Protein AF-C9RH00-F1 (afdb_monomer)

Mean predicted aligned error: 21.62 Å

Foldseek 3Di:
DPPDFPFQVVLLCVLLVLLVVLVVCQLVCLVDDPVVLVVSLVSLVVSVVCVVVQVRHDDPPVVVLVSNLSSVLSLLSSLLSCVVVVHDDPSVVVADPLLSVLSVLLSLLCVLVPDALVRLLVVLVCCVPDPDDPSLVNLLVCLVCVVVVNVVSLVDPVHDPSSSVVSVVSSVSSVVSSVSSLVSSCVDPVSVCVSCVVVVVVVVVVVVVVVVVVVVVVVVVVVVVVVVVVVVVVVVVVVVVVVVVVVVVVVVVVVLVVVLVPDPDDVVNVVSVVVVVVVVVVVVVVVVVVVVVVVVVVVVVVVVVVVVVVVVVVVVVVVVVVVCVVVCVVPDDPQQKFFLQNLQVLLVLLVVLLVVLCVVCQWFDFPNWIKGWDDKDKDFCDDDQDPSGDRFIKIKTKIWTDDPDPVDDIAIEIEMETEDDPRVCCVPPRIDRDADELVVVLVVQVVQCVVCVVGQAYEYEYEYQSHHDPVNLCCFVPPVNCVVRPDPRYFYWYAHSSVLDIRHHCPPRVCVRCVVSRSSDDPDVLLVVLLVVQVVVCVVPQKDALVVSCVPGPSVSSVVSLVVVVVVVQWDWDQDPPRGIMIGGD

Organism: Methanocaldococcus vulcanius (strain ATCC 700851 / DSM 12094 / M7) (NCBI:txid579137)

Sequence (586 aa):
MLFGDSGNFECLKKLKSPAERVIREGFDIVYEDFEERVALWNKIKKNYDLYKEGHCGEFLDDVDRATRKNFEWALGVLAYSFYYNNEHFSALNKYKEKELELIGYILKYNVFEIWSIEDIVREIMNAQYKSFDETLNLLKEYYNGIGNKVDECIKDHTIRLYIRDFAKEKWLSYKEKMDKAIAEGMKYDWFRRFIEGVDTKIRELENKISGLGEFIERERERLEEEFENWKDIERKKIEFEREQLRKEFEREREKLIKEIEALKEIEMKEKLELKLREVEEEYKSIIDELNELLKLKDEEIKKLEKEKKEVEEEFDRLYNKIKLALEEEKKLSKDKIVRLEEASFYEIWFVDRLRKKLSENKTIKVNEKRFKIYKDEIVETKNIIPKNLPKNTEIIVLMEERKLNPLVKKMKIMFRGVYYSHVDEYKKDGFDTYPMTLGEVKEIIEKAKINGKDYDRVVLLIASPTGFDDKAKEIVSSEDLRERYLSDKVSLALFDVKEKKLYYNEVDEFCRAFAELMSLEFENEEFLRCEKEVKKEVDIKGYITFEDITKEFPKNVVRDVFYKLEKTGNYEIKFIKDVGLVLIKR

Secondary structure (DSSP, 8-state):
--------HHHHHHHHHHHHHHHHHGGGGGGS-HHHHHHHHHHHHHHHHHHHTTTT----HHHHHHHHHHHHHHHHHHHHHHHHTT---GGGGGS-HHHHHHHHHHHHTTHHHH--HHHHHHHHHHHTTSPPPHHHHHHHHIIIIIHHHHHHHHH-TTS-HHHHHHHHHHHHHHHHHHHHHHHHHTTSHHHHHHHHTTHHHHHHHHHHHHHHHHHHHHHHHHHHHHHHHHHHHHHHHHHHHHHHHHHHHHHHHHHHHHHHHH---HHHHHHHHHHHHHHHHHHHHHHHHHHHHHHHHHHHHHHHHHHHHHHHHHHHHHHHHHHHHHHHTTTS-TTS-EEHHHHHHHHHHHHHHHHHHHHH-SEEEETTEEEEEEEEEEE---SSS-TTS----EEEEEEEE--S-TTSPPPEEEEEEEE---HHHHHHHSEE-PPBPHHHHHHHHHHHHHHTTTSSEEEEEEEESS-B-HHHHHHHH-HHHHHHH--TTEEEEEEETTTTEEEE-TT-HHHHHHHHHHT-----HHHHHHHHHHHHHHHHHSEEEHHHHHTTS-HHHHHHHHHHHHTTSSEEEEEETTTEEEEEE-

Nearest PDB structures (foldseek):
  5c1f-assembly1_B  TM=1.704E-01  e=2.897E+00  Schizosaccharomyces pombe 972h-

Radius of gyration: 39.21 Å; Cα contacts (8 Å, |Δi|>4): 626; chains: 1; bounding box: 106×60×132 Å

Structure (mmCIF, N/CA/C/O backbone):
data_AF-C9RH00-F1
#
_entry.id   AF-C9RH00-F1
#
loop_
_atom_site.group_PDB
_atom_site.id
_atom_site.type_symbol
_atom_site.label_atom_id
_atom_site.label_alt_id
_atom_site.label_comp_id
_atom_site.label_asym_id
_atom_site.label_entity_id
_atom_site.label_seq_id
_atom_site.pdbx_PDB_ins_code
_atom_site.Cartn_x
_atom_site.Cartn_y
_atom_site.Cartn_z
_atom_site.occupancy
_atom_site.B_iso_or_equiv
_atom_site.auth_seq_id
_atom_site.auth_comp_id
_atom_site.auth_asym_id
_atom_site.auth_atom_id
_atom_site.pdbx_PDB_model_num
ATOM 1 N N . MET A 1 1 ? 52.814 -32.226 -18.966 1.00 38.25 1 MET A N 1
ATOM 2 C CA . MET A 1 1 ? 51.879 -31.883 -20.056 1.00 38.25 1 MET A CA 1
ATOM 3 C C . MET A 1 1 ? 51.458 -30.445 -19.841 1.00 38.25 1 MET A C 1
ATOM 5 O O . MET A 1 1 ? 50.976 -30.135 -18.763 1.00 38.25 1 MET A O 1
ATOM 9 N N . LEU A 1 2 ? 51.755 -29.569 -20.798 1.00 39.16 2 LEU A N 1
ATOM 10 C CA . LEU A 1 2 ? 51.289 -28.183 -20.803 1.00 39.16 2 LEU A CA 1
ATOM 11 C C . LEU A 1 2 ? 49.785 -28.218 -21.111 1.00 39.16 2 LEU A C 1
ATOM 13 O O . LEU A 1 2 ? 49.411 -28.645 -22.200 1.00 39.16 2 LEU A O 1
ATOM 17 N N . PHE A 1 3 ? 48.942 -27.866 -20.140 1.00 44.06 3 PHE A N 1
ATOM 18 C CA . PHE A 1 3 ? 47.494 -27.744 -20.321 1.00 44.06 3 PHE A CA 1
ATOM 19 C C . PHE A 1 3 ? 47.227 -26.515 -21.200 1.00 44.06 3 PHE A C 1
ATOM 21 O O . PHE A 1 3 ? 47.232 -25.387 -20.717 1.00 44.06 3 PHE A O 1
ATOM 28 N N . GLY A 1 4 ? 47.132 -26.731 -22.511 1.00 49.94 4 GLY A N 1
ATOM 29 C CA . GLY A 1 4 ? 46.806 -25.694 -23.485 1.00 49.94 4 GLY A CA 1
ATOM 30 C C . GLY A 1 4 ? 45.297 -25.505 -23.599 1.00 49.94 4 GLY A C 1
ATOM 31 O O . GLY A 1 4 ? 44.555 -26.483 -23.628 1.00 49.94 4 GLY A O 1
ATOM 32 N N . ASP A 1 5 ? 44.883 -24.244 -23.680 1.00 54.84 5 ASP A N 1
ATOM 33 C CA . ASP A 1 5 ? 43.534 -23.791 -24.021 1.00 54.84 5 ASP A CA 1
ATOM 34 C C . ASP A 1 5 ? 43.039 -24.505 -25.296 1.00 54.84 5 ASP A C 1
ATOM 36 O O . ASP A 1 5 ? 43.646 -24.381 -26.364 1.00 54.84 5 ASP A O 1
ATOM 40 N N . SER A 1 6 ? 41.980 -25.310 -25.173 1.00 72.06 6 SER A N 1
ATOM 41 C CA . SER A 1 6 ? 41.315 -25.965 -26.316 1.00 72.06 6 SER A CA 1
ATOM 42 C C . SER A 1 6 ? 40.045 -25.217 -26.734 1.00 72.06 6 SER A C 1
ATOM 44 O O . SER A 1 6 ? 39.315 -25.660 -27.626 1.00 72.06 6 SER A O 1
ATOM 46 N N . GLY A 1 7 ? 39.782 -24.081 -26.083 1.00 81.06 7 GLY A N 1
ATOM 47 C CA . GLY A 1 7 ? 38.593 -23.277 -26.247 1.00 81.06 7 GLY A CA 1
ATOM 48 C C . GLY A 1 7 ? 38.519 -22.577 -27.603 1.00 81.06 7 GLY A C 1
ATOM 49 O O . GLY A 1 7 ? 39.457 -21.948 -28.094 1.00 81.06 7 GLY A O 1
ATOM 50 N N . ASN A 1 8 ? 37.344 -22.634 -28.222 1.00 92.25 8 ASN A N 1
ATOM 51 C CA . ASN A 1 8 ? 37.020 -21.894 -29.430 1.00 92.25 8 ASN A CA 1
ATOM 52 C C . ASN A 1 8 ? 36.472 -20.504 -29.060 1.00 92.25 8 ASN A C 1
ATOM 54 O O . ASN A 1 8 ? 35.280 -20.331 -28.784 1.00 92.25 8 ASN A O 1
ATOM 58 N N . PHE A 1 9 ? 37.337 -19.490 -29.094 1.00 90.38 9 PHE A N 1
ATOM 59 C CA . PHE A 1 9 ? 36.971 -18.102 -28.783 1.00 90.38 9 PHE A CA 1
ATOM 60 C C . PHE A 1 9 ? 35.906 -17.506 -29.717 1.00 90.38 9 PHE A C 1
ATOM 62 O O . PHE A 1 9 ? 35.124 -16.654 -29.292 1.00 90.38 9 PHE A O 1
ATOM 69 N N . GLU A 1 10 ? 35.826 -17.946 -30.976 1.00 92.62 10 GLU A N 1
ATOM 70 C CA . GLU A 1 10 ? 34.795 -17.469 -31.905 1.00 92.62 10 GLU A CA 1
ATOM 71 C C . GLU A 1 10 ? 33.410 -18.018 -31.524 1.00 92.62 10 GLU A C 1
ATOM 73 O O . GLU A 1 10 ? 32.418 -17.284 -31.528 1.00 92.62 10 GLU A O 1
ATOM 78 N N . CYS A 1 11 ? 33.355 -19.292 -31.124 1.00 94.38 11 CYS A N 1
ATOM 79 C CA . CYS A 1 11 ? 32.174 -19.915 -30.528 1.00 94.38 11 CYS A CA 1
ATOM 80 C C . CYS A 1 11 ? 31.756 -19.171 -29.254 1.00 94.38 11 CYS A C 1
ATOM 82 O O . CYS A 1 11 ? 30.600 -18.757 -29.132 1.00 94.38 11 CYS A O 1
ATOM 84 N N . LEU A 1 12 ? 32.708 -18.915 -28.350 1.00 93.00 12 LEU A N 1
ATOM 85 C CA . LEU A 1 12 ? 32.460 -18.211 -27.094 1.00 93.00 12 LEU A CA 1
ATOM 86 C C . LEU A 1 12 ? 31.886 -16.807 -27.328 1.00 93.00 12 LEU A C 1
ATOM 88 O O . LEU A 1 12 ? 30.885 -16.437 -26.714 1.00 93.00 12 LEU A O 1
ATOM 92 N N . LYS A 1 13 ? 32.461 -16.044 -28.264 1.00 93.56 13 LYS A N 1
ATOM 93 C CA . LYS A 1 13 ? 31.972 -14.708 -28.636 1.00 93.56 13 LYS A CA 1
ATOM 9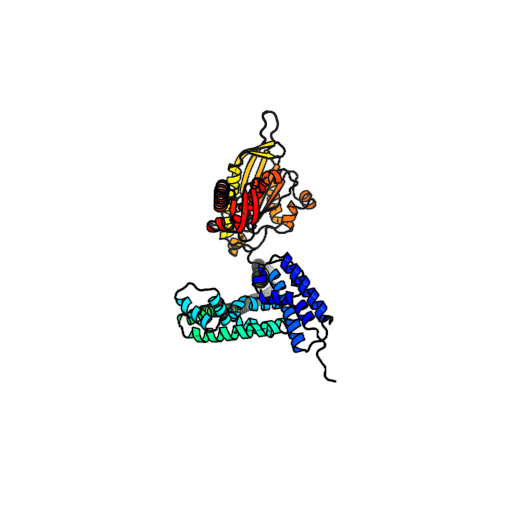4 C C . LYS A 1 13 ? 30.531 -14.749 -29.156 1.00 93.56 13 LYS A C 1
ATOM 96 O O . LYS A 1 13 ? 29.716 -13.910 -28.775 1.00 93.56 13 LYS A O 1
ATOM 101 N N . LYS A 1 14 ? 30.187 -15.744 -29.985 1.00 94.81 14 LYS A N 1
ATOM 102 C CA . LYS A 1 14 ? 28.812 -15.935 -30.487 1.00 94.81 14 LYS A CA 1
ATOM 103 C C . LYS A 1 14 ? 27.833 -16.255 -29.355 1.00 94.81 14 LYS A C 1
ATOM 105 O O . LYS A 1 14 ? 26.748 -15.676 -29.321 1.00 94.81 14 LYS A O 1
ATOM 110 N N . LEU A 1 15 ? 28.214 -17.124 -28.415 1.00 95.62 15 LEU A N 1
ATOM 111 C CA . LEU A 1 15 ? 27.366 -17.455 -27.265 1.00 95.62 15 LEU A CA 1
ATOM 112 C C . LEU A 1 15 ? 27.185 -16.266 -26.310 1.00 95.62 15 LEU A C 1
ATOM 114 O O . LEU A 1 15 ? 26.074 -16.059 -25.818 1.00 95.62 15 LEU A O 1
ATOM 118 N N . LYS A 1 16 ? 28.238 -15.474 -26.073 1.00 95.69 16 LYS A N 1
ATOM 119 C CA . LYS A 1 16 ? 28.225 -14.323 -25.151 1.00 95.69 16 LYS A CA 1
ATOM 120 C C . LYS A 1 16 ? 27.517 -13.090 -25.698 1.00 95.69 16 LYS A C 1
ATOM 122 O O . LYS A 1 16 ? 26.998 -12.312 -24.904 1.00 95.69 16 LYS A O 1
ATOM 127 N N . SER A 1 17 ? 27.458 -12.915 -27.017 1.00 96.69 17 SER A N 1
ATOM 128 C CA . SER A 1 17 ? 26.934 -11.695 -27.646 1.00 96.69 17 SER A CA 1
ATOM 129 C C . SER A 1 17 ? 25.568 -11.221 -27.101 1.00 96.69 17 SER A C 1
ATOM 131 O O . SER A 1 17 ? 25.442 -10.028 -26.819 1.00 96.69 17 SER A O 1
ATOM 133 N N . PRO A 1 18 ? 24.561 -12.091 -26.872 1.00 97.00 18 PRO A N 1
ATOM 134 C CA . PRO A 1 18 ? 23.299 -11.664 -26.265 1.00 97.00 18 PRO A CA 1
ATOM 135 C C . PRO A 1 18 ? 23.439 -11.194 -24.808 1.00 97.00 18 PRO A C 1
ATOM 137 O O . PRO A 1 18 ? 22.768 -10.250 -24.413 1.00 97.00 18 PRO A O 1
ATOM 140 N N . ALA A 1 19 ? 24.318 -11.815 -24.016 1.00 96.88 19 ALA A N 1
ATOM 141 C CA . ALA A 1 19 ? 24.576 -11.401 -22.636 1.00 96.88 19 ALA A CA 1
ATOM 142 C C . ALA A 1 19 ? 25.332 -10.064 -22.582 1.00 96.88 19 ALA A C 1
ATOM 144 O O . ALA A 1 19 ? 25.010 -9.197 -21.778 1.00 96.88 19 ALA A O 1
ATOM 145 N N . GLU A 1 20 ? 26.301 -9.868 -23.478 1.00 96.38 20 GLU A N 1
ATOM 146 C CA . GLU A 1 20 ? 27.053 -8.613 -23.602 1.00 96.38 20 GLU A CA 1
ATOM 147 C C . GLU A 1 20 ? 26.160 -7.436 -24.001 1.00 96.38 20 GLU A C 1
ATOM 149 O O . GLU A 1 20 ? 26.388 -6.320 -23.539 1.00 96.38 20 GLU A O 1
ATOM 154 N N . ARG A 1 21 ? 25.121 -7.683 -24.810 1.00 96.50 21 ARG A N 1
ATOM 155 C CA . ARG A 1 21 ? 24.087 -6.685 -25.104 1.00 96.50 21 ARG A CA 1
ATOM 156 C C . ARG A 1 21 ? 23.404 -6.211 -23.817 1.00 96.50 21 ARG A C 1
ATOM 158 O O . ARG A 1 21 ? 23.437 -5.018 -23.547 1.00 96.50 21 ARG A O 1
ATOM 165 N N . VAL A 1 22 ? 22.880 -7.139 -23.012 1.00 96.00 22 VAL A N 1
ATOM 166 C CA . VAL A 1 22 ? 22.184 -6.808 -21.754 1.00 96.00 22 VAL A CA 1
ATOM 167 C C . VAL A 1 22 ? 23.099 -6.075 -20.780 1.00 96.00 22 VAL A C 1
ATOM 169 O O . VAL A 1 22 ? 22.685 -5.109 -20.154 1.00 96.00 22 VAL A O 1
ATOM 172 N N . ILE A 1 23 ? 24.356 -6.509 -20.652 1.00 94.12 23 ILE A N 1
ATOM 173 C CA . ILE A 1 23 ? 25.326 -5.846 -19.769 1.00 94.12 23 ILE A CA 1
ATOM 174 C C . ILE A 1 23 ? 25.559 -4.395 -20.201 1.00 94.12 23 ILE A C 1
ATOM 176 O O . ILE A 1 23 ? 25.693 -3.525 -19.346 1.00 94.12 23 ILE A O 1
ATOM 180 N N . ARG A 1 24 ? 25.626 -4.143 -21.513 1.00 91.50 24 ARG A N 1
ATOM 181 C CA . ARG A 1 24 ? 25.849 -2.806 -22.068 1.00 91.50 24 ARG A CA 1
ATOM 182 C C . ARG A 1 24 ? 24.622 -1.905 -21.937 1.00 91.50 24 ARG A C 1
ATOM 184 O O . ARG A 1 24 ? 24.795 -0.728 -21.659 1.00 91.50 24 ARG A O 1
ATOM 191 N N . GLU A 1 25 ? 23.427 -2.440 -22.165 1.00 90.19 25 GLU A N 1
ATOM 192 C CA . GLU A 1 25 ? 22.163 -1.704 -21.994 1.00 90.19 25 GLU A CA 1
ATOM 193 C C . GLU A 1 25 ? 21.881 -1.432 -20.507 1.00 90.19 25 GLU A C 1
ATOM 195 O O . GLU A 1 25 ? 21.367 -0.377 -20.150 1.00 90.19 25 GLU A O 1
ATOM 200 N N . GLY A 1 26 ? 22.292 -2.335 -19.611 1.00 90.44 26 GLY A N 1
ATOM 201 C CA . GLY A 1 26 ? 22.231 -2.117 -18.171 1.00 90.44 26 GLY A CA 1
ATOM 202 C C . GLY A 1 26 ? 20.802 -1.861 -17.701 1.00 90.44 26 GLY A C 1
ATOM 203 O O . GLY A 1 26 ? 19.955 -2.747 -17.793 1.00 90.44 26 GLY A O 1
ATOM 204 N N . PHE A 1 27 ? 20.544 -0.661 -17.174 1.00 89.00 27 PHE A N 1
ATOM 205 C CA . PHE A 1 27 ? 19.212 -0.274 -16.713 1.00 89.00 27 PHE A CA 1
ATOM 206 C C . PHE A 1 27 ? 18.240 -0.040 -17.877 1.00 89.00 27 PHE A C 1
ATOM 208 O O . PHE A 1 27 ? 17.056 -0.299 -17.715 1.00 89.00 27 PHE A O 1
ATOM 215 N N . ASP A 1 28 ? 18.711 0.346 -19.065 1.00 90.81 28 ASP A N 1
ATOM 216 C CA . ASP A 1 28 ? 17.832 0.687 -20.195 1.00 90.81 28 ASP A CA 1
ATOM 217 C C . ASP A 1 28 ? 17.012 -0.507 -20.696 1.00 90.81 28 ASP A C 1
ATOM 219 O O . ASP A 1 28 ? 15.952 -0.325 -21.294 1.00 90.81 28 ASP A O 1
ATOM 223 N N . ILE A 1 29 ? 17.448 -1.732 -20.377 1.00 92.25 29 ILE A N 1
ATOM 224 C CA . ILE A 1 29 ? 16.711 -2.953 -20.702 1.00 92.25 29 ILE A CA 1
ATOM 225 C C . ILE A 1 29 ? 15.285 -2.927 -20.134 1.00 92.25 29 ILE A C 1
ATOM 227 O O . ILE A 1 29 ? 14.401 -3.550 -20.711 1.00 92.25 29 ILE A O 1
ATOM 231 N N . VAL A 1 30 ? 15.033 -2.218 -19.020 1.00 90.31 30 VAL A N 1
ATOM 232 C CA . VAL A 1 30 ? 13.700 -2.162 -18.391 1.00 90.31 30 VAL A CA 1
ATOM 233 C C . VAL A 1 30 ? 12.645 -1.540 -19.304 1.00 90.31 30 VAL A C 1
ATOM 235 O O . VAL A 1 30 ? 11.460 -1.816 -19.128 1.00 90.31 30 VAL A O 1
ATOM 238 N N . TYR A 1 31 ? 13.064 -0.740 -20.286 1.00 92.44 31 TYR A N 1
ATOM 239 C CA . TYR A 1 31 ? 12.174 -0.083 -21.239 1.00 92.44 31 TYR A CA 1
ATOM 240 C C . TYR A 1 31 ? 11.875 -0.929 -22.483 1.00 92.44 31 TYR A C 1
ATOM 242 O O . TYR A 1 31 ? 11.036 -0.527 -23.286 1.00 92.44 31 TYR A O 1
ATOM 250 N N . GLU A 1 32 ? 12.533 -2.081 -22.657 1.00 94.12 32 GLU A N 1
ATOM 251 C CA . GLU A 1 32 ? 12.220 -3.008 -23.748 1.00 94.12 32 GLU A CA 1
ATOM 252 C C . GLU A 1 32 ? 10.919 -3.769 -23.484 1.00 94.12 32 GLU A C 1
ATOM 254 O O . GLU A 1 32 ? 10.560 -4.082 -22.338 1.00 94.12 32 GLU A O 1
ATOM 259 N N . ASP A 1 33 ? 10.231 -4.122 -24.569 1.00 94.12 33 ASP A N 1
ATOM 260 C CA . ASP A 1 33 ? 8.982 -4.868 -24.505 1.00 94.12 33 ASP A CA 1
ATOM 261 C C . ASP A 1 33 ? 9.179 -6.207 -23.778 1.00 94.12 33 ASP A C 1
ATOM 263 O O . ASP A 1 33 ? 10.205 -6.886 -23.905 1.00 94.12 33 ASP A O 1
ATOM 267 N N . PHE A 1 34 ? 8.163 -6.611 -23.013 1.00 92.75 34 PHE A N 1
ATOM 268 C CA . PHE A 1 34 ? 8.184 -7.846 -22.225 1.00 92.75 34 PHE A CA 1
ATOM 269 C C . PHE A 1 34 ? 8.607 -9.066 -23.060 1.00 92.75 34 PHE A C 1
ATOM 271 O O . PHE A 1 34 ? 9.488 -9.826 -22.655 1.00 92.75 34 PHE A O 1
ATOM 278 N N . GLU A 1 35 ? 8.029 -9.223 -24.254 1.00 93.94 35 GLU A N 1
ATOM 279 C CA . GLU A 1 35 ? 8.314 -10.347 -25.151 1.00 93.94 35 GLU A CA 1
ATOM 280 C C . GLU A 1 35 ? 9.770 -10.357 -25.638 1.00 93.94 35 GLU A C 1
ATOM 282 O O . GLU A 1 35 ? 10.394 -11.420 -25.731 1.00 93.94 35 GLU A O 1
ATOM 287 N N . GLU A 1 36 ? 10.354 -9.183 -25.892 1.00 95.25 36 GLU A N 1
ATOM 288 C CA . GLU A 1 36 ? 11.753 -9.062 -26.307 1.00 95.25 36 GLU A CA 1
ATOM 289 C C . GLU A 1 36 ? 12.698 -9.464 -25.173 1.00 95.25 36 GLU A C 1
ATOM 291 O O . GLU A 1 36 ? 13.627 -10.257 -25.381 1.00 95.25 36 GLU A O 1
ATOM 296 N N . ARG A 1 37 ? 12.411 -9.018 -23.945 1.00 96.38 37 ARG A N 1
ATOM 297 C CA . ARG A 1 37 ? 13.164 -9.417 -22.749 1.00 96.38 37 ARG A CA 1
ATOM 298 C C . ARG A 1 37 ? 13.040 -10.909 -22.454 1.00 96.38 37 ARG A C 1
ATOM 300 O O . ARG A 1 37 ? 14.038 -11.545 -22.102 1.00 96.38 37 ARG A O 1
ATOM 307 N N . VAL A 1 38 ? 11.858 -11.503 -22.636 1.00 95.25 38 VAL A N 1
ATOM 308 C CA . VAL A 1 38 ? 11.639 -12.954 -22.485 1.00 95.25 38 VAL A CA 1
ATOM 309 C C . VAL A 1 38 ? 12.424 -13.737 -23.540 1.00 95.25 38 VAL A C 1
ATOM 311 O O . VAL A 1 38 ? 13.107 -14.716 -23.210 1.00 95.25 38 VAL A O 1
ATOM 314 N N . ALA A 1 39 ? 12.387 -13.304 -24.802 1.00 95.81 39 ALA A N 1
ATOM 315 C CA . ALA A 1 39 ? 13.159 -13.920 -25.878 1.00 95.81 39 ALA A CA 1
ATOM 316 C C . ALA A 1 39 ? 14.669 -13.847 -25.598 1.00 95.81 39 ALA A C 1
ATOM 318 O O . ALA A 1 39 ? 15.391 -14.839 -25.767 1.00 95.81 39 ALA A O 1
ATOM 319 N N . LEU A 1 40 ? 15.142 -12.699 -25.108 1.00 96.75 40 LEU A N 1
ATOM 320 C CA . LEU A 1 40 ? 16.538 -12.476 -24.756 1.00 96.75 40 LEU A CA 1
ATOM 321 C C . LEU A 1 40 ? 16.972 -13.342 -23.570 1.00 96.75 40 LEU A C 1
ATOM 323 O O . LEU A 1 40 ? 18.010 -14.003 -23.652 1.00 96.75 40 LEU A O 1
ATOM 327 N N . TRP A 1 41 ? 16.151 -13.430 -22.521 1.00 97.31 41 TRP A N 1
ATOM 328 C CA . TRP A 1 41 ? 16.371 -14.325 -21.384 1.00 97.31 41 TRP A CA 1
ATOM 329 C C . TRP A 1 41 ? 16.526 -15.777 -21.837 1.00 97.31 41 TRP A C 1
ATOM 331 O O . TRP A 1 41 ? 17.513 -16.434 -21.499 1.00 97.31 41 TRP A O 1
ATOM 341 N N . ASN A 1 42 ? 15.581 -16.278 -22.638 1.00 96.25 42 ASN A N 1
ATOM 342 C CA . ASN A 1 42 ? 15.592 -17.663 -23.107 1.00 96.25 42 ASN A CA 1
ATOM 343 C C . ASN A 1 42 ? 16.827 -17.957 -23.968 1.00 96.25 42 ASN A C 1
ATOM 345 O O . ASN A 1 42 ? 17.458 -19.007 -23.815 1.00 96.25 42 ASN A O 1
ATOM 349 N N . LYS A 1 43 ? 17.216 -17.011 -24.831 1.00 97.81 43 LYS A N 1
ATOM 350 C CA . LYS A 1 43 ? 18.420 -17.115 -25.662 1.00 97.81 43 LYS A CA 1
ATOM 351 C C . LYS A 1 43 ? 19.697 -17.142 -24.821 1.00 97.81 43 LYS A C 1
ATOM 353 O O . LYS A 1 43 ? 20.543 -18.007 -25.037 1.00 97.81 43 LYS A O 1
ATOM 358 N N . ILE A 1 44 ? 19.832 -16.235 -23.853 1.00 97.94 44 ILE A N 1
ATOM 359 C CA . ILE A 1 44 ? 20.997 -16.167 -22.959 1.00 97.94 44 ILE A CA 1
ATOM 360 C C . ILE A 1 44 ? 21.087 -17.428 -22.102 1.00 97.94 44 ILE A C 1
ATOM 362 O O . ILE A 1 44 ? 22.160 -18.017 -22.006 1.00 97.94 44 ILE A O 1
ATOM 366 N N . LYS A 1 45 ? 19.966 -17.877 -21.528 1.00 97.19 45 LYS A N 1
ATOM 367 C CA . LYS A 1 45 ? 19.905 -19.099 -20.721 1.00 97.19 45 LYS A CA 1
ATOM 368 C C . LYS A 1 45 ? 20.373 -20.312 -21.525 1.00 97.19 45 LYS A C 1
ATOM 370 O O . LYS A 1 45 ? 21.279 -21.009 -21.082 1.00 97.19 45 LYS A O 1
ATOM 375 N N . LYS A 1 46 ? 19.837 -20.500 -22.736 1.00 97.19 46 LYS A N 1
ATOM 376 C CA . LYS A 1 46 ? 20.255 -21.578 -23.643 1.00 97.19 46 LYS A CA 1
ATOM 377 C C . LYS A 1 46 ? 21.747 -21.501 -23.978 1.00 97.19 46 LYS A C 1
ATOM 379 O O . LYS A 1 46 ? 22.439 -22.510 -23.910 1.00 97.19 46 LYS A O 1
ATOM 384 N N . ASN A 1 47 ? 22.250 -20.318 -24.327 1.00 98.06 47 ASN A N 1
ATOM 385 C CA . ASN A 1 47 ? 23.667 -20.131 -24.645 1.00 98.06 47 ASN A CA 1
ATOM 386 C C . ASN A 1 47 ? 24.571 -20.434 -23.448 1.00 98.06 47 ASN A C 1
ATOM 388 O O . ASN A 1 47 ? 25.654 -20.991 -23.615 1.00 98.06 47 ASN A O 1
ATOM 392 N N . TYR A 1 48 ? 24.127 -20.079 -22.247 1.00 97.38 48 TYR A N 1
ATOM 393 C CA . TYR A 1 48 ? 24.867 -20.349 -21.029 1.00 97.38 48 TYR A CA 1
ATOM 394 C C . TYR A 1 48 ? 24.885 -21.842 -20.681 1.00 97.38 48 TYR A C 1
ATOM 396 O O . TYR A 1 48 ? 25.914 -22.355 -20.249 1.00 97.38 48 TYR A O 1
ATOM 404 N N . ASP A 1 49 ? 23.779 -22.553 -20.904 1.00 96.69 49 ASP A N 1
ATOM 405 C CA . ASP A 1 49 ? 23.721 -24.009 -20.745 1.00 96.69 49 ASP A CA 1
ATOM 406 C C . ASP A 1 49 ? 24.674 -24.710 -21.728 1.00 96.69 49 ASP A C 1
ATOM 408 O O . ASP A 1 49 ? 25.532 -25.471 -21.286 1.00 96.69 49 ASP A O 1
ATOM 412 N N . LEU A 1 50 ? 24.657 -24.329 -23.013 1.00 96.38 50 LEU A N 1
ATOM 413 C CA . LEU A 1 50 ? 25.614 -24.829 -24.015 1.00 96.38 50 LEU A CA 1
ATOM 414 C C . LEU A 1 50 ? 27.076 -24.563 -23.626 1.00 96.38 50 LEU A C 1
ATOM 416 O O . LEU A 1 50 ? 27.943 -25.414 -23.819 1.00 96.38 50 LEU A O 1
ATOM 420 N N . TYR A 1 51 ? 27.363 -23.381 -23.074 1.00 96.00 51 TYR A N 1
ATOM 421 C CA . TYR A 1 51 ? 28.701 -23.056 -22.584 1.00 96.00 51 TYR A CA 1
ATOM 422 C C . TYR A 1 51 ? 29.123 -23.985 -21.433 1.00 96.00 51 TYR A C 1
ATOM 424 O O . TYR A 1 51 ? 30.217 -24.542 -21.470 1.00 96.00 51 TYR A O 1
ATOM 432 N N . LYS A 1 52 ? 28.249 -24.203 -20.439 1.00 93.44 52 LYS A N 1
ATOM 433 C CA . LYS A 1 52 ? 28.525 -25.094 -19.294 1.00 93.44 52 LYS A CA 1
ATOM 434 C C . LYS A 1 52 ? 28.696 -26.559 -19.701 1.00 93.44 52 LYS A C 1
ATOM 436 O O . LYS A 1 52 ? 29.408 -27.282 -19.014 1.00 93.44 52 LYS A O 1
ATOM 441 N N . GLU A 1 53 ? 28.057 -26.978 -20.788 1.00 93.38 53 GLU A N 1
ATOM 442 C CA . GLU A 1 53 ? 28.189 -28.315 -21.383 1.00 93.38 53 GLU A CA 1
ATOM 443 C C . GLU A 1 53 ? 29.484 -28.492 -22.200 1.00 93.38 53 GLU A C 1
ATOM 445 O O . GLU A 1 53 ? 29.723 -29.564 -22.750 1.00 93.38 53 GLU A O 1
ATOM 450 N N . GLY A 1 54 ? 30.333 -27.460 -22.288 1.00 91.50 54 GLY A N 1
ATOM 451 C CA . GLY A 1 54 ? 31.620 -27.535 -22.981 1.00 91.50 54 GLY A CA 1
ATOM 452 C C . GLY A 1 54 ? 31.518 -27.402 -24.502 1.00 91.50 54 GLY A C 1
ATOM 453 O O . GLY A 1 54 ? 32.466 -27.740 -25.207 1.00 91.50 54 GLY A O 1
ATOM 454 N N . HIS A 1 55 ? 30.409 -26.877 -25.041 1.00 91.50 55 HIS A N 1
ATOM 455 C CA . HIS A 1 55 ? 30.204 -26.744 -26.493 1.00 91.50 55 HIS A CA 1
ATOM 456 C C . HIS A 1 55 ? 31.308 -25.926 -27.191 1.00 91.50 55 HIS A C 1
ATOM 458 O O . HIS A 1 55 ? 31.598 -26.136 -28.369 1.00 91.50 55 HIS A O 1
ATOM 464 N N . CYS A 1 56 ? 31.923 -24.970 -26.491 1.00 91.56 56 CYS A N 1
ATOM 465 C CA . CYS A 1 56 ? 33.029 -24.178 -27.028 1.00 91.56 56 CYS A CA 1
ATOM 466 C C . CYS A 1 56 ? 34.414 -24.669 -26.574 1.00 91.56 56 CYS A C 1
ATOM 468 O O . CYS A 1 56 ? 35.375 -23.945 -26.798 1.00 91.56 56 CYS A O 1
ATOM 470 N N . GLY A 1 57 ? 34.538 -25.859 -25.979 1.00 90.50 57 GLY A N 1
ATOM 471 C CA . GLY A 1 57 ? 35.791 -26.367 -25.407 1.00 90.50 57 GLY A CA 1
ATOM 472 C C . GLY A 1 57 ? 36.054 -25.874 -23.981 1.00 90.50 57 GLY A C 1
ATOM 473 O O . GLY A 1 57 ? 35.203 -25.227 -23.366 1.00 90.50 57 GLY A O 1
ATOM 474 N N . GLU A 1 58 ? 37.232 -26.204 -23.455 1.00 89.56 58 GLU A N 1
ATOM 475 C CA . GLU A 1 58 ? 37.670 -25.818 -22.109 1.00 89.56 58 GLU A CA 1
ATOM 476 C C . GLU A 1 58 ? 38.560 -24.575 -22.166 1.00 89.56 58 GLU A C 1
ATOM 478 O O . GLU A 1 58 ? 39.515 -24.533 -22.943 1.00 89.56 58 GLU A O 1
ATOM 483 N N . PHE A 1 59 ? 38.249 -23.590 -21.321 1.00 91.00 59 PHE A N 1
ATOM 484 C CA . PHE A 1 59 ? 38.992 -22.338 -21.184 1.00 91.00 59 PHE A CA 1
ATOM 485 C C . PHE A 1 59 ? 39.726 -22.286 -19.842 1.00 91.00 59 PHE A C 1
ATOM 487 O O . PHE A 1 59 ? 39.345 -22.964 -18.888 1.00 91.00 59 PHE A O 1
ATOM 494 N N . LEU A 1 60 ? 40.745 -21.429 -19.756 1.00 90.62 60 LEU A N 1
ATOM 495 C CA . LEU A 1 60 ? 41.411 -21.099 -18.495 1.00 90.62 60 LEU A CA 1
ATOM 496 C C . LEU A 1 60 ? 40.427 -20.495 -17.472 1.00 90.62 60 LEU A C 1
ATOM 498 O O . LEU A 1 60 ? 39.439 -19.853 -17.838 1.00 90.62 60 LEU A O 1
ATOM 502 N N . ASP A 1 61 ? 40.720 -20.678 -16.181 1.00 87.94 61 ASP A N 1
ATOM 503 C CA . ASP A 1 61 ? 39.840 -20.301 -15.061 1.00 87.94 61 ASP A CA 1
ATOM 504 C C . ASP A 1 61 ? 39.419 -18.823 -15.057 1.00 87.94 61 ASP A C 1
ATOM 506 O O . ASP A 1 61 ? 38.326 -18.480 -14.602 1.00 87.94 61 ASP A O 1
ATOM 510 N N . ASP A 1 62 ? 40.282 -17.926 -15.529 1.00 88.88 62 ASP A N 1
ATOM 511 C CA . ASP A 1 62 ? 40.015 -16.491 -15.625 1.00 88.88 62 ASP A CA 1
ATOM 512 C C . ASP A 1 62 ? 38.973 -16.183 -16.710 1.00 88.88 62 ASP A C 1
ATOM 514 O O . ASP A 1 62 ? 38.002 -15.461 -16.455 1.00 88.88 62 ASP A O 1
ATOM 518 N N . VAL A 1 63 ? 39.126 -16.789 -17.889 1.00 91.50 63 VAL A N 1
ATOM 519 C CA . VAL A 1 63 ? 38.178 -16.689 -19.006 1.00 91.50 63 VAL A CA 1
ATOM 520 C C . VAL A 1 63 ? 36.852 -17.357 -18.649 1.00 91.50 63 VAL A C 1
ATOM 522 O O . VAL A 1 63 ? 35.789 -16.790 -18.934 1.00 91.50 63 VAL A O 1
ATOM 525 N N . ASP A 1 64 ? 36.890 -18.518 -17.989 1.00 91.94 64 ASP A N 1
ATOM 526 C CA . ASP A 1 64 ? 35.687 -19.217 -17.539 1.00 91.94 64 ASP A CA 1
ATOM 527 C C . ASP A 1 64 ? 34.926 -18.403 -16.493 1.00 91.94 64 ASP A C 1
ATOM 529 O O . ASP A 1 64 ? 33.734 -18.123 -16.668 1.00 91.94 64 ASP A O 1
ATOM 533 N N . ARG A 1 65 ? 35.621 -17.920 -15.456 1.00 92.25 65 ARG A N 1
ATOM 534 C CA . ARG A 1 65 ? 35.021 -17.068 -14.426 1.00 92.25 65 ARG A CA 1
ATOM 535 C C . ARG A 1 65 ? 34.406 -15.820 -15.042 1.00 92.25 65 ARG A C 1
ATOM 537 O O . ARG A 1 65 ? 33.242 -15.540 -14.766 1.00 92.25 65 ARG A O 1
ATOM 544 N N . ALA A 1 66 ? 35.140 -15.098 -15.890 1.00 92.25 66 ALA A N 1
ATOM 545 C CA . ALA A 1 66 ? 34.641 -13.890 -16.544 1.00 92.25 66 ALA A CA 1
ATOM 546 C C . ALA A 1 66 ? 33.416 -14.174 -17.428 1.00 92.25 66 ALA A C 1
ATOM 548 O O . ALA A 1 66 ? 32.467 -13.390 -17.465 1.00 92.25 66 ALA A O 1
ATOM 549 N N . THR A 1 67 ? 33.401 -15.315 -18.115 1.00 94.38 67 THR A N 1
ATOM 550 C CA . THR A 1 67 ? 32.276 -15.727 -18.958 1.00 94.38 67 THR A CA 1
ATOM 551 C C . THR A 1 67 ? 31.036 -16.054 -18.133 1.00 94.38 67 THR A C 1
ATOM 553 O O . THR A 1 67 ? 29.967 -15.499 -18.401 1.00 94.38 67 THR A O 1
ATOM 556 N N . ARG A 1 68 ? 31.162 -16.904 -17.108 1.00 94.94 68 ARG A N 1
ATOM 557 C CA . ARG A 1 68 ? 30.052 -17.259 -16.206 1.00 94.94 68 ARG A CA 1
ATOM 558 C C . ARG A 1 68 ? 29.506 -16.032 -15.490 1.00 94.94 68 ARG A C 1
ATOM 560 O O . ARG A 1 68 ? 28.293 -15.855 -15.419 1.00 94.94 68 ARG A O 1
ATOM 567 N N . LYS A 1 69 ? 30.403 -15.152 -15.044 1.00 95.50 69 LYS A N 1
ATOM 568 C CA . LYS A 1 69 ? 30.082 -13.850 -14.458 1.00 95.50 69 LYS A CA 1
ATOM 569 C C . LYS A 1 69 ? 29.189 -13.015 -15.380 1.00 95.50 69 LYS A C 1
ATOM 571 O O . LYS A 1 69 ? 28.129 -12.573 -14.947 1.00 95.50 69 LYS A O 1
ATOM 576 N N . ASN A 1 70 ? 29.551 -12.875 -16.657 1.00 96.44 70 ASN A N 1
ATOM 577 C CA . ASN A 1 70 ? 28.756 -12.117 -17.628 1.00 96.44 70 ASN A CA 1
ATOM 578 C C . ASN A 1 70 ? 27.376 -12.745 -17.880 1.00 96.44 70 ASN A C 1
ATOM 580 O O . ASN A 1 70 ? 26.376 -12.032 -17.912 1.00 96.44 70 ASN A O 1
ATOM 584 N N . PHE A 1 71 ? 27.297 -14.068 -18.036 1.00 97.56 71 PHE A N 1
ATOM 585 C CA . PHE A 1 71 ? 26.010 -14.742 -18.233 1.00 97.56 71 PHE A CA 1
ATOM 586 C C . PHE A 1 71 ? 25.088 -14.603 -17.019 1.00 97.56 71 PHE A C 1
ATOM 588 O O . PHE A 1 71 ? 23.911 -14.279 -17.179 1.00 97.56 71 PHE A O 1
ATOM 595 N N . GLU A 1 72 ? 25.607 -14.830 -15.810 1.00 96.25 72 GLU A N 1
ATOM 596 C CA . GLU A 1 72 ? 24.809 -14.726 -14.586 1.00 96.25 72 GLU A CA 1
ATOM 597 C C . GLU A 1 72 ? 24.345 -13.296 -14.332 1.00 96.25 72 GLU A C 1
ATOM 599 O O . GLU A 1 72 ? 23.184 -13.111 -13.964 1.00 96.25 72 GLU A O 1
ATOM 604 N N . TRP A 1 73 ? 25.209 -12.302 -14.571 1.00 97.06 73 TRP A N 1
ATOM 605 C CA . TRP A 1 73 ? 24.842 -10.895 -14.442 1.00 97.06 73 TRP A CA 1
ATOM 606 C C . TRP A 1 73 ? 23.785 -10.485 -15.466 1.00 97.06 73 TRP A C 1
ATOM 608 O O . TRP A 1 73 ? 22.775 -9.913 -15.081 1.00 97.06 73 TRP A O 1
ATOM 618 N N . ALA A 1 74 ? 23.955 -10.834 -16.746 1.00 97.69 74 ALA A N 1
ATOM 619 C CA . ALA A 1 74 ? 22.980 -10.516 -17.791 1.00 97.69 74 ALA A CA 1
ATOM 620 C C . ALA A 1 74 ? 21.599 -11.128 -17.502 1.00 97.69 74 ALA A C 1
ATOM 622 O O . ALA A 1 74 ? 20.575 -10.461 -17.629 1.00 97.69 74 ALA A O 1
ATOM 623 N N . LEU A 1 75 ? 21.560 -12.388 -17.057 1.00 97.69 75 LEU A N 1
ATOM 624 C CA . LEU A 1 75 ? 20.314 -12.994 -16.593 1.00 97.69 75 LEU A CA 1
ATOM 625 C C . LEU A 1 75 ? 19.777 -12.254 -15.359 1.00 97.69 75 LEU A C 1
ATOM 627 O O . LEU A 1 75 ? 18.592 -11.958 -15.308 1.00 97.69 75 LEU A O 1
ATOM 631 N N . GLY A 1 76 ? 20.626 -11.892 -14.399 1.00 96.62 76 GLY A N 1
ATOM 632 C CA . GLY A 1 76 ? 20.223 -11.124 -13.220 1.00 96.62 76 GLY A CA 1
ATOM 633 C C . GLY A 1 76 ? 19.592 -9.773 -13.568 1.00 96.62 76 GLY A C 1
ATOM 634 O O . GLY A 1 76 ? 18.549 -9.437 -13.023 1.00 96.62 76 GLY A O 1
ATOM 635 N N . VAL A 1 77 ? 20.175 -9.037 -14.513 1.00 96.88 77 VAL A N 1
ATOM 636 C CA . VAL A 1 77 ? 19.661 -7.755 -15.018 1.00 96.88 77 VAL A CA 1
ATOM 637 C C . VAL A 1 77 ? 18.299 -7.934 -15.693 1.00 96.88 77 VAL A C 1
ATOM 639 O O . VAL A 1 77 ? 17.372 -7.177 -15.417 1.00 96.88 77 VAL A O 1
ATOM 642 N N . LEU A 1 78 ? 18.121 -8.986 -16.498 1.00 97.38 78 LEU A N 1
ATOM 643 C CA . LEU A 1 78 ? 16.810 -9.312 -17.065 1.00 97.38 78 LEU A CA 1
ATOM 644 C C . LEU A 1 78 ? 15.795 -9.695 -15.982 1.00 97.38 78 LEU A C 1
ATOM 646 O O . LEU A 1 78 ? 14.674 -9.200 -16.015 1.00 97.38 78 LEU A O 1
ATOM 650 N N . ALA A 1 79 ? 16.169 -10.510 -14.993 1.00 96.12 79 ALA A N 1
ATOM 651 C CA . ALA A 1 79 ? 15.296 -10.814 -13.855 1.00 96.12 79 ALA A CA 1
ATOM 652 C C . ALA A 1 79 ? 14.902 -9.544 -13.089 1.00 96.12 79 ALA A C 1
ATOM 654 O O . ALA A 1 79 ? 13.726 -9.353 -12.787 1.00 96.12 79 ALA A O 1
ATOM 655 N N . TYR A 1 80 ? 15.866 -8.656 -12.839 1.00 96.06 80 TYR A N 1
ATOM 656 C CA . TYR A 1 80 ? 15.622 -7.359 -12.224 1.00 96.06 80 TYR A CA 1
ATOM 657 C C . TYR A 1 80 ? 14.673 -6.504 -13.064 1.00 96.06 80 TYR A C 1
ATOM 659 O O . TYR A 1 80 ? 13.812 -5.852 -12.495 1.00 96.06 80 TYR A O 1
ATOM 667 N N . SER A 1 81 ? 14.747 -6.551 -14.396 1.00 96.12 81 SER A N 1
ATOM 668 C CA . SER A 1 81 ? 13.823 -5.792 -15.247 1.00 96.12 81 SER A CA 1
ATOM 669 C C . SER A 1 81 ? 12.361 -6.217 -15.082 1.00 96.12 81 SER A C 1
ATOM 671 O O . SER A 1 81 ? 11.488 -5.364 -14.961 1.00 96.12 81 SER A O 1
ATOM 673 N N . PHE A 1 82 ? 12.090 -7.527 -14.997 1.00 93.75 82 PHE A N 1
ATOM 674 C CA . PHE A 1 82 ? 10.741 -8.034 -14.728 1.00 93.75 82 PHE A CA 1
ATOM 675 C C . PHE A 1 82 ? 10.290 -7.667 -13.310 1.00 93.75 82 PHE A C 1
ATOM 677 O O . PHE A 1 82 ? 9.135 -7.309 -13.103 1.00 93.75 82 PHE A O 1
ATOM 684 N N . TYR A 1 83 ? 11.211 -7.709 -12.340 1.00 92.38 83 TYR A N 1
ATOM 685 C CA . TYR A 1 83 ? 10.953 -7.290 -10.961 1.00 92.38 83 TYR A CA 1
ATOM 686 C C . TYR A 1 83 ? 10.610 -5.794 -10.876 1.00 92.38 83 TYR A C 1
ATOM 688 O O . TYR A 1 83 ? 9.622 -5.425 -10.250 1.00 92.38 83 TYR A O 1
ATOM 696 N N . TYR A 1 84 ? 11.387 -4.945 -11.551 1.00 91.44 84 TYR A N 1
ATOM 697 C CA . TYR A 1 84 ? 11.218 -3.494 -11.586 1.00 91.44 84 TYR A CA 1
ATOM 698 C C . TYR A 1 84 ? 9.892 -3.082 -12.241 1.00 91.44 84 TYR A C 1
ATOM 700 O O . TYR A 1 84 ? 9.201 -2.208 -11.723 1.00 91.44 84 TYR A O 1
ATOM 708 N N . ASN A 1 85 ? 9.496 -3.760 -13.324 1.00 89.44 85 ASN A N 1
ATOM 709 C CA . ASN A 1 85 ? 8.240 -3.500 -14.035 1.00 89.44 85 ASN A CA 1
ATOM 710 C C . ASN A 1 85 ? 7.009 -4.176 -13.404 1.00 89.44 85 ASN A C 1
ATOM 712 O O . ASN A 1 85 ? 5.906 -4.041 -13.932 1.00 89.44 85 ASN A O 1
ATOM 716 N N . ASN A 1 86 ? 7.174 -4.895 -12.287 1.00 89.56 86 ASN A N 1
ATOM 717 C CA . ASN A 1 86 ? 6.120 -5.683 -11.641 1.00 89.56 86 ASN A CA 1
ATOM 718 C C . ASN A 1 86 ? 5.457 -6.710 -12.588 1.00 89.56 86 ASN A C 1
ATOM 720 O O . ASN A 1 86 ? 4.240 -6.897 -12.603 1.00 89.56 86 ASN A O 1
ATOM 724 N N . GLU A 1 87 ? 6.269 -7.377 -13.407 1.00 88.56 87 GLU A N 1
ATOM 725 C CA . GLU A 1 87 ? 5.822 -8.360 -14.391 1.00 88.56 87 GLU A CA 1
ATOM 726 C C . GLU A 1 87 ? 6.037 -9.791 -13.891 1.00 88.56 87 GLU A C 1
ATOM 728 O O . GLU A 1 87 ? 7.110 -10.171 -13.413 1.00 88.56 87 GLU A O 1
ATOM 733 N N . HIS A 1 88 ? 5.025 -10.639 -14.062 1.00 86.56 88 HIS A N 1
ATOM 734 C CA . HIS A 1 88 ? 5.120 -12.042 -13.679 1.00 86.56 88 HIS A CA 1
ATOM 735 C C . HIS A 1 88 ? 5.860 -12.865 -14.739 1.00 86.56 88 HIS A C 1
ATOM 737 O O . HIS A 1 88 ? 5.303 -13.234 -15.772 1.00 86.56 88 HIS A O 1
ATOM 743 N N . PHE A 1 89 ? 7.109 -13.234 -14.444 1.00 88.44 89 PHE A N 1
ATOM 744 C CA . PHE A 1 89 ? 7.883 -14.160 -15.267 1.00 88.44 89 PHE A CA 1
ATOM 745 C C . PHE A 1 89 ? 8.696 -15.145 -14.420 1.00 88.44 89 PHE A C 1
ATOM 747 O O . PHE A 1 89 ? 9.268 -14.801 -13.386 1.00 88.44 89 PHE A O 1
ATOM 754 N N . SER A 1 90 ? 8.793 -16.393 -14.890 1.00 83.19 90 SER A N 1
ATOM 755 C CA . SER A 1 90 ? 9.461 -17.493 -14.171 1.00 83.19 90 SER A CA 1
ATOM 756 C C . SER A 1 90 ? 10.943 -17.243 -13.842 1.00 83.19 90 SER A C 1
ATOM 758 O O . SER A 1 90 ? 11.487 -17.900 -12.954 1.00 83.19 90 SER A O 1
ATOM 760 N N . ALA A 1 91 ? 11.592 -16.286 -14.518 1.00 79.81 91 ALA A N 1
ATOM 761 C CA . ALA A 1 91 ? 12.948 -15.834 -14.211 1.00 79.81 91 ALA A CA 1
ATOM 762 C C . ALA A 1 91 ? 13.125 -15.377 -12.759 1.00 79.81 91 ALA A C 1
ATOM 764 O O . ALA A 1 91 ? 14.191 -15.606 -12.185 1.00 79.81 91 ALA A O 1
ATOM 765 N N . LEU A 1 92 ? 12.093 -14.771 -12.162 1.00 80.62 92 LEU A N 1
ATOM 766 C CA . LEU A 1 92 ? 12.138 -14.251 -10.793 1.00 80.62 92 LEU A CA 1
ATOM 767 C C . LEU A 1 92 ? 12.395 -15.362 -9.773 1.00 80.62 92 LEU A C 1
ATOM 769 O O . LEU A 1 92 ? 13.182 -15.181 -8.853 1.00 80.62 92 LEU A O 1
ATOM 773 N N . ASN A 1 93 ? 11.862 -16.564 -10.012 1.00 85.75 93 ASN A N 1
ATOM 774 C CA . ASN A 1 93 ? 12.080 -17.728 -9.147 1.00 85.75 93 ASN A CA 1
ATOM 775 C C . ASN A 1 93 ? 13.552 -18.178 -9.105 1.00 85.75 93 ASN A C 1
ATOM 777 O O . ASN A 1 93 ? 13.944 -18.933 -8.215 1.00 85.75 93 ASN A O 1
ATOM 781 N N . LYS A 1 94 ? 14.379 -17.757 -10.077 1.00 88.19 94 LYS A N 1
ATOM 782 C CA . LYS A 1 94 ? 15.807 -18.088 -10.101 1.00 88.19 94 LYS A CA 1
ATOM 783 C C . LYS A 1 94 ? 16.587 -17.278 -9.062 1.00 88.19 94 LYS A C 1
ATOM 785 O O . LYS A 1 94 ? 17.622 -17.777 -8.620 1.00 88.19 94 LYS A O 1
ATOM 790 N N . TYR A 1 95 ? 16.169 -16.066 -8.704 1.00 91.12 95 TYR A N 1
ATOM 791 C CA . TYR A 1 95 ? 16.965 -15.139 -7.893 1.00 91.12 95 TYR A CA 1
ATOM 792 C C . TYR A 1 95 ? 16.303 -14.856 -6.548 1.00 91.12 95 TYR A C 1
ATOM 794 O O . TYR A 1 95 ? 15.084 -14.754 -6.450 1.00 91.12 95 TYR A O 1
ATOM 802 N N . LYS A 1 96 ? 17.111 -14.729 -5.494 1.00 89.88 96 LYS A N 1
ATOM 803 C CA . LYS A 1 96 ? 16.615 -14.254 -4.196 1.00 89.88 96 LYS A CA 1
ATOM 804 C C . LYS A 1 96 ? 16.448 -12.738 -4.233 1.00 89.88 96 LYS A C 1
ATOM 806 O O . LYS A 1 96 ? 17.169 -12.049 -4.948 1.00 89.88 96 LYS A O 1
ATOM 811 N N . GLU A 1 97 ? 15.581 -12.228 -3.370 1.00 88.81 97 GLU A N 1
ATOM 812 C CA . GLU A 1 97 ? 15.325 -10.793 -3.205 1.00 88.81 97 GLU A CA 1
ATOM 813 C C . GLU A 1 97 ? 16.617 -9.982 -3.010 1.00 88.81 97 GLU A C 1
ATOM 815 O O . GLU A 1 97 ? 16.883 -9.065 -3.776 1.00 88.81 97 GLU A O 1
ATOM 820 N N . LYS A 1 98 ? 17.502 -10.417 -2.103 1.00 90.62 98 LYS A N 1
ATOM 821 C CA . LYS A 1 98 ? 18.824 -9.799 -1.887 1.00 90.62 98 LYS A CA 1
ATOM 822 C C . LYS A 1 98 ? 19.716 -9.757 -3.137 1.00 90.62 98 LYS A C 1
ATOM 824 O O . LYS A 1 98 ? 20.545 -8.863 -3.273 1.00 90.62 98 LYS A O 1
ATOM 829 N N . GLU A 1 99 ? 19.596 -10.735 -4.040 1.00 92.81 99 GLU A N 1
ATOM 830 C CA . GLU A 1 99 ? 20.376 -10.745 -5.287 1.00 92.81 99 GLU A CA 1
ATOM 831 C C . GLU A 1 99 ? 19.852 -9.682 -6.258 1.00 92.81 99 GLU A C 1
ATOM 833 O O . GLU A 1 99 ? 20.649 -8.978 -6.875 1.00 92.81 99 GLU A O 1
ATOM 838 N N . LEU A 1 100 ? 18.525 -9.541 -6.360 1.00 93.88 100 LEU A N 1
ATOM 839 C CA . LEU A 1 100 ? 17.878 -8.499 -7.161 1.00 93.88 100 LEU A CA 1
ATOM 840 C C . LEU A 1 100 ? 18.125 -7.104 -6.577 1.00 93.88 100 LEU A C 1
ATOM 842 O O . LEU A 1 100 ? 18.362 -6.170 -7.335 1.00 93.88 100 LEU A O 1
ATOM 846 N N . GLU A 1 101 ? 18.138 -6.973 -5.249 1.00 93.12 101 GLU A N 1
ATOM 847 C CA . GLU A 1 101 ? 18.465 -5.726 -4.555 1.00 93.12 101 GLU A CA 1
ATOM 848 C C . GLU A 1 101 ? 19.896 -5.271 -4.882 1.00 93.12 101 GLU A C 1
ATOM 850 O O . GLU A 1 101 ? 20.106 -4.135 -5.307 1.00 93.12 101 GLU A O 1
ATOM 855 N N . LEU A 1 102 ? 20.875 -6.182 -4.784 1.00 94.56 102 LEU A N 1
ATOM 856 C CA . LEU A 1 102 ? 22.263 -5.899 -5.155 1.00 94.56 102 LEU A CA 1
ATOM 857 C C . LEU A 1 102 ? 22.384 -5.468 -6.623 1.00 94.56 102 LEU A C 1
ATOM 859 O O . LEU A 1 102 ? 23.065 -4.487 -6.915 1.00 94.56 102 LEU A O 1
ATOM 863 N N . ILE A 1 103 ? 21.716 -6.167 -7.545 1.00 95.00 103 ILE A N 1
ATOM 864 C CA . ILE A 1 103 ? 21.699 -5.794 -8.968 1.00 95.00 103 ILE A CA 1
ATOM 865 C C . ILE A 1 103 ? 21.096 -4.397 -9.148 1.00 95.00 103 ILE A C 1
ATOM 867 O O . ILE A 1 103 ? 21.682 -3.570 -9.845 1.00 95.00 103 ILE A O 1
ATOM 871 N N . GLY A 1 104 ? 19.984 -4.111 -8.470 1.00 93.69 104 GLY A N 1
ATOM 872 C CA . GLY A 1 104 ? 19.331 -2.806 -8.486 1.00 93.69 104 GLY A CA 1
ATOM 873 C C . GLY A 1 104 ? 20.243 -1.675 -8.021 1.00 93.69 104 GLY A C 1
ATOM 874 O O . GLY A 1 104 ? 20.305 -0.645 -8.688 1.00 93.69 104 GLY A O 1
ATOM 875 N N . TYR A 1 105 ? 21.013 -1.869 -6.944 1.00 93.56 105 TYR A N 1
ATOM 876 C CA . TYR A 1 105 ? 21.998 -0.872 -6.509 1.00 93.56 105 TYR A CA 1
ATOM 877 C C . TYR A 1 105 ? 23.061 -0.616 -7.581 1.00 93.56 105 TYR A C 1
ATOM 879 O O . TYR A 1 105 ? 23.341 0.537 -7.896 1.00 93.56 105 TYR A O 1
ATOM 887 N N . ILE A 1 106 ? 23.630 -1.660 -8.189 1.00 94.69 106 ILE A N 1
ATOM 888 C CA . ILE A 1 106 ? 24.655 -1.473 -9.228 1.00 94.69 106 ILE A CA 1
ATOM 889 C C . ILE A 1 106 ? 24.083 -0.751 -10.453 1.00 94.69 106 ILE A C 1
ATOM 891 O O . ILE A 1 106 ? 24.743 0.133 -10.992 1.00 94.69 106 ILE A O 1
ATOM 895 N N . LEU A 1 107 ? 22.857 -1.081 -10.868 1.00 92.44 107 LEU A N 1
ATOM 896 C CA . LEU A 1 107 ? 22.198 -0.415 -11.991 1.00 92.44 107 LEU A CA 1
ATOM 897 C C . LEU A 1 107 ? 21.840 1.043 -11.676 1.00 92.44 107 LEU A C 1
ATOM 899 O O . LEU A 1 107 ? 22.085 1.905 -12.509 1.00 92.44 107 LEU A O 1
ATOM 903 N N . LYS A 1 108 ? 21.335 1.340 -10.471 1.00 90.69 108 LYS A N 1
ATOM 904 C CA . LYS A 1 108 ? 20.984 2.706 -10.035 1.00 90.69 108 LYS A CA 1
ATOM 905 C C . LYS A 1 108 ? 22.192 3.648 -10.031 1.00 90.69 108 LYS A C 1
ATOM 907 O O . LYS A 1 108 ? 22.063 4.829 -10.332 1.00 90.69 108 LYS A O 1
ATOM 912 N N . TYR A 1 109 ? 23.367 3.129 -9.680 1.00 91.50 109 TYR A N 1
ATOM 913 C CA . TYR A 1 109 ? 24.610 3.899 -9.598 1.00 91.50 109 TYR A CA 1
ATOM 914 C C . TYR A 1 109 ? 25.425 3.888 -10.906 1.00 91.50 109 TYR A C 1
ATOM 916 O O . TYR A 1 109 ? 26.546 4.401 -10.934 1.00 91.50 109 TYR A O 1
ATOM 924 N N . ASN A 1 110 ? 24.876 3.359 -12.006 1.00 87.00 110 ASN A N 1
ATOM 925 C CA . ASN A 1 110 ? 25.574 3.267 -13.291 1.00 87.00 110 ASN A CA 1
ATOM 926 C C . ASN A 1 110 ? 25.957 4.634 -13.896 1.00 87.00 110 ASN A C 1
ATOM 928 O O . ASN A 1 110 ? 26.863 4.687 -14.723 1.00 87.00 110 ASN A O 1
ATOM 932 N N . VAL A 1 111 ? 25.345 5.745 -13.464 1.00 86.00 111 VAL A N 1
ATOM 933 C CA . VAL A 1 111 ? 25.734 7.109 -13.877 1.00 86.00 111 VAL A CA 1
ATOM 934 C C . VAL A 1 111 ? 27.222 7.383 -13.611 1.00 86.00 111 VAL A C 1
ATOM 936 O O . VAL A 1 111 ? 27.913 8.009 -14.420 1.00 86.00 111 VAL A O 1
ATOM 939 N N . PHE A 1 112 ? 27.759 6.808 -12.530 1.00 89.69 112 PHE A N 1
ATOM 940 C CA . PHE A 1 112 ? 29.168 6.917 -12.158 1.00 89.69 112 PHE A CA 1
ATOM 941 C C . PHE A 1 112 ? 30.088 6.033 -13.010 1.00 89.69 112 PHE A C 1
ATOM 943 O O . PHE A 1 112 ? 31.310 6.113 -12.880 1.00 89.69 112 PHE A O 1
ATOM 950 N N . GLU A 1 113 ? 29.552 5.218 -13.919 1.00 84.88 113 GLU A N 1
ATOM 951 C CA . GLU A 1 113 ? 30.347 4.550 -14.950 1.00 84.88 113 GLU A CA 1
ATOM 952 C C . GLU A 1 113 ? 30.897 5.567 -15.954 1.00 84.88 113 GLU A C 1
ATOM 954 O O . GLU A 1 113 ? 32.079 5.514 -16.298 1.00 84.88 113 GLU A O 1
ATOM 959 N N . ILE A 1 114 ? 30.065 6.538 -16.341 1.00 84.00 114 ILE A N 1
ATOM 960 C CA . ILE A 1 114 ? 30.376 7.540 -17.365 1.00 84.00 114 ILE A CA 1
ATOM 961 C C . ILE A 1 114 ? 31.133 8.728 -16.763 1.00 84.00 114 ILE A C 1
ATOM 963 O O . ILE A 1 114 ? 32.077 9.225 -17.371 1.00 84.00 114 ILE A O 1
ATOM 967 N N . TRP A 1 115 ? 30.745 9.181 -15.570 1.00 86.62 115 TRP A N 1
ATOM 968 C CA . TRP A 1 115 ? 31.269 10.428 -15.009 1.00 86.62 115 TRP A CA 1
ATOM 969 C C . TRP A 1 115 ? 32.693 10.270 -14.473 1.00 86.62 115 TRP A C 1
ATOM 971 O O . TRP A 1 115 ? 33.033 9.247 -13.862 1.00 86.62 115 TRP A O 1
ATOM 981 N N . SER A 1 116 ? 33.528 11.290 -14.681 1.00 90.25 116 SER A N 1
ATOM 982 C CA . SER A 1 116 ? 34.814 11.411 -13.992 1.00 90.25 116 SER A CA 1
ATOM 983 C C . SER A 1 116 ? 34.638 12.036 -12.604 1.00 90.25 116 SER A C 1
ATOM 985 O O . SER A 1 116 ? 33.572 12.548 -12.263 1.00 90.25 116 SER A O 1
ATOM 987 N N . ILE A 1 117 ? 35.694 12.018 -11.788 1.00 91.31 117 ILE A N 1
ATOM 988 C CA . ILE A 1 117 ? 35.684 12.692 -10.480 1.00 91.31 117 ILE A CA 1
ATOM 989 C C . ILE A 1 117 ? 35.425 14.193 -10.668 1.00 91.31 117 ILE A C 1
ATOM 991 O O . ILE A 1 117 ? 34.628 14.782 -9.943 1.00 91.31 117 ILE A O 1
ATOM 995 N N . GLU A 1 118 ? 36.061 14.803 -11.668 1.00 89.12 118 GLU A N 1
ATOM 996 C CA . GLU A 1 118 ? 35.927 16.224 -11.985 1.00 89.12 118 GLU A CA 1
ATOM 997 C C . GLU A 1 118 ? 34.506 16.591 -12.423 1.00 89.12 118 GLU A C 1
ATOM 999 O O . GLU A 1 118 ? 34.031 17.669 -12.068 1.00 89.12 118 GLU A O 1
ATOM 1004 N N . ASP A 1 119 ? 33.818 15.713 -13.156 1.00 89.50 119 ASP A N 1
ATOM 1005 C CA . ASP A 1 119 ? 32.425 15.939 -13.556 1.00 89.50 119 ASP A CA 1
ATOM 1006 C C . ASP A 1 119 ? 31.488 15.921 -12.344 1.00 89.50 119 ASP A C 1
ATOM 1008 O O . ASP A 1 119 ? 30.661 16.821 -12.195 1.00 89.50 119 ASP A O 1
ATOM 1012 N N . ILE A 1 120 ? 31.678 14.967 -11.423 1.00 89.69 120 ILE A N 1
ATOM 1013 C CA . ILE A 1 120 ? 30.902 14.900 -10.176 1.00 89.69 120 ILE A CA 1
ATOM 1014 C C . ILE A 1 120 ? 31.149 16.155 -9.327 1.00 89.69 120 ILE A C 1
ATOM 1016 O O . ILE A 1 120 ? 30.201 16.767 -8.838 1.00 89.69 120 ILE A O 1
ATOM 1020 N N . VAL A 1 121 ? 32.409 16.579 -9.175 1.00 88.19 121 VAL A N 1
ATOM 1021 C CA . VAL A 1 121 ? 32.759 17.798 -8.423 1.00 88.19 121 VAL A CA 1
ATOM 1022 C C . VAL A 1 121 ? 32.161 19.043 -9.077 1.00 88.19 121 VAL A C 1
ATOM 1024 O O . VAL A 1 121 ? 31.635 19.907 -8.376 1.00 88.19 121 VAL A O 1
ATOM 1027 N N . ARG A 1 122 ? 32.186 19.134 -10.410 1.00 86.94 122 ARG A N 1
ATOM 1028 C CA . ARG A 1 122 ? 31.564 20.242 -11.146 1.00 86.94 122 ARG A CA 1
ATOM 1029 C C . ARG A 1 122 ? 30.060 20.302 -10.890 1.00 86.94 122 ARG A C 1
ATOM 1031 O O . ARG A 1 122 ? 29.537 21.392 -10.672 1.00 86.94 122 ARG A O 1
ATOM 1038 N N . GLU A 1 123 ? 29.379 19.161 -10.869 1.00 85.62 123 GLU A N 1
ATOM 1039 C CA . GLU A 1 123 ? 27.946 19.116 -10.569 1.00 85.62 123 GLU A CA 1
ATOM 1040 C C . GLU A 1 123 ? 27.625 19.444 -9.117 1.00 85.62 123 GLU A C 1
ATOM 1042 O O . GLU A 1 123 ? 26.679 20.190 -8.867 1.00 85.62 123 GLU A O 1
ATOM 1047 N N . ILE A 1 124 ? 28.465 19.019 -8.168 1.00 85.75 124 ILE A N 1
ATOM 1048 C CA . ILE A 1 124 ? 28.402 19.522 -6.792 1.00 85.75 124 ILE A CA 1
ATOM 1049 C C . ILE A 1 124 ? 28.463 21.055 -6.826 1.00 85.75 124 ILE A C 1
ATOM 1051 O O . ILE A 1 124 ? 27.527 21.708 -6.381 1.00 85.75 124 ILE A O 1
ATOM 1055 N N . MET A 1 125 ? 29.483 21.660 -7.436 1.00 80.88 125 MET A N 1
ATOM 1056 C CA . MET A 1 125 ? 29.616 23.125 -7.488 1.00 80.88 125 MET A CA 1
ATOM 1057 C C . MET A 1 125 ? 28.422 23.832 -8.160 1.00 80.88 125 MET A C 1
ATOM 1059 O O . MET A 1 125 ? 27.977 24.877 -7.684 1.00 80.88 125 MET A O 1
ATOM 1063 N N . ASN A 1 126 ? 27.884 23.270 -9.244 1.00 79.00 126 ASN A N 1
ATOM 1064 C CA . ASN A 1 126 ? 26.762 23.846 -9.992 1.00 79.00 126 ASN A CA 1
ATOM 1065 C C . ASN A 1 126 ? 25.435 23.792 -9.222 1.00 79.00 126 ASN A C 1
ATOM 1067 O O . ASN A 1 126 ? 24.586 24.673 -9.394 1.00 79.00 126 ASN A O 1
ATOM 1071 N N . ALA A 1 127 ? 25.261 22.795 -8.354 1.00 77.00 127 ALA A N 1
ATOM 1072 C CA . ALA A 1 127 ? 24.066 22.610 -7.537 1.00 77.00 127 ALA A CA 1
ATOM 1073 C C . ALA A 1 127 ? 23.791 23.758 -6.563 1.00 77.00 127 ALA A C 1
ATOM 1075 O O . ALA A 1 127 ? 22.666 23.940 -6.112 1.00 77.00 127 ALA A O 1
ATOM 1076 N N . GLN A 1 128 ? 24.805 24.569 -6.257 1.00 61.34 128 GLN A N 1
ATOM 1077 C CA . GLN A 1 128 ? 24.623 25.794 -5.486 1.00 61.34 128 GLN A CA 1
ATOM 1078 C C . GLN A 1 128 ? 23.700 26.806 -6.200 1.00 61.34 128 GLN A C 1
ATOM 1080 O O . GLN A 1 128 ? 23.086 27.646 -5.542 1.00 61.34 128 GLN A O 1
ATOM 1085 N N . TYR A 1 129 ? 23.595 26.731 -7.533 1.00 57.75 129 TYR A N 1
ATOM 1086 C CA . TYR A 1 129 ? 22.893 27.703 -8.380 1.00 57.75 129 TYR A CA 1
ATOM 1087 C C . TYR A 1 129 ? 21.704 27.112 -9.164 1.00 57.75 129 TYR A C 1
ATOM 1089 O O . TYR A 1 129 ? 20.973 27.863 -9.810 1.00 57.75 129 TYR A O 1
ATOM 1097 N N . LYS A 1 130 ? 21.494 25.789 -9.118 1.00 57.53 130 LYS A N 1
ATOM 1098 C CA . LYS A 1 130 ? 20.400 25.058 -9.790 1.00 57.53 130 LYS A CA 1
ATOM 1099 C C . LYS A 1 130 ? 19.633 24.188 -8.784 1.00 57.53 130 LYS A C 1
ATOM 1101 O O . LYS A 1 130 ? 20.120 23.937 -7.690 1.00 57.53 130 LYS A O 1
ATOM 1106 N N . SER A 1 131 ? 18.421 23.740 -9.127 1.00 54.62 131 SER A N 1
ATOM 1107 C CA . SER A 1 131 ? 17.686 22.770 -8.297 1.00 54.62 131 SER A CA 1
ATOM 1108 C C . SER A 1 131 ? 18.483 21.472 -8.136 1.00 54.62 131 SER A C 1
ATOM 1110 O O . SER A 1 131 ? 19.189 21.079 -9.061 1.00 54.62 131 SER A O 1
ATOM 1112 N N . PHE A 1 132 ? 18.343 20.803 -6.987 1.00 60.97 132 PHE A N 1
ATOM 1113 C CA . PHE A 1 132 ? 19.022 19.536 -6.704 1.00 60.97 132 PHE A CA 1
ATOM 1114 C C . PHE A 1 132 ? 18.715 18.484 -7.777 1.00 60.97 132 PHE A C 1
ATOM 1116 O O . PHE A 1 132 ? 17.551 18.160 -8.005 1.00 60.97 132 PHE A O 1
ATOM 1123 N N . ASP A 1 133 ? 19.767 17.965 -8.405 1.00 69.62 133 ASP A N 1
ATOM 1124 C CA . ASP A 1 133 ? 19.691 16.904 -9.407 1.00 69.62 133 ASP A CA 1
ATOM 1125 C C . ASP A 1 133 ? 19.744 15.511 -8.748 1.00 69.62 133 ASP A C 1
ATOM 1127 O O . ASP A 1 133 ? 20.270 15.340 -7.640 1.00 69.62 133 ASP A O 1
ATOM 1131 N N . GLU A 1 134 ? 19.217 14.499 -9.434 1.00 76.31 134 GLU A N 1
ATOM 1132 C CA . GLU A 1 134 ? 19.165 13.099 -9.001 1.00 76.31 134 GLU A CA 1
ATOM 1133 C C . GLU A 1 134 ? 20.553 12.560 -8.625 1.00 76.31 134 GLU A C 1
ATOM 1135 O O . GLU A 1 134 ? 20.690 11.845 -7.630 1.00 76.31 134 GLU A O 1
ATOM 1140 N N . THR A 1 135 ? 21.610 12.990 -9.319 1.00 80.25 135 THR A N 1
ATOM 1141 C CA . THR A 1 135 ? 22.994 12.582 -9.026 1.00 80.25 135 THR A CA 1
ATOM 1142 C C . THR A 1 135 ? 23.470 13.011 -7.631 1.00 80.25 135 THR A C 1
ATOM 1144 O O . THR A 1 135 ? 24.165 12.256 -6.948 1.00 80.25 135 THR A O 1
ATOM 1147 N N . LEU A 1 136 ? 23.065 14.189 -7.142 1.00 83.50 136 LEU A N 1
ATOM 1148 C CA . LEU A 1 136 ? 23.413 14.643 -5.785 1.00 83.50 136 LEU A CA 1
ATOM 1149 C C . LEU A 1 136 ? 22.679 13.835 -4.719 1.00 83.50 136 LEU A C 1
ATOM 1151 O O . LEU A 1 136 ? 23.229 13.584 -3.645 1.00 83.50 136 LEU A O 1
ATOM 1155 N N . ASN A 1 137 ? 21.451 13.409 -5.020 1.00 84.19 137 ASN A N 1
ATOM 1156 C CA . ASN A 1 137 ? 20.708 12.509 -4.147 1.00 84.19 137 ASN A CA 1
ATOM 1157 C C . ASN A 1 137 ? 21.393 11.140 -4.069 1.00 84.19 137 ASN A C 1
ATOM 1159 O O . ASN A 1 137 ? 21.501 10.604 -2.971 1.00 84.19 137 ASN A O 1
ATOM 1163 N N . LEU A 1 138 ? 21.951 10.619 -5.170 1.00 88.62 138 LEU A N 1
ATOM 1164 C CA . LEU A 1 138 ? 22.737 9.376 -5.144 1.00 88.62 138 LEU A CA 1
ATOM 1165 C C . LEU A 1 138 ? 23.983 9.484 -4.254 1.00 88.62 138 LEU A C 1
ATOM 1167 O O . LEU A 1 138 ? 24.252 8.565 -3.478 1.00 88.62 138 LEU A O 1
ATOM 1171 N N . LEU A 1 139 ? 24.716 10.604 -4.322 1.00 88.94 139 LEU A N 1
ATOM 1172 C CA . LEU A 1 139 ? 25.869 10.862 -3.444 1.00 88.94 139 LEU A CA 1
ATOM 1173 C C . LEU A 1 139 ? 25.456 10.954 -1.973 1.00 88.94 139 LEU A C 1
ATOM 1175 O O . LEU A 1 139 ? 26.141 10.435 -1.092 1.00 88.94 139 LEU A O 1
ATOM 1179 N N . LYS A 1 140 ? 24.316 11.596 -1.709 1.00 86.00 140 LYS A N 1
ATOM 1180 C CA . LYS A 1 140 ? 23.747 11.714 -0.369 1.00 86.00 140 LYS A CA 1
ATOM 1181 C C . LYS A 1 140 ? 23.311 10.364 0.191 1.00 86.00 140 LYS A C 1
ATOM 1183 O O . LYS A 1 140 ? 23.646 10.045 1.325 1.00 86.00 140 LYS A O 1
ATOM 1188 N N . GLU A 1 141 ? 22.595 9.564 -0.589 1.00 86.81 141 GLU A N 1
ATOM 1189 C CA . GLU A 1 141 ? 22.215 8.198 -0.222 1.00 86.81 141 GLU A CA 1
ATOM 1190 C C . GLU A 1 141 ? 23.444 7.314 0.027 1.00 86.81 141 GLU A C 1
ATOM 1192 O O . GLU A 1 141 ? 23.489 6.579 1.015 1.00 86.81 141 GLU A O 1
ATOM 1197 N N . TYR A 1 142 ? 24.458 7.422 -0.838 1.00 88.69 142 TYR A N 1
ATOM 1198 C CA . TYR A 1 142 ? 25.724 6.709 -0.694 1.00 88.69 142 TYR A CA 1
ATOM 1199 C C . TYR A 1 142 ? 26.394 7.032 0.646 1.00 88.69 142 TYR A C 1
ATOM 1201 O O . TYR A 1 142 ? 26.700 6.109 1.406 1.00 88.69 142 TYR A O 1
ATOM 1209 N N . TYR A 1 143 ? 26.547 8.325 0.957 1.00 84.19 143 TYR A N 1
ATOM 1210 C CA . TYR A 1 143 ? 27.126 8.793 2.218 1.00 84.19 143 TYR A CA 1
ATOM 1211 C C . TYR A 1 143 ? 26.303 8.343 3.434 1.00 84.19 143 TYR A C 1
ATOM 1213 O O . TYR A 1 143 ? 26.864 7.916 4.440 1.00 84.19 143 TYR A O 1
ATOM 1221 N N . ASN A 1 144 ? 24.973 8.348 3.314 1.00 79.94 144 ASN A N 1
ATOM 1222 C CA . ASN A 1 144 ? 24.036 7.981 4.382 1.00 79.94 144 ASN A CA 1
ATOM 1223 C C . ASN A 1 144 ? 23.814 6.461 4.520 1.00 79.94 144 ASN A C 1
ATOM 1225 O O . ASN A 1 144 ? 22.766 6.013 4.984 1.00 79.94 144 ASN A O 1
ATOM 1229 N N . GLY A 1 145 ? 24.792 5.644 4.125 1.00 80.50 145 GLY A N 1
ATOM 1230 C CA . GLY A 1 145 ? 24.835 4.226 4.482 1.00 80.50 145 GLY A CA 1
ATOM 1231 C C . GLY A 1 145 ? 24.420 3.243 3.391 1.00 80.50 145 GLY A C 1
ATOM 1232 O O . GLY A 1 145 ? 24.628 2.044 3.588 1.00 80.50 145 GLY A O 1
ATOM 1233 N N . ILE A 1 146 ? 23.937 3.689 2.220 1.00 85.88 146 ILE A N 1
ATOM 1234 C CA . ILE A 1 146 ? 23.767 2.770 1.076 1.00 85.88 146 ILE A CA 1
ATOM 1235 C C . ILE A 1 146 ? 25.113 2.151 0.698 1.00 85.88 146 ILE A C 1
ATOM 1237 O O . ILE A 1 146 ? 25.166 0.958 0.402 1.00 85.88 146 ILE A O 1
ATOM 1241 N N . GLY A 1 147 ? 26.215 2.903 0.807 1.00 85.62 147 GLY A N 1
ATOM 1242 C CA . GLY A 1 147 ? 27.530 2.346 0.509 1.00 85.62 147 GLY A CA 1
ATOM 1243 C C . GLY A 1 147 ? 27.912 1.149 1.382 1.00 85.62 147 GLY A C 1
ATOM 1244 O O . GLY A 1 147 ? 28.428 0.155 0.871 1.00 85.62 147 GLY A O 1
ATOM 1245 N N . ASN A 1 148 ? 27.562 1.195 2.669 1.00 87.31 148 ASN A N 1
ATOM 1246 C CA . ASN A 1 148 ? 27.780 0.080 3.591 1.00 87.31 148 ASN A CA 1
ATOM 1247 C C . ASN A 1 148 ? 26.859 -1.103 3.275 1.00 87.31 148 ASN A C 1
ATOM 1249 O O . ASN A 1 148 ? 27.321 -2.241 3.259 1.00 87.31 148 ASN A O 1
ATOM 1253 N N . LYS A 1 149 ? 25.585 -0.847 2.951 1.00 88.25 149 LYS A N 1
ATOM 1254 C CA . LYS A 1 149 ? 24.629 -1.904 2.580 1.00 88.25 149 LYS A CA 1
ATOM 1255 C C . LYS A 1 149 ? 25.069 -2.679 1.338 1.00 88.25 149 LYS A C 1
ATOM 1257 O O . LYS A 1 149 ? 24.976 -3.907 1.315 1.00 88.25 149 LYS A O 1
ATOM 1262 N N . VAL A 1 150 ? 25.585 -1.991 0.316 1.00 90.62 150 VAL A N 1
ATOM 1263 C CA . VAL A 1 150 ? 26.111 -2.656 -0.888 1.00 90.62 150 VAL A CA 1
ATOM 1264 C C . VAL A 1 150 ? 27.343 -3.500 -0.542 1.00 90.62 150 VAL A C 1
ATOM 1266 O O . VAL A 1 150 ? 27.429 -4.657 -0.959 1.00 90.62 150 VAL A O 1
ATOM 1269 N N . ASP A 1 151 ? 28.257 -2.977 0.283 1.00 91.50 151 ASP A N 1
ATOM 1270 C CA . ASP A 1 151 ? 29.430 -3.724 0.754 1.00 91.50 151 ASP A CA 1
ATOM 1271 C C . ASP A 1 151 ? 29.042 -4.970 1.577 1.00 91.50 151 ASP A C 1
ATOM 1273 O O . ASP A 1 151 ? 29.690 -6.016 1.462 1.00 91.50 151 ASP A O 1
ATOM 1277 N N . GLU A 1 152 ? 27.985 -4.892 2.387 1.00 92.62 152 GLU A N 1
ATOM 1278 C CA . GLU A 1 152 ? 27.418 -6.027 3.127 1.00 92.62 152 GLU A CA 1
ATOM 1279 C C . GLU A 1 152 ? 26.825 -7.079 2.186 1.00 92.62 152 GLU A C 1
ATOM 1281 O O . GLU A 1 152 ? 27.137 -8.264 2.325 1.00 92.62 152 GLU A O 1
ATOM 1286 N N . CYS A 1 153 ? 26.059 -6.665 1.172 1.00 89.56 153 CYS A N 1
ATOM 1287 C CA . CYS A 1 153 ? 25.521 -7.571 0.154 1.00 89.56 153 CYS A CA 1
ATOM 1288 C C . CYS A 1 153 ? 26.642 -8.287 -0.617 1.00 89.56 153 CYS A C 1
ATOM 1290 O O . CYS A 1 153 ? 26.585 -9.497 -0.835 1.00 89.56 153 CYS A O 1
ATOM 1292 N N . ILE A 1 154 ? 27.714 -7.577 -0.981 1.00 92.19 154 ILE A N 1
ATOM 1293 C CA . ILE A 1 154 ? 28.886 -8.173 -1.644 1.00 92.19 154 ILE A CA 1
ATOM 1294 C C . ILE A 1 154 ? 29.587 -9.199 -0.735 1.00 92.19 154 ILE A C 1
ATOM 1296 O O . ILE A 1 154 ? 30.152 -10.180 -1.225 1.00 92.19 154 ILE A O 1
ATOM 1300 N N . LYS A 1 155 ? 29.560 -9.016 0.588 1.00 92.06 155 LYS A N 1
ATOM 1301 C CA . LYS A 1 155 ? 30.143 -9.968 1.552 1.00 92.06 155 LYS A CA 1
ATOM 1302 C C . LYS A 1 155 ? 29.207 -11.136 1.883 1.00 92.06 155 LYS A C 1
ATOM 1304 O O . LYS A 1 155 ? 29.699 -12.192 2.283 1.00 92.06 155 LYS A O 1
ATOM 1309 N N . ASP A 1 156 ? 27.900 -10.991 1.673 1.00 91.69 156 ASP A N 1
ATOM 1310 C CA . ASP A 1 156 ? 26.887 -11.998 2.006 1.00 91.69 156 ASP A CA 1
ATOM 1311 C C . ASP A 1 156 ? 27.092 -13.296 1.200 1.00 91.69 156 ASP A C 1
ATOM 1313 O O . ASP A 1 156 ? 26.884 -13.366 -0.013 1.00 91.69 156 ASP A O 1
ATOM 1317 N N . HIS A 1 157 ? 27.490 -14.372 1.883 1.00 89.88 157 HIS A N 1
ATOM 1318 C CA . HIS A 1 157 ? 27.741 -15.670 1.254 1.00 89.88 157 HIS A CA 1
ATOM 1319 C C . HIS A 1 157 ? 26.479 -16.343 0.691 1.00 89.88 157 HIS A C 1
ATOM 1321 O O . HIS A 1 157 ? 26.594 -17.327 -0.042 1.00 89.88 157 HIS A O 1
ATOM 1327 N N . THR A 1 158 ? 25.286 -15.843 1.025 1.00 89.81 158 THR A N 1
ATOM 1328 C CA . THR A 1 158 ? 24.005 -16.375 0.548 1.00 89.81 158 THR A CA 1
ATOM 1329 C C . THR A 1 158 ? 23.618 -15.879 -0.850 1.00 89.81 158 THR A C 1
ATOM 1331 O O . THR A 1 158 ? 22.724 -16.482 -1.461 1.00 89.81 158 THR A O 1
ATOM 1334 N N . ILE A 1 159 ? 24.300 -14.845 -1.362 1.00 90.88 159 ILE A N 1
ATOM 1335 C CA . ILE A 1 159 ? 24.203 -14.327 -2.737 1.00 90.88 159 ILE A CA 1
ATOM 1336 C C . ILE A 1 159 ? 25.170 -15.111 -3.638 1.00 90.88 159 ILE A C 1
ATOM 1338 O O . ILE A 1 159 ? 26.310 -15.412 -3.256 1.00 90.88 159 ILE A O 1
ATOM 1342 N N . ARG A 1 160 ? 24.746 -15.460 -4.859 1.00 92.06 160 ARG A N 1
ATOM 1343 C CA . ARG A 1 160 ? 25.586 -16.216 -5.804 1.00 92.06 160 ARG A CA 1
ATOM 1344 C C . ARG A 1 160 ? 26.926 -15.537 -6.067 1.00 92.06 160 ARG A C 1
ATOM 1346 O O . ARG A 1 160 ? 27.004 -14.332 -6.295 1.00 92.06 160 ARG A O 1
ATOM 1353 N N . LEU A 1 161 ? 27.981 -16.353 -6.104 1.00 92.81 161 LEU A N 1
ATOM 1354 C CA . LEU A 1 161 ? 29.364 -15.902 -6.277 1.00 92.81 161 LEU A CA 1
ATOM 1355 C C . LEU A 1 161 ? 29.541 -15.007 -7.510 1.00 92.81 161 LEU A C 1
ATOM 1357 O O . LEU A 1 161 ? 30.093 -13.925 -7.388 1.00 92.81 161 LEU A O 1
ATOM 1361 N N . TYR A 1 162 ? 29.039 -15.430 -8.671 1.00 94.19 162 TYR A N 1
ATOM 1362 C CA . TYR A 1 162 ? 29.207 -14.693 -9.927 1.00 94.19 162 TYR A CA 1
ATOM 1363 C C . TYR A 1 162 ? 28.461 -13.349 -9.961 1.00 94.19 162 TYR A C 1
ATOM 1365 O O . TYR A 1 162 ? 28.934 -12.413 -10.598 1.00 94.19 162 TYR A O 1
ATOM 1373 N N . ILE A 1 163 ? 27.342 -13.219 -9.236 1.00 94.44 163 ILE A N 1
ATOM 1374 C CA . ILE A 1 163 ? 26.647 -11.932 -9.072 1.00 94.44 163 ILE A CA 1
ATOM 1375 C C . ILE A 1 163 ? 27.475 -11.006 -8.181 1.00 94.44 163 ILE A C 1
ATOM 1377 O O . ILE A 1 163 ? 27.716 -9.857 -8.544 1.00 94.44 163 ILE A O 1
ATOM 1381 N N . ARG A 1 164 ? 27.974 -11.522 -7.048 1.00 94.69 164 ARG A N 1
ATOM 1382 C CA . ARG A 1 164 ? 28.845 -10.760 -6.141 1.00 94.69 164 ARG A CA 1
ATOM 1383 C C . ARG A 1 164 ? 30.141 -10.319 -6.806 1.00 94.69 164 ARG A C 1
ATOM 1385 O O . ARG A 1 164 ? 30.574 -9.199 -6.579 1.00 94.69 164 ARG A O 1
ATOM 1392 N N . ASP A 1 165 ? 30.747 -11.185 -7.613 1.00 93.69 165 ASP A N 1
ATOM 1393 C CA . ASP A 1 165 ? 32.002 -10.904 -8.311 1.00 93.69 165 ASP A CA 1
ATOM 1394 C C . ASP A 1 165 ? 31.834 -9.745 -9.305 1.00 93.69 165 ASP A C 1
ATOM 1396 O O . ASP A 1 165 ? 32.611 -8.792 -9.278 1.00 93.69 165 ASP A O 1
ATOM 1400 N N . PHE A 1 166 ? 30.763 -9.759 -10.112 1.00 95.06 166 PHE A N 1
ATOM 1401 C CA . PHE A 1 166 ? 30.460 -8.650 -11.026 1.00 95.06 166 PHE A CA 1
ATOM 1402 C C . PHE A 1 166 ? 30.121 -7.362 -10.268 1.00 95.06 166 PHE A C 1
ATOM 1404 O O . PHE A 1 166 ? 30.672 -6.302 -10.568 1.00 95.06 166 PHE A O 1
ATOM 1411 N N . ALA A 1 167 ? 29.244 -7.458 -9.262 1.00 94.31 167 ALA A N 1
ATOM 1412 C CA . ALA A 1 167 ? 28.834 -6.311 -8.460 1.00 94.31 167 ALA A CA 1
ATOM 1413 C C . ALA A 1 167 ? 30.028 -5.656 -7.763 1.00 94.31 167 ALA A C 1
ATOM 1415 O O . ALA A 1 167 ? 30.151 -4.439 -7.792 1.00 94.31 167 ALA A O 1
ATOM 1416 N N . LYS A 1 168 ? 30.940 -6.451 -7.193 1.00 95.12 168 LYS A N 1
ATOM 1417 C CA . LYS A 1 168 ? 32.153 -5.960 -6.532 1.00 95.12 168 LYS A CA 1
ATOM 1418 C C . LYS A 1 168 ? 33.033 -5.150 -7.477 1.00 95.12 168 LYS A C 1
ATOM 1420 O O . LYS A 1 168 ? 33.502 -4.085 -7.091 1.00 95.12 168 LYS A O 1
ATOM 1425 N N . GLU A 1 169 ? 33.268 -5.650 -8.686 1.00 93.69 169 GLU A N 1
ATOM 1426 C CA . GLU A 1 169 ? 34.103 -4.967 -9.678 1.00 93.69 169 GLU A CA 1
ATOM 1427 C C . GLU A 1 169 ? 33.520 -3.600 -10.061 1.00 93.69 169 GLU A C 1
ATOM 1429 O O . GLU A 1 169 ? 34.223 -2.591 -9.999 1.00 93.69 169 GLU A O 1
ATOM 1434 N N . LYS A 1 170 ? 32.221 -3.552 -10.383 1.00 93.25 170 LYS A N 1
ATOM 1435 C CA . LYS A 1 170 ? 31.529 -2.300 -10.725 1.00 93.25 170 LYS A CA 1
ATOM 1436 C C . LYS A 1 170 ? 31.450 -1.344 -9.541 1.00 93.25 170 LYS A C 1
ATOM 1438 O O . LYS A 1 170 ? 31.809 -0.175 -9.668 1.00 93.25 170 LYS A O 1
ATOM 1443 N N . TRP A 1 171 ? 31.047 -1.853 -8.380 1.00 95.25 171 TRP A N 1
ATOM 1444 C CA . TRP A 1 171 ? 30.877 -1.059 -7.172 1.00 95.25 171 TRP A CA 1
ATOM 1445 C C . TRP A 1 171 ? 32.172 -0.386 -6.736 1.00 95.25 171 TRP A C 1
ATOM 1447 O O . TRP A 1 171 ? 32.152 0.800 -6.431 1.00 95.25 171 TRP A O 1
ATOM 1457 N N . LEU A 1 172 ? 33.308 -1.094 -6.767 1.00 93.25 172 LEU A N 1
ATOM 1458 C CA . LEU A 1 172 ? 34.609 -0.507 -6.433 1.00 93.25 172 LEU A CA 1
ATOM 1459 C C . LEU A 1 172 ? 34.946 0.689 -7.331 1.00 93.25 172 LEU A C 1
ATOM 1461 O O . LEU A 1 172 ? 35.418 1.707 -6.830 1.00 93.25 172 LEU A O 1
ATOM 1465 N N . SER A 1 173 ? 34.657 0.588 -8.632 1.00 91.69 173 SER A N 1
ATOM 1466 C CA . SER A 1 173 ? 34.878 1.687 -9.576 1.00 91.69 173 SER A CA 1
ATOM 1467 C C . SER A 1 173 ? 34.009 2.908 -9.257 1.00 91.69 173 SER A C 1
ATOM 1469 O O . SER A 1 173 ? 34.509 4.033 -9.245 1.00 91.69 173 SER A O 1
ATOM 1471 N N . TYR A 1 174 ? 32.722 2.701 -8.961 1.00 93.56 174 TYR A N 1
ATOM 1472 C CA . TYR A 1 174 ? 31.804 3.794 -8.620 1.00 93.56 174 TYR A CA 1
ATOM 1473 C C . TYR A 1 174 ? 32.171 4.423 -7.274 1.00 93.56 174 TYR A C 1
ATOM 1475 O O . TYR A 1 174 ? 32.270 5.644 -7.156 1.00 93.56 174 TYR A O 1
ATOM 1483 N N . LYS A 1 175 ? 32.427 3.575 -6.274 1.00 92.62 175 LYS A N 1
ATOM 1484 C CA . LYS A 1 175 ? 32.784 3.946 -4.907 1.00 92.62 175 LYS A CA 1
ATOM 1485 C C . LYS A 1 175 ? 34.009 4.850 -4.870 1.00 92.62 175 LYS A C 1
ATOM 1487 O O . LYS A 1 175 ? 33.960 5.906 -4.253 1.00 92.62 175 LYS A O 1
ATOM 1492 N N . GLU A 1 176 ? 35.070 4.493 -5.593 1.00 93.12 176 GLU A N 1
ATOM 1493 C CA . GLU A 1 176 ? 36.293 5.299 -5.643 1.00 93.12 176 GLU A CA 1
ATOM 1494 C C . GLU A 1 176 ? 36.033 6.719 -6.174 1.00 93.12 176 GLU A C 1
ATOM 1496 O O . GLU A 1 176 ? 36.554 7.695 -5.627 1.00 93.12 176 GLU A O 1
ATOM 1501 N N . LYS A 1 177 ? 35.211 6.848 -7.224 1.00 93.94 177 LYS A N 1
ATOM 1502 C CA . LYS A 1 177 ? 34.851 8.150 -7.798 1.00 93.94 177 LYS A CA 1
ATOM 1503 C C . LYS A 1 177 ? 34.003 8.973 -6.828 1.00 93.94 177 LYS A C 1
ATOM 1505 O O . LYS A 1 177 ? 34.291 10.152 -6.627 1.00 93.94 177 LYS A O 1
ATOM 1510 N N . MET A 1 178 ? 32.996 8.349 -6.214 1.00 93.44 178 MET A N 1
ATOM 1511 C CA . MET A 1 178 ? 32.109 8.998 -5.245 1.00 93.44 178 MET A CA 1
ATOM 1512 C C . MET A 1 178 ? 32.865 9.448 -3.993 1.00 93.44 178 MET A C 1
ATOM 1514 O O . MET A 1 178 ? 32.725 10.602 -3.601 1.00 93.44 178 MET A O 1
ATOM 1518 N N .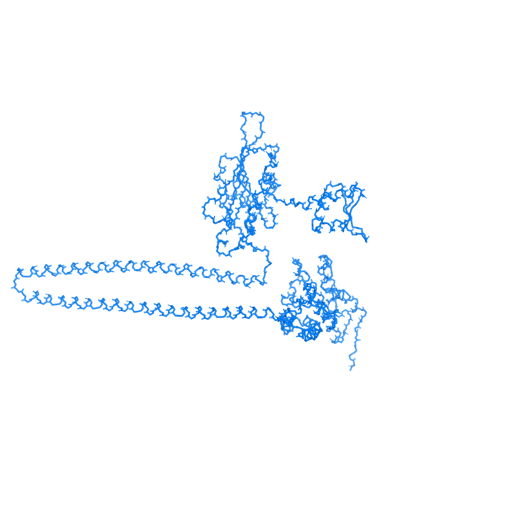 ASP A 1 179 ? 33.711 8.597 -3.406 1.00 92.00 179 ASP A N 1
ATOM 1519 C CA . ASP A 1 179 ? 34.502 8.925 -2.212 1.00 92.00 179 ASP A CA 1
ATOM 1520 C C . ASP A 1 179 ? 35.400 10.140 -2.448 1.00 92.00 179 ASP A C 1
ATOM 1522 O O . ASP A 1 179 ? 35.415 11.081 -1.651 1.00 92.00 179 ASP A O 1
ATOM 1526 N N . LYS A 1 180 ? 36.117 10.156 -3.577 1.00 92.81 180 LYS A N 1
ATOM 1527 C CA . LYS A 1 180 ? 36.996 11.274 -3.944 1.00 92.81 180 LYS A CA 1
ATOM 1528 C C . LYS A 1 180 ? 36.204 12.555 -4.208 1.00 92.81 180 LYS A C 1
ATOM 1530 O O . LYS A 1 180 ? 36.595 13.616 -3.725 1.00 92.81 180 LYS A O 1
ATOM 1535 N N . ALA A 1 181 ? 35.090 12.464 -4.933 1.00 91.62 181 ALA A N 1
ATOM 1536 C CA . ALA A 1 181 ? 34.260 13.624 -5.242 1.00 91.62 181 ALA A CA 1
ATOM 1537 C C . ALA A 1 181 ? 33.563 14.198 -4.000 1.00 91.62 181 ALA A C 1
ATOM 1539 O O . ALA A 1 181 ? 33.509 15.415 -3.842 1.00 91.62 181 ALA A O 1
ATOM 1540 N N . ILE A 1 182 ? 33.081 13.347 -3.088 1.00 89.75 182 ILE A N 1
ATOM 1541 C CA . ILE A 1 182 ? 32.503 13.774 -1.808 1.00 89.75 182 ILE A CA 1
ATOM 1542 C C . ILE A 1 182 ? 33.574 14.432 -0.945 1.00 89.75 182 ILE A C 1
ATOM 1544 O O . ILE A 1 182 ? 33.322 15.506 -0.409 1.00 89.75 182 ILE A O 1
ATOM 1548 N N . ALA A 1 183 ? 34.772 13.849 -0.839 1.00 89.50 183 ALA A N 1
ATOM 1549 C CA . ALA A 1 183 ? 35.868 14.450 -0.078 1.00 89.50 183 ALA A CA 1
ATOM 1550 C C . ALA A 1 183 ? 36.228 15.858 -0.590 1.00 89.50 183 ALA A C 1
ATOM 1552 O O . ALA A 1 183 ? 36.465 16.765 0.210 1.00 89.50 183 ALA A O 1
ATOM 1553 N N . GLU A 1 184 ? 36.217 16.064 -1.910 1.00 89.19 184 GLU A N 1
ATOM 1554 C CA . GLU A 1 184 ? 36.409 17.386 -2.512 1.00 89.19 184 GLU A CA 1
ATOM 1555 C C . GLU A 1 184 ? 35.206 18.311 -2.257 1.00 89.19 184 GLU A C 1
ATOM 1557 O O . GLU A 1 184 ? 35.378 19.456 -1.837 1.00 89.19 184 GLU A O 1
ATOM 1562 N N . GLY A 1 185 ? 33.983 17.802 -2.424 1.00 86.06 185 GLY A N 1
ATOM 1563 C CA . GLY A 1 185 ? 32.735 18.533 -2.207 1.00 86.06 185 GLY A CA 1
ATOM 1564 C C . GLY A 1 185 ? 32.527 18.990 -0.759 1.00 86.06 185 GLY A C 1
ATOM 1565 O O . GLY A 1 185 ? 31.995 20.072 -0.516 1.00 86.06 185 GLY A O 1
ATOM 1566 N N . MET A 1 186 ? 33.000 18.217 0.221 1.00 82.19 186 MET A N 1
ATOM 1567 C CA . MET A 1 186 ? 32.913 18.524 1.658 1.00 82.19 186 MET A CA 1
ATOM 1568 C C . MET A 1 186 ? 33.689 19.784 2.071 1.00 82.19 186 MET A C 1
ATOM 1570 O O . MET A 1 186 ? 33.510 20.287 3.188 1.00 82.19 186 MET A O 1
ATOM 1574 N N . LYS A 1 187 ? 34.530 20.329 1.183 1.00 85.69 187 LYS A N 1
ATOM 1575 C CA . LYS A 1 187 ? 35.164 21.644 1.358 1.00 85.69 187 LYS A CA 1
ATOM 1576 C C . LYS A 1 187 ? 34.161 22.799 1.241 1.00 85.69 187 LYS A C 1
ATOM 1578 O O . LYS A 1 187 ? 34.450 23.886 1.734 1.00 85.69 187 LYS A O 1
ATOM 1583 N N . TYR A 1 188 ? 32.990 22.574 0.639 1.00 83.44 188 TYR A N 1
ATOM 1584 C CA . TYR A 1 188 ? 31.927 23.569 0.499 1.00 83.44 188 TYR A CA 1
ATOM 1585 C C . TYR A 1 188 ? 30.864 23.411 1.597 1.00 83.44 188 TYR A C 1
ATOM 1587 O O . TYR A 1 188 ? 30.226 22.366 1.730 1.00 83.44 188 TYR A O 1
ATOM 1595 N N . ASP A 1 189 ? 30.614 24.477 2.362 1.00 76.94 189 ASP A N 1
ATOM 1596 C CA . ASP A 1 189 ? 29.716 24.433 3.529 1.00 76.94 189 ASP A CA 1
ATOM 1597 C C . ASP A 1 189 ? 28.261 24.080 3.188 1.00 76.94 189 ASP A C 1
ATOM 1599 O O . ASP A 1 189 ? 27.579 23.421 3.976 1.00 76.94 189 ASP A O 1
ATOM 1603 N N . TRP A 1 190 ? 27.762 24.500 2.021 1.00 82.12 190 TRP A N 1
ATOM 1604 C CA . TRP A 1 190 ? 26.399 24.167 1.597 1.00 82.12 190 TRP A CA 1
ATOM 1605 C C . TRP A 1 190 ? 26.255 22.660 1.325 1.00 82.12 190 TRP A C 1
ATOM 1607 O O . TRP A 1 190 ? 25.240 22.074 1.700 1.00 82.12 190 TRP A O 1
ATOM 1617 N N . PHE A 1 191 ? 27.281 22.024 0.743 1.00 82.75 191 PHE A N 1
ATOM 1618 C CA . PHE A 1 191 ? 27.281 20.593 0.447 1.00 82.75 191 PHE A CA 1
ATOM 1619 C C . PHE A 1 191 ? 27.399 19.778 1.733 1.00 82.75 191 PHE A C 1
ATOM 1621 O O . PHE A 1 191 ? 26.640 18.832 1.928 1.00 82.75 191 PHE A O 1
ATOM 1628 N N . ARG A 1 192 ? 28.259 20.213 2.666 1.00 79.19 192 ARG A N 1
ATOM 1629 C CA . ARG A 1 192 ? 28.351 19.620 4.007 1.00 79.19 192 ARG A CA 1
ATOM 1630 C C . ARG A 1 192 ? 26.981 19.592 4.694 1.00 79.19 192 ARG A C 1
ATOM 1632 O O . ARG A 1 192 ? 26.518 18.532 5.100 1.00 79.19 192 ARG A O 1
ATOM 1639 N N . ARG A 1 193 ? 26.271 20.726 4.720 1.00 77.06 193 ARG A N 1
ATOM 1640 C CA . ARG A 1 193 ? 24.905 20.814 5.279 1.00 77.06 193 ARG A CA 1
ATOM 1641 C C . ARG A 1 193 ? 23.892 19.949 4.529 1.00 77.06 193 ARG A C 1
ATOM 1643 O O . ARG A 1 193 ? 22.992 19.387 5.149 1.00 77.06 193 ARG A O 1
ATOM 1650 N N . PHE A 1 194 ? 24.010 19.853 3.207 1.00 80.81 194 PHE A N 1
ATOM 1651 C CA . PHE A 1 194 ? 23.124 19.038 2.378 1.00 80.81 194 PHE A CA 1
ATOM 1652 C C . PHE A 1 194 ? 23.272 17.537 2.669 1.00 80.81 194 PHE A C 1
ATOM 1654 O O . PHE A 1 194 ? 22.256 16.837 2.783 1.00 80.81 194 PHE A O 1
ATOM 1661 N N . ILE A 1 195 ? 24.514 17.069 2.811 1.00 77.44 195 ILE A N 1
ATOM 1662 C CA . ILE A 1 195 ? 24.853 15.676 3.104 1.00 77.44 195 ILE A CA 1
ATOM 1663 C C . ILE A 1 195 ? 24.516 15.329 4.566 1.00 77.44 195 ILE A C 1
ATOM 1665 O O . ILE A 1 195 ? 23.796 14.362 4.804 1.00 77.44 195 ILE A O 1
ATOM 1669 N N . GLU A 1 196 ? 24.916 16.163 5.532 1.00 71.75 196 GLU A N 1
ATOM 1670 C CA . GLU A 1 196 ? 24.733 15.921 6.978 1.00 71.75 196 GLU A CA 1
ATOM 1671 C C . GLU A 1 196 ? 23.303 16.184 7.499 1.00 71.75 196 GLU A C 1
ATOM 1673 O O . GLU A 1 196 ? 22.916 15.688 8.560 1.00 71.75 196 GLU A O 1
ATOM 1678 N N . GLY A 1 197 ? 22.488 16.965 6.780 1.00 63.25 197 GLY A N 1
ATOM 1679 C CA . GLY A 1 197 ? 21.176 17.431 7.256 1.00 63.25 197 GLY A CA 1
ATOM 1680 C C . GLY A 1 197 ? 20.093 16.352 7.415 1.00 63.25 197 GLY A C 1
ATOM 1681 O O . GLY A 1 197 ? 19.022 16.636 7.949 1.00 63.25 197 GLY A O 1
ATOM 1682 N N . VAL A 1 198 ? 20.338 15.127 6.944 1.00 51.19 198 VAL A N 1
ATOM 1683 C CA . VAL A 1 198 ? 19.440 13.972 7.148 1.00 51.19 198 VAL A CA 1
ATOM 1684 C C . VAL A 1 198 ? 19.858 13.161 8.374 1.00 51.19 198 VAL A C 1
ATOM 1686 O O . VAL A 1 198 ? 18.998 12.763 9.154 1.00 51.19 198 VAL A O 1
ATOM 1689 N N . ASP A 1 199 ? 21.160 13.030 8.614 1.00 49.72 199 ASP A N 1
ATOM 1690 C CA . ASP A 1 199 ? 21.748 12.285 9.732 1.00 49.72 199 ASP A CA 1
ATOM 1691 C C . ASP A 1 199 ? 21.394 12.894 11.099 1.00 49.72 199 ASP A C 1
ATOM 1693 O O . ASP A 1 199 ? 21.156 12.187 12.075 1.00 49.72 199 ASP A O 1
ATOM 1697 N N . THR A 1 200 ? 21.292 14.224 11.164 1.00 54.38 200 THR A N 1
ATOM 1698 C CA . THR A 1 200 ? 20.871 14.947 12.375 1.00 54.38 200 THR A CA 1
ATOM 1699 C C . THR A 1 200 ? 19.409 14.688 12.714 1.00 54.38 200 THR A C 1
ATOM 1701 O O . THR A 1 200 ? 19.096 14.387 13.861 1.00 54.38 200 THR A O 1
ATOM 1704 N N . LYS A 1 201 ? 18.513 14.715 11.720 1.00 49.91 201 LYS A N 1
ATOM 1705 C CA . LYS A 1 201 ? 17.091 14.410 11.939 1.00 49.91 201 LYS A CA 1
ATOM 1706 C C . LYS A 1 201 ? 16.850 12.932 12.235 1.00 49.91 201 LYS A C 1
ATOM 1708 O O . LYS A 1 201 ? 16.020 12.634 13.086 1.00 49.91 201 LYS A O 1
ATOM 1713 N N . ILE A 1 202 ? 17.569 12.025 11.570 1.00 49.41 202 ILE A N 1
ATOM 1714 C CA . ILE A 1 202 ? 17.467 10.583 11.827 1.00 49.41 202 ILE A CA 1
ATOM 1715 C C . ILE A 1 202 ? 17.981 10.262 13.234 1.00 49.41 202 ILE A C 1
ATOM 1717 O O . ILE A 1 202 ? 17.228 9.680 14.005 1.00 49.41 202 ILE A O 1
ATOM 1721 N N . ARG A 1 203 ? 19.165 10.746 13.640 1.00 52.84 203 ARG A N 1
ATOM 1722 C CA . ARG A 1 203 ? 19.661 10.543 15.016 1.00 52.84 203 ARG A CA 1
ATOM 1723 C C . ARG A 1 203 ? 18.782 11.192 16.077 1.00 52.84 203 ARG A C 1
ATOM 1725 O O . ARG A 1 203 ? 18.610 10.626 17.149 1.00 52.84 203 ARG A O 1
ATOM 1732 N N . GLU A 1 204 ? 18.230 12.377 15.822 1.00 53.25 204 GLU A N 1
ATOM 1733 C CA . GLU A 1 204 ? 17.288 13.009 16.755 1.00 53.25 204 GLU A CA 1
ATOM 1734 C C . GLU A 1 204 ? 16.015 12.179 16.933 1.00 53.25 204 GLU A C 1
ATOM 1736 O O . GLU A 1 204 ? 15.485 12.104 18.042 1.00 53.25 204 GLU A O 1
ATOM 1741 N N . LEU A 1 205 ? 15.525 11.555 15.861 1.00 52.53 205 LEU A N 1
ATOM 1742 C CA . LEU A 1 205 ? 14.367 10.669 15.909 1.00 52.53 205 LEU A CA 1
ATOM 1743 C C . LEU A 1 205 ? 14.706 9.341 16.592 1.00 52.53 205 LEU A C 1
ATOM 1745 O O . LEU A 1 205 ? 13.968 8.933 17.482 1.00 52.53 205 LEU A O 1
ATOM 1749 N N . GLU A 1 206 ? 15.834 8.716 16.261 1.00 49.41 206 GLU A N 1
ATOM 1750 C CA . GLU A 1 206 ? 16.310 7.479 16.895 1.00 49.41 206 GLU A CA 1
ATOM 1751 C C . GLU A 1 206 ? 16.527 7.665 18.403 1.00 49.41 206 GLU A C 1
ATOM 1753 O O . GLU A 1 206 ? 16.037 6.868 19.202 1.00 49.41 206 GLU A O 1
ATOM 1758 N N . ASN A 1 207 ? 17.161 8.767 18.815 1.00 60.38 207 ASN A N 1
ATOM 1759 C CA . ASN A 1 207 ? 17.367 9.082 20.230 1.00 60.38 207 ASN A CA 1
ATOM 1760 C C . ASN A 1 207 ? 16.048 9.373 20.960 1.00 60.38 207 ASN A C 1
ATOM 1762 O O . ASN A 1 207 ? 15.884 8.972 22.113 1.00 60.38 207 ASN A O 1
ATOM 1766 N N . LYS A 1 208 ? 15.083 10.038 20.307 1.00 57.19 208 LYS A N 1
ATOM 1767 C CA . LYS A 1 208 ? 13.742 10.252 20.880 1.00 57.19 208 LYS A CA 1
ATOM 1768 C C . LYS A 1 208 ? 12.976 8.941 21.034 1.00 57.19 208 LYS A C 1
ATOM 1770 O O . LYS A 1 208 ? 12.334 8.747 22.060 1.00 57.19 208 LYS A O 1
ATOM 1775 N N . ILE A 1 209 ? 13.059 8.047 20.051 1.00 52.75 209 ILE A N 1
ATOM 1776 C CA . ILE A 1 209 ? 12.402 6.734 20.082 1.00 52.75 209 ILE A CA 1
ATOM 1777 C C . ILE A 1 209 ? 13.015 5.856 21.179 1.00 52.75 209 ILE A C 1
ATOM 1779 O O . ILE A 1 209 ? 12.277 5.283 21.977 1.00 52.75 209 ILE A O 1
ATOM 1783 N N . SER A 1 210 ? 14.346 5.814 21.281 1.00 57.25 210 SER A N 1
ATOM 1784 C CA . SER A 1 210 ? 15.042 5.073 22.341 1.00 57.25 210 SER A CA 1
ATOM 1785 C C . SER A 1 210 ? 14.697 5.615 23.731 1.00 57.25 210 SER A C 1
ATOM 1787 O O . SER A 1 210 ? 14.372 4.845 24.632 1.00 57.25 210 SER A O 1
ATOM 1789 N N . GLY A 1 211 ? 14.691 6.943 23.899 1.00 62.38 211 GLY A N 1
ATOM 1790 C CA . GLY A 1 211 ? 14.331 7.580 25.168 1.00 62.38 211 GLY A CA 1
ATOM 1791 C C . GLY A 1 211 ? 12.875 7.340 25.580 1.00 62.38 211 GLY A C 1
ATOM 1792 O O . GLY A 1 211 ? 12.596 7.176 26.766 1.00 62.38 211 GLY A O 1
ATOM 1793 N N . LEU A 1 212 ? 11.949 7.272 24.616 1.00 58.91 212 LEU A N 1
ATOM 1794 C CA . LEU A 1 212 ? 10.552 6.911 24.872 1.00 58.91 212 LEU A CA 1
ATOM 1795 C C . LEU A 1 212 ? 10.409 5.440 25.275 1.00 58.91 212 LEU A C 1
ATOM 1797 O O . LEU A 1 212 ? 9.682 5.154 26.222 1.00 58.91 212 LEU A O 1
ATOM 1801 N N . GLY A 1 213 ? 11.129 4.525 24.617 1.00 47.91 213 GLY A N 1
ATOM 1802 C CA . GLY A 1 213 ? 11.132 3.103 24.976 1.00 47.91 213 GLY A CA 1
ATOM 1803 C C . GLY A 1 213 ? 11.600 2.864 26.414 1.00 47.91 213 GLY A C 1
ATOM 1804 O O . GLY A 1 213 ? 10.918 2.196 27.184 1.00 47.91 213 GLY A O 1
ATOM 1805 N N . GLU A 1 214 ? 12.711 3.488 26.816 1.00 67.81 214 GLU A N 1
ATOM 1806 C CA . GLU A 1 214 ? 13.233 3.381 28.188 1.00 67.81 214 GLU A CA 1
ATOM 1807 C C . GLU A 1 214 ? 12.350 4.060 29.244 1.00 67.81 214 GLU A C 1
ATOM 1809 O O . GLU A 1 214 ? 12.378 3.682 30.417 1.00 67.81 214 GLU A O 1
ATOM 1814 N N . PHE A 1 215 ? 11.625 5.118 28.876 1.00 65.75 215 PHE A N 1
ATOM 1815 C CA . PHE A 1 215 ? 10.679 5.775 29.778 1.00 65.75 215 PHE A CA 1
ATOM 1816 C C . PHE A 1 215 ? 9.446 4.897 30.013 1.00 65.75 215 PHE A C 1
ATOM 1818 O O . PHE A 1 215 ? 9.031 4.720 31.154 1.00 65.75 215 PHE A O 1
ATOM 1825 N N . ILE A 1 216 ? 8.901 4.311 28.945 1.00 61.12 216 ILE A N 1
ATOM 1826 C CA . ILE A 1 216 ? 7.718 3.447 29.005 1.00 61.12 216 ILE A CA 1
ATOM 1827 C C . ILE A 1 216 ? 8.007 2.174 29.804 1.00 61.12 216 ILE A C 1
ATOM 1829 O O . ILE A 1 216 ? 7.196 1.806 30.649 1.00 61.12 216 ILE A O 1
ATOM 1833 N N . GLU A 1 217 ? 9.158 1.531 29.588 1.00 65.81 217 GLU A N 1
ATOM 1834 C CA . GLU A 1 217 ? 9.492 0.290 30.298 1.00 65.81 217 GLU A CA 1
ATOM 1835 C C . GLU A 1 217 ? 9.640 0.524 31.808 1.00 65.81 217 GLU A C 1
ATOM 1837 O O . GLU A 1 217 ? 9.056 -0.204 32.607 1.00 65.81 217 GLU A O 1
ATOM 1842 N N . ARG A 1 218 ? 10.325 1.608 32.203 1.00 73.38 218 ARG A N 1
ATOM 1843 C CA . ARG A 1 218 ? 10.465 1.991 33.618 1.00 73.38 218 ARG A CA 1
ATOM 1844 C C . ARG A 1 218 ? 9.130 2.284 34.282 1.00 73.38 218 ARG A C 1
ATOM 1846 O O . ARG A 1 218 ? 8.921 1.905 35.431 1.00 73.38 218 ARG A O 1
ATOM 1853 N N . GLU A 1 219 ? 8.238 2.969 33.576 1.00 66.00 219 GLU A N 1
ATOM 1854 C CA . GLU A 1 219 ? 6.951 3.333 34.154 1.00 66.00 219 GLU A CA 1
ATOM 1855 C C . GLU A 1 219 ? 5.978 2.149 34.195 1.00 66.00 219 GLU A C 1
ATOM 1857 O O . GLU A 1 219 ? 5.154 2.076 35.106 1.00 66.00 219 GLU A O 1
ATOM 1862 N N . ARG A 1 220 ? 6.134 1.163 33.298 1.00 64.94 220 ARG A N 1
ATOM 1863 C CA . ARG A 1 220 ? 5.446 -0.131 33.408 1.00 64.94 220 ARG A CA 1
ATOM 1864 C C . ARG A 1 220 ? 5.892 -0.888 34.656 1.00 64.94 220 ARG A C 1
ATOM 1866 O O . ARG A 1 220 ? 5.039 -1.277 35.448 1.00 64.94 220 ARG A O 1
ATOM 1873 N N . GLU A 1 221 ? 7.202 -1.046 34.853 1.00 76.00 221 GLU A N 1
ATOM 1874 C CA . GLU A 1 221 ? 7.752 -1.734 36.030 1.00 76.00 221 GLU A CA 1
ATOM 1875 C C . GLU A 1 221 ? 7.298 -1.062 37.333 1.00 76.00 221 GLU A C 1
ATOM 1877 O O . GLU A 1 221 ? 6.835 -1.744 38.247 1.00 76.00 221 GLU A O 1
ATOM 1882 N N . ARG A 1 222 ? 7.333 0.277 37.403 1.00 81.25 222 ARG A N 1
ATOM 1883 C CA . ARG A 1 222 ? 6.892 1.010 38.598 1.00 81.25 222 ARG A CA 1
ATOM 1884 C C . ARG A 1 222 ? 5.412 0.792 38.911 1.00 81.25 222 ARG A C 1
ATOM 1886 O O . ARG A 1 222 ? 5.058 0.573 40.067 1.00 81.25 222 ARG A O 1
ATOM 1893 N N . LEU A 1 223 ? 4.547 0.856 37.897 1.00 67.31 223 LEU A N 1
ATOM 1894 C CA . LEU A 1 223 ? 3.106 0.662 38.073 1.00 67.31 223 LEU A CA 1
ATOM 1895 C C . LEU A 1 223 ? 2.756 -0.784 38.447 1.00 67.31 223 LEU A C 1
ATOM 1897 O O . LEU A 1 223 ? 1.865 -0.991 39.268 1.00 67.31 223 LEU A O 1
ATOM 1901 N N . GLU A 1 224 ? 3.456 -1.776 37.890 1.00 68.69 224 GLU A N 1
ATOM 1902 C CA . GLU A 1 224 ? 3.294 -3.186 38.271 1.00 68.69 224 GLU A CA 1
ATOM 1903 C C . GLU A 1 224 ? 3.685 -3.421 39.740 1.00 68.69 224 GLU A C 1
ATOM 1905 O O . GLU A 1 224 ? 2.958 -4.090 40.480 1.00 68.69 224 GLU A O 1
ATOM 1910 N N . GLU A 1 225 ? 4.791 -2.824 40.187 1.00 77.12 225 GLU A N 1
ATOM 1911 C CA . GLU A 1 225 ? 5.287 -2.964 41.559 1.00 77.12 225 GLU A CA 1
ATOM 1912 C C . GLU A 1 225 ? 4.396 -2.229 42.580 1.00 77.12 225 GLU A C 1
ATOM 1914 O O . GLU A 1 225 ? 4.097 -2.765 43.653 1.00 77.12 225 GLU A O 1
ATOM 1919 N N . GLU A 1 226 ? 3.905 -1.028 42.242 1.00 75.00 226 GLU A N 1
ATOM 1920 C CA . GLU A 1 226 ? 2.926 -0.283 43.048 1.00 75.00 226 GLU A CA 1
ATOM 1921 C C . GLU A 1 226 ? 1.597 -1.044 43.166 1.00 75.00 226 GLU A C 1
ATOM 1923 O O . GLU A 1 226 ? 1.017 -1.110 44.255 1.00 75.00 226 GLU A O 1
ATOM 1928 N N . PHE A 1 227 ? 1.130 -1.655 42.072 1.00 66.00 227 PHE A N 1
ATOM 1929 C CA . PHE A 1 227 ? -0.128 -2.394 42.049 1.00 66.00 227 PHE A CA 1
ATOM 1930 C C . PHE A 1 227 ? -0.071 -3.664 42.905 1.00 66.00 227 PHE A C 1
ATOM 1932 O O . PHE A 1 227 ? -0.967 -3.880 43.729 1.00 66.00 227 PHE A O 1
ATOM 1939 N N . GLU A 1 228 ? 0.989 -4.475 42.786 1.00 71.12 228 GLU A N 1
ATOM 1940 C CA . GLU A 1 228 ? 1.096 -5.680 43.615 1.00 71.12 228 GLU A CA 1
ATOM 1941 C C . GLU A 1 228 ? 1.358 -5.359 45.086 1.00 71.12 228 GLU A C 1
ATOM 1943 O O . GLU A 1 228 ? 0.772 -6.018 45.946 1.00 71.12 228 GLU A O 1
ATOM 1948 N N . ASN A 1 229 ? 2.119 -4.308 45.409 1.00 77.88 229 ASN A N 1
ATOM 1949 C CA . ASN A 1 229 ? 2.237 -3.863 46.800 1.00 77.88 229 ASN A CA 1
ATOM 1950 C C . ASN A 1 229 ? 0.891 -3.410 47.372 1.00 77.88 229 ASN A C 1
ATOM 1952 O O . ASN A 1 229 ? 0.545 -3.791 48.491 1.00 77.88 229 ASN A O 1
ATOM 1956 N N . TRP A 1 230 ? 0.114 -2.624 46.623 1.00 75.50 230 TRP A N 1
ATOM 1957 C CA . TRP A 1 230 ? -1.196 -2.158 47.078 1.00 75.50 230 TRP A CA 1
ATOM 1958 C C . TRP A 1 230 ? -2.153 -3.328 47.338 1.00 75.50 230 TRP A C 1
ATOM 1960 O O . TRP A 1 230 ? -2.764 -3.412 48.404 1.00 75.50 230 TRP A O 1
ATOM 1970 N N . LYS A 1 231 ? -2.214 -4.288 46.411 1.00 68.56 231 LYS A N 1
ATOM 1971 C CA . LYS A 1 231 ? -3.042 -5.497 46.522 1.00 68.56 231 LYS A CA 1
ATOM 1972 C C . LYS A 1 231 ? -2.656 -6.373 47.713 1.00 68.56 231 LYS A C 1
ATOM 1974 O O . LYS A 1 231 ? -3.535 -6.924 48.377 1.00 68.56 231 LYS A O 1
ATOM 1979 N N . ASP A 1 232 ? -1.363 -6.512 47.991 1.00 76.69 232 ASP A N 1
ATOM 1980 C CA . ASP A 1 232 ? -0.872 -7.350 49.085 1.00 76.69 232 ASP A CA 1
ATOM 1981 C C . ASP A 1 232 ? -1.080 -6.679 50.457 1.00 76.69 232 ASP A C 1
ATOM 1983 O O . ASP A 1 232 ? -1.448 -7.347 51.428 1.00 76.69 232 ASP A O 1
ATOM 1987 N N . ILE A 1 233 ? -0.927 -5.348 50.531 1.00 78.50 233 ILE A N 1
ATOM 1988 C CA . ILE A 1 233 ? -1.244 -4.542 51.722 1.00 78.50 233 ILE A CA 1
ATOM 1989 C C . ILE A 1 233 ? -2.740 -4.614 52.039 1.00 78.50 233 ILE A C 1
ATOM 1991 O O . ILE A 1 233 ? -3.108 -4.900 53.182 1.00 78.50 233 ILE A O 1
ATOM 1995 N N . GLU A 1 234 ? -3.600 -4.396 51.044 1.00 69.88 234 GLU A N 1
ATOM 1996 C CA . GLU A 1 234 ? -5.049 -4.362 51.253 1.00 69.88 234 GLU A CA 1
ATOM 1997 C C . GLU A 1 234 ? -5.582 -5.743 51.664 1.00 69.88 234 GLU A C 1
ATOM 1999 O O . GLU A 1 234 ? -6.364 -5.863 52.610 1.00 69.88 234 GLU A O 1
ATOM 2004 N N . ARG A 1 235 ? -5.066 -6.817 51.048 1.00 69.50 235 ARG A N 1
ATOM 2005 C CA . ARG A 1 235 ? -5.403 -8.198 51.425 1.00 69.50 235 ARG A CA 1
ATOM 2006 C C . ARG A 1 235 ? -5.013 -8.505 52.870 1.00 69.50 235 ARG A C 1
ATOM 2008 O O . ARG A 1 235 ? -5.836 -9.021 53.624 1.00 69.50 235 ARG A O 1
ATOM 2015 N N . LYS A 1 236 ? -3.787 -8.159 53.275 1.00 76.94 236 LYS A N 1
ATOM 2016 C CA . LYS A 1 236 ? -3.303 -8.380 54.650 1.00 76.94 236 LYS A CA 1
ATOM 2017 C C . LYS A 1 236 ? -4.105 -7.585 55.677 1.00 76.94 236 LYS A C 1
ATOM 2019 O O . LYS A 1 236 ? -4.345 -8.091 56.772 1.00 76.94 236 LYS A O 1
ATOM 2024 N N . LYS A 1 237 ? -4.532 -6.366 55.339 1.00 75.69 237 LYS A N 1
ATOM 2025 C CA . LYS A 1 237 ? -5.342 -5.523 56.224 1.00 75.69 237 LYS A CA 1
ATOM 2026 C C . LYS A 1 237 ? -6.719 -6.138 56.480 1.00 75.69 237 LYS A C 1
ATOM 2028 O O . LYS A 1 237 ? -7.103 -6.296 57.637 1.00 75.69 237 LYS A O 1
ATOM 2033 N N . ILE A 1 238 ? -7.401 -6.572 55.421 1.00 70.19 238 ILE A N 1
ATOM 2034 C CA . ILE A 1 238 ? -8.710 -7.237 55.515 1.00 70.19 238 ILE A CA 1
ATOM 2035 C C . ILE A 1 238 ? -8.600 -8.551 56.301 1.00 70.19 238 ILE A C 1
ATOM 2037 O O . ILE A 1 238 ? -9.437 -8.854 57.151 1.00 70.19 238 ILE A O 1
ATOM 2041 N N . GLU A 1 239 ? -7.554 -9.336 56.050 1.00 73.31 239 GLU A N 1
ATOM 2042 C CA . GLU A 1 239 ? -7.345 -10.622 56.718 1.00 73.31 239 GLU A CA 1
ATOM 2043 C C . GLU A 1 239 ? -7.031 -10.448 58.215 1.00 73.31 239 GLU A C 1
ATOM 2045 O O . GLU A 1 239 ? -7.543 -11.198 59.051 1.00 73.31 239 GLU A O 1
ATOM 2050 N N . PHE A 1 240 ? -6.274 -9.405 58.573 1.00 77.19 240 PHE A N 1
ATOM 2051 C CA . PHE A 1 240 ? -6.008 -9.037 59.962 1.00 77.19 240 PHE A CA 1
ATOM 2052 C C . PHE A 1 240 ? -7.268 -8.563 60.699 1.00 77.19 240 PHE A C 1
ATOM 2054 O O . PHE A 1 240 ? -7.534 -9.041 61.804 1.00 77.19 240 PHE A O 1
ATOM 2061 N N . GLU A 1 241 ? -8.062 -7.669 60.100 1.00 72.81 241 GLU A N 1
ATOM 2062 C CA . GLU A 1 241 ? -9.317 -7.179 60.692 1.00 72.81 241 GLU A CA 1
ATOM 2063 C C . GLU A 1 241 ? -10.313 -8.328 60.908 1.00 72.81 241 GLU A C 1
ATOM 2065 O O . GLU A 1 241 ? -10.884 -8.457 61.994 1.00 72.81 241 GLU A O 1
ATOM 2070 N N . ARG A 1 242 ? -10.435 -9.242 59.934 1.00 71.69 242 ARG A N 1
ATOM 2071 C CA . ARG A 1 242 ? -11.285 -10.437 60.048 1.00 71.69 242 ARG A CA 1
ATOM 2072 C C . ARG A 1 242 ? -10.870 -11.340 61.208 1.00 71.69 242 ARG A C 1
ATOM 2074 O O . ARG A 1 242 ? -11.724 -11.856 61.926 1.00 71.69 242 ARG A O 1
ATOM 2081 N N . GLU A 1 243 ? -9.570 -11.554 61.386 1.00 77.19 243 GLU A N 1
ATOM 2082 C CA . GLU A 1 243 ? -9.033 -12.421 62.438 1.00 77.19 243 GLU A CA 1
ATOM 2083 C C . GLU A 1 243 ? -9.173 -11.797 63.839 1.00 77.19 243 GLU A C 1
ATOM 2085 O O . GLU A 1 243 ? -9.429 -12.518 64.807 1.00 77.19 243 GLU A O 1
ATOM 2090 N N . GLN A 1 244 ? -9.049 -10.468 63.964 1.00 77.50 244 GLN A N 1
ATOM 2091 C CA . GLN A 1 244 ? -9.308 -9.760 65.226 1.00 77.50 244 GLN A CA 1
ATOM 2092 C C . GLN A 1 244 ? -10.780 -9.865 65.635 1.00 77.50 244 GLN A C 1
ATOM 2094 O O . GLN A 1 244 ? -11.062 -10.300 66.752 1.00 77.50 244 GLN A O 1
ATOM 2099 N N . LEU A 1 245 ? -11.701 -9.576 64.710 1.00 73.00 245 LEU A N 1
ATOM 2100 C CA . LEU A 1 245 ? -13.146 -9.696 64.935 1.00 73.00 245 LEU A CA 1
ATOM 2101 C C . LEU A 1 245 ? -13.547 -11.116 65.347 1.00 73.00 245 LEU A C 1
ATOM 2103 O O . LEU A 1 245 ? -14.341 -11.303 66.267 1.00 73.00 245 LEU A O 1
ATOM 2107 N N . ARG A 1 246 ? -12.948 -12.139 64.723 1.00 72.50 246 ARG A N 1
ATOM 2108 C CA . ARG A 1 246 ? -13.188 -13.542 65.091 1.00 72.50 246 ARG A CA 1
ATOM 2109 C C . ARG A 1 246 ? -12.772 -13.856 66.527 1.00 72.50 246 ARG A C 1
ATOM 2111 O O . ARG A 1 246 ? -13.497 -14.546 67.238 1.00 72.50 246 ARG A O 1
ATOM 2118 N N . LYS A 1 247 ? -11.609 -13.354 66.949 1.00 79.19 247 LYS A N 1
ATOM 2119 C CA . LYS A 1 247 ? -11.072 -13.580 68.299 1.00 79.19 247 LYS A CA 1
ATOM 2120 C C . LYS A 1 247 ? -11.838 -12.813 69.369 1.00 79.19 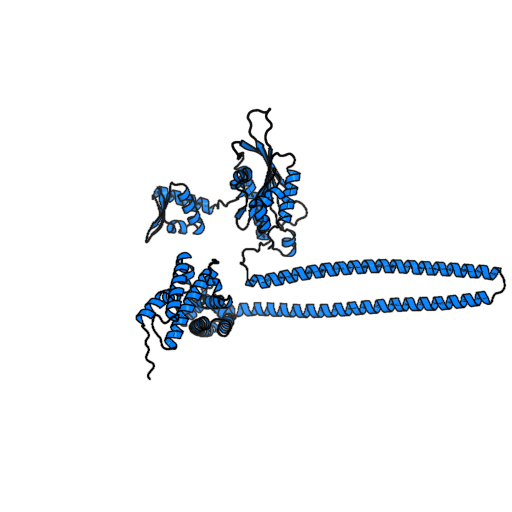247 LYS A C 1
ATOM 2122 O O . LYS A 1 247 ? -12.000 -13.341 70.467 1.00 79.19 247 LYS A O 1
ATOM 2127 N N . GLU A 1 248 ? -12.289 -11.595 69.080 1.00 76.12 248 GLU A N 1
ATOM 2128 C CA . GLU A 1 248 ? -13.191 -10.861 69.975 1.00 76.12 248 GLU A CA 1
ATOM 2129 C C . GLU A 1 248 ? -14.518 -11.600 70.124 1.00 76.12 248 GLU A C 1
ATOM 2131 O O . GLU A 1 248 ? -14.908 -11.904 71.248 1.00 76.12 248 GLU A O 1
ATOM 2136 N N . PHE A 1 249 ? -15.124 -12.034 69.015 1.00 73.12 249 PHE A N 1
ATOM 2137 C CA . PHE A 1 249 ? -16.357 -12.818 69.039 1.00 73.12 249 PHE A CA 1
ATOM 2138 C C . PHE A 1 249 ? -16.237 -14.101 69.877 1.00 73.12 249 PHE A C 1
ATOM 2140 O O . PHE A 1 249 ? -17.097 -14.379 70.711 1.00 73.12 249 PHE A O 1
ATOM 2147 N N . GLU A 1 250 ? -15.164 -14.883 69.704 1.00 73.75 250 GLU A N 1
ATOM 2148 C CA . GLU A 1 250 ? -14.953 -16.103 70.496 1.00 73.75 250 GLU A CA 1
ATOM 2149 C C . GLU A 1 250 ? -14.794 -15.814 71.994 1.00 73.75 250 GLU A C 1
ATOM 2151 O O . GLU A 1 250 ? -15.358 -16.540 72.818 1.00 73.75 250 GLU A O 1
ATOM 2156 N N . ARG A 1 251 ? -14.087 -14.735 72.361 1.00 79.88 251 ARG A N 1
ATOM 2157 C CA . ARG A 1 251 ? -13.936 -14.331 73.767 1.00 79.88 251 ARG A CA 1
ATOM 2158 C C . ARG A 1 251 ? -15.250 -13.867 74.373 1.00 79.88 251 ARG A C 1
ATOM 2160 O O . ARG A 1 251 ? -15.572 -14.311 75.472 1.00 79.88 251 ARG A O 1
ATOM 2167 N N . GLU A 1 252 ? -15.984 -12.987 73.695 1.00 73.44 252 GLU A N 1
ATOM 2168 C CA . GLU A 1 252 ? -17.282 -12.482 74.162 1.00 73.44 252 GLU A CA 1
ATOM 2169 C C . GLU A 1 252 ? -18.257 -13.649 74.363 1.00 73.44 252 GLU A C 1
ATOM 2171 O O . GLU A 1 252 ? -18.884 -13.775 75.417 1.00 73.44 252 GLU A O 1
ATOM 2176 N N . ARG A 1 253 ? -18.305 -14.566 73.388 1.00 73.56 253 ARG A N 1
ATOM 2177 C CA . ARG A 1 253 ? -19.143 -15.766 73.423 1.00 73.56 253 ARG A CA 1
ATOM 2178 C C . ARG A 1 253 ? -18.787 -16.685 74.591 1.00 73.56 253 ARG A C 1
ATOM 2180 O O . ARG A 1 253 ? -19.686 -17.111 75.311 1.00 73.56 253 ARG A O 1
ATOM 2187 N N . GLU A 1 254 ? -17.508 -16.988 74.823 1.00 76.25 254 GLU A N 1
ATOM 2188 C CA . GLU A 1 254 ? -17.099 -17.803 75.979 1.00 76.25 254 GLU A CA 1
ATOM 2189 C C . GLU A 1 254 ? -17.419 -17.132 77.31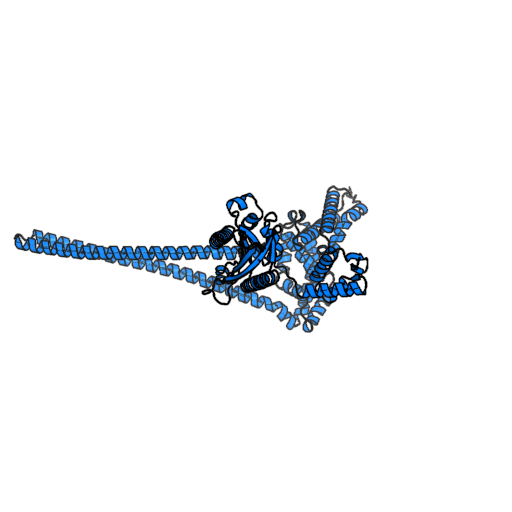9 1.00 76.25 254 GLU A C 1
ATOM 2191 O O . GLU A 1 254 ? -17.786 -17.812 78.282 1.00 76.25 254 GLU A O 1
ATOM 2196 N N . LYS A 1 255 ? -17.275 -15.806 77.397 1.00 79.25 255 LYS A N 1
ATOM 2197 C CA . LYS A 1 255 ? -17.573 -15.030 78.605 1.00 79.25 255 LYS A CA 1
ATOM 2198 C C . LYS A 1 255 ? -19.062 -15.093 78.938 1.00 79.25 255 LYS A C 1
ATOM 2200 O O . LYS A 1 255 ? -19.413 -15.397 80.076 1.00 79.25 255 LYS A O 1
ATOM 2205 N N . LEU A 1 256 ? -19.913 -14.905 77.930 1.00 69.75 256 LEU A N 1
ATOM 2206 C CA . LEU A 1 256 ? -21.366 -14.994 78.057 1.00 69.75 256 LEU A CA 1
ATOM 2207 C C . LEU A 1 256 ? -21.824 -16.416 78.399 1.00 69.75 256 LEU A C 1
ATOM 2209 O O . LEU A 1 256 ? -22.665 -16.578 79.275 1.00 69.75 256 LEU A O 1
ATOM 2213 N N . ILE A 1 257 ? -21.233 -17.455 77.796 1.00 69.12 257 ILE A N 1
ATOM 2214 C CA . ILE A 1 257 ? -21.528 -18.856 78.153 1.00 69.12 257 ILE A CA 1
ATOM 2215 C C . ILE A 1 257 ? -21.215 -19.117 79.634 1.00 69.12 257 ILE A C 1
ATOM 2217 O O . ILE A 1 257 ? -22.043 -19.685 80.345 1.00 69.12 257 ILE A O 1
ATOM 2221 N N . LYS A 1 258 ? -20.060 -18.655 80.128 1.00 72.75 258 LYS A N 1
ATOM 2222 C CA . LYS A 1 258 ? -19.684 -18.801 81.544 1.00 72.75 258 LYS A CA 1
ATOM 2223 C C . LYS A 1 258 ? -20.598 -18.011 82.485 1.00 72.75 258 LYS A C 1
ATOM 2225 O O . LYS A 1 258 ? -20.925 -18.509 83.560 1.00 72.75 258 LYS A O 1
ATOM 2230 N N . GLU A 1 259 ? -21.033 -16.810 82.102 1.00 63.84 259 GLU A N 1
ATOM 2231 C CA . GLU A 1 259 ? -22.013 -16.027 82.873 1.00 63.84 259 GLU A CA 1
ATOM 2232 C C . GLU A 1 259 ? -23.398 -16.698 82.903 1.00 63.84 259 GLU A C 1
ATOM 2234 O O . GLU A 1 259 ? -24.043 -16.719 83.953 1.00 63.84 259 GLU A O 1
ATOM 2239 N N . ILE A 1 260 ? -23.821 -17.321 81.796 1.00 60.06 260 ILE A N 1
ATOM 2240 C CA . ILE A 1 260 ? -25.061 -18.108 81.697 1.00 60.06 260 ILE A CA 1
ATOM 2241 C C . ILE A 1 260 ? -25.000 -19.366 82.579 1.00 60.06 260 ILE A C 1
ATOM 2243 O O . ILE A 1 260 ? -25.994 -19.720 83.214 1.00 60.06 260 ILE A O 1
ATOM 2247 N N . GLU A 1 261 ? -23.853 -20.050 82.642 1.00 61.03 261 GLU A N 1
ATOM 2248 C CA . GLU A 1 261 ? -23.669 -21.243 83.483 1.00 61.03 261 GLU A CA 1
ATOM 2249 C C . GLU A 1 261 ? -23.589 -20.915 84.986 1.00 61.03 261 GLU A C 1
ATOM 2251 O O . GLU A 1 261 ? -24.011 -21.727 85.816 1.00 61.03 261 GLU A O 1
ATOM 2256 N N . ALA A 1 262 ? -23.085 -19.729 85.348 1.00 61.16 262 ALA A N 1
ATOM 2257 C CA . ALA A 1 262 ? -22.908 -19.299 86.737 1.00 61.16 262 ALA A CA 1
ATOM 2258 C C . ALA A 1 262 ? -24.195 -18.781 87.414 1.00 61.16 262 ALA A C 1
ATOM 2260 O O . ALA A 1 262 ? -24.283 -18.787 88.644 1.00 61.16 262 ALA A O 1
ATOM 2261 N N . LEU A 1 263 ? -25.205 -18.350 86.651 1.00 51.69 263 LEU A N 1
ATOM 2262 C CA . LEU A 1 263 ? -26.428 -17.744 87.187 1.00 51.69 263 LEU A CA 1
ATOM 2263 C C . LEU A 1 263 ? -27.606 -18.732 87.186 1.00 51.69 263 LEU A C 1
ATOM 2265 O O . LEU A 1 263 ? -28.268 -18.957 86.174 1.00 51.69 263 LEU A O 1
ATOM 2269 N N . LYS A 1 264 ? -27.917 -19.303 88.357 1.00 51.97 264 LYS A N 1
ATOM 2270 C CA . LYS A 1 264 ? -29.164 -20.051 88.594 1.00 51.97 264 LYS A CA 1
ATOM 2271 C C . LYS A 1 264 ? -30.266 -19.127 89.117 1.00 51.97 264 LYS A C 1
ATOM 2273 O O . LYS A 1 264 ? -30.490 -19.070 90.318 1.00 51.97 264 LYS A O 1
ATOM 2278 N N . GLU A 1 265 ? -30.974 -18.469 88.202 1.00 54.88 265 GLU A N 1
ATOM 2279 C CA . GLU A 1 265 ? -32.350 -17.975 88.379 1.00 54.88 265 GLU A CA 1
ATOM 2280 C C . GLU A 1 265 ? -32.967 -17.717 86.989 1.00 54.88 265 GLU A C 1
ATOM 2282 O O . GLU A 1 265 ? -32.342 -17.105 86.122 1.00 54.88 265 GLU A O 1
ATOM 2287 N N . ILE A 1 266 ? -34.166 -18.254 86.743 1.00 57.50 266 ILE A N 1
ATOM 2288 C CA . ILE A 1 266 ? -34.736 -18.463 85.396 1.00 57.50 266 ILE A CA 1
ATOM 2289 C C . ILE A 1 266 ? -35.006 -17.140 84.643 1.00 57.50 266 ILE A C 1
ATOM 2291 O O . ILE A 1 266 ? -34.740 -17.071 83.446 1.00 57.50 266 ILE A O 1
ATOM 2295 N N . GLU A 1 267 ? -35.419 -16.067 85.331 1.00 54.72 267 GLU A N 1
ATOM 2296 C CA . GLU A 1 267 ? -35.698 -14.756 84.705 1.00 54.72 267 GLU A CA 1
ATOM 2297 C C . GLU A 1 267 ? -34.437 -14.020 84.213 1.00 54.72 267 GLU A C 1
ATOM 2299 O O . GLU A 1 267 ? -34.471 -13.323 83.198 1.00 54.72 267 GLU A O 1
ATOM 2304 N N . MET A 1 268 ? -33.300 -14.171 84.902 1.00 53.50 268 MET A N 1
ATOM 2305 C CA . MET A 1 268 ? -32.034 -13.547 84.489 1.00 53.50 268 MET A CA 1
ATOM 2306 C C . MET A 1 268 ? -31.463 -14.252 83.249 1.00 53.50 268 MET A C 1
ATOM 2308 O O . MET A 1 268 ? -30.878 -13.606 82.377 1.00 53.50 268 MET A O 1
ATOM 2312 N N . LYS A 1 269 ? -31.684 -15.571 83.157 1.00 56.31 269 LYS A N 1
ATOM 2313 C CA . LYS A 1 269 ? -31.255 -16.416 82.041 1.00 56.31 269 LYS A CA 1
ATOM 2314 C C . LYS A 1 269 ? -32.003 -16.080 80.749 1.00 56.31 269 LYS A C 1
ATOM 2316 O O . LYS A 1 269 ? -31.356 -15.899 79.725 1.00 56.31 269 LYS A O 1
ATOM 2321 N N . GLU A 1 270 ? -33.321 -15.881 80.807 1.00 63.81 270 GLU A N 1
ATOM 2322 C CA . GLU A 1 270 ? -34.108 -15.442 79.641 1.00 63.81 270 GLU A CA 1
ATOM 2323 C C . GLU A 1 270 ? -33.674 -14.057 79.134 1.00 63.81 270 GLU A C 1
ATOM 2325 O O . GLU A 1 270 ? -33.572 -13.834 77.927 1.00 63.81 270 GLU A O 1
ATOM 2330 N N . LYS A 1 271 ? -33.350 -13.128 80.043 1.00 65.12 271 LYS A N 1
ATOM 2331 C CA . LYS A 1 271 ? -32.907 -11.768 79.687 1.00 65.12 271 LYS A CA 1
ATOM 2332 C C . LYS A 1 271 ? -31.506 -11.737 79.059 1.00 65.12 271 LYS A C 1
ATOM 2334 O O . LYS A 1 271 ? -31.241 -10.903 78.195 1.00 65.12 271 LYS A O 1
ATOM 2339 N N . LEU A 1 272 ? -30.615 -12.635 79.484 1.00 55.56 272 LEU A N 1
ATOM 2340 C CA . LEU A 1 272 ? -29.276 -12.818 78.906 1.00 55.56 272 LEU A CA 1
ATOM 2341 C C . LEU A 1 272 ? -29.312 -13.607 77.588 1.00 55.56 272 LEU A C 1
ATOM 2343 O O . LEU A 1 272 ? -28.589 -13.247 76.665 1.00 55.56 272 LEU A O 1
ATOM 2347 N N . GLU A 1 273 ? -30.187 -14.608 77.452 1.00 65.56 273 GLU A N 1
ATOM 2348 C CA . GLU A 1 273 ? -30.432 -15.305 76.177 1.00 65.56 273 GLU A CA 1
ATOM 2349 C C . GLU A 1 273 ? -31.040 -14.378 75.116 1.00 65.56 273 GLU A C 1
ATOM 2351 O O . GLU A 1 273 ? -30.763 -14.541 73.927 1.00 65.56 273 GLU A O 1
ATOM 2356 N N . LEU A 1 274 ? -31.850 -13.395 75.525 1.00 74.56 274 LEU A N 1
ATOM 2357 C CA . LEU A 1 274 ? -32.357 -12.361 74.623 1.00 74.56 274 LEU A CA 1
ATOM 2358 C C . LEU A 1 274 ? -31.221 -11.459 74.117 1.00 74.56 274 LEU A C 1
ATOM 2360 O O . LEU A 1 274 ? -31.107 -11.258 72.914 1.00 74.56 274 LEU A O 1
ATOM 2364 N N . LYS A 1 275 ? -30.336 -10.994 75.009 1.00 69.50 275 LYS A N 1
ATOM 2365 C CA . LYS A 1 275 ? -29.158 -10.197 74.623 1.00 69.50 275 LYS A CA 1
ATOM 2366 C C . LYS A 1 275 ? -28.181 -10.965 73.741 1.00 69.50 275 LYS A C 1
ATOM 2368 O O . LYS A 1 275 ? -27.610 -10.384 72.828 1.00 69.50 275 LYS A O 1
ATOM 2373 N N . LEU A 1 276 ? -27.981 -12.258 74.002 1.00 68.12 276 LEU A N 1
ATOM 2374 C CA . LEU A 1 276 ? -27.155 -13.109 73.147 1.00 68.12 276 LEU A CA 1
ATOM 2375 C C . LEU A 1 276 ? -27.741 -13.174 71.731 1.00 68.12 276 LEU A C 1
ATOM 2377 O O . LEU A 1 276 ? -26.997 -13.039 70.768 1.00 68.12 276 LEU A O 1
ATOM 2381 N N . ARG A 1 277 ? -29.069 -13.296 71.613 1.00 75.12 277 ARG A N 1
ATOM 2382 C CA . ARG A 1 277 ? -29.770 -13.252 70.323 1.00 75.12 277 ARG A CA 1
ATOM 2383 C C . ARG A 1 277 ? -29.657 -11.900 69.627 1.00 75.12 277 ARG A C 1
ATOM 2385 O O . ARG A 1 277 ? -29.392 -11.886 68.434 1.00 75.12 277 ARG A O 1
ATOM 2392 N N . GLU A 1 278 ? -29.816 -10.794 70.354 1.00 74.88 278 GLU A N 1
ATOM 2393 C CA . GLU A 1 278 ? -29.651 -9.444 69.794 1.00 74.88 278 GLU A CA 1
ATOM 2394 C C . GLU A 1 278 ? -28.236 -9.254 69.235 1.00 74.88 278 GLU A C 1
ATOM 2396 O O . GLU A 1 278 ? -28.081 -8.809 68.104 1.00 74.88 278 GLU A O 1
ATOM 2401 N N . VAL A 1 279 ? -27.209 -9.677 69.979 1.00 70.12 279 VAL A N 1
ATOM 2402 C CA . VAL A 1 279 ? -25.809 -9.622 69.533 1.00 70.12 279 VAL A CA 1
ATOM 2403 C C . VAL A 1 279 ? -25.571 -10.552 68.338 1.00 70.12 279 VAL A C 1
ATOM 2405 O O . VAL A 1 279 ? -24.929 -10.154 67.370 1.00 70.12 279 VAL A O 1
ATOM 2408 N N . GLU A 1 280 ? -26.097 -11.778 68.355 1.00 65.88 280 GLU A N 1
ATOM 2409 C CA . GLU A 1 280 ? -26.001 -12.699 67.215 1.00 65.88 280 GLU A CA 1
ATOM 2410 C C . GLU A 1 280 ? -26.668 -12.133 65.954 1.00 65.88 280 GLU A C 1
ATOM 2412 O O . GLU A 1 280 ? -26.113 -12.273 64.864 1.00 65.88 280 GLU A O 1
ATOM 2417 N N . GLU A 1 281 ? -27.822 -11.476 66.081 1.00 73.88 281 GLU A N 1
ATOM 2418 C CA . GLU A 1 281 ? -28.512 -10.818 64.968 1.00 73.88 281 GLU A CA 1
ATOM 2419 C C . GLU A 1 281 ? -27.740 -9.596 64.453 1.00 73.88 281 GLU A C 1
ATOM 2421 O O . GLU A 1 281 ? -27.610 -9.435 63.238 1.00 73.88 281 GLU A O 1
ATOM 2426 N N . GLU A 1 282 ? -27.154 -8.788 65.340 1.00 71.75 282 GLU A N 1
ATOM 2427 C CA . GLU A 1 282 ? -26.340 -7.622 64.970 1.00 71.75 282 GLU A CA 1
ATOM 2428 C C . GLU A 1 282 ? -25.070 -8.041 64.211 1.00 71.75 282 GLU A C 1
ATOM 2430 O O . GLU A 1 282 ? -24.797 -7.551 63.113 1.00 71.75 282 GLU A O 1
ATOM 2435 N N . TYR A 1 283 ? -24.330 -9.026 64.730 1.00 62.56 283 TYR A N 1
ATOM 2436 C CA . TYR A 1 283 ? -23.137 -9.550 64.061 1.00 62.56 283 TYR A CA 1
ATOM 2437 C C . TYR A 1 283 ? -23.470 -10.264 62.754 1.00 62.56 283 TYR A C 1
ATOM 2439 O O . TYR A 1 283 ? -22.708 -10.165 61.792 1.00 62.56 283 TYR A O 1
ATOM 2447 N N . LYS A 1 284 ? -24.607 -10.962 62.684 1.00 74.50 284 LYS A N 1
ATOM 2448 C CA . LYS A 1 284 ? -25.064 -11.584 61.440 1.00 74.50 284 LYS A CA 1
ATOM 2449 C C . LYS A 1 284 ? -25.398 -10.530 60.384 1.00 74.50 284 LYS A C 1
ATOM 2451 O O . LYS A 1 284 ? -24.974 -10.692 59.247 1.00 74.50 284 LYS A O 1
ATOM 2456 N N . SER A 1 285 ? -26.042 -9.428 60.773 1.00 74.94 285 SER A N 1
ATOM 2457 C CA . SER A 1 285 ? -26.297 -8.288 59.883 1.00 74.94 285 SER A CA 1
ATOM 2458 C C . SER A 1 285 ? -24.999 -7.684 59.343 1.00 74.94 285 SER A C 1
ATOM 2460 O O . SER A 1 285 ? -24.883 -7.449 58.145 1.00 74.94 285 SER A O 1
ATOM 2462 N N . ILE A 1 286 ? -23.992 -7.487 60.200 1.00 69.25 286 ILE A N 1
ATOM 2463 C CA . ILE A 1 286 ? -22.688 -6.937 59.792 1.00 69.25 286 ILE A CA 1
ATOM 2464 C C . ILE A 1 286 ? -21.942 -7.901 58.856 1.00 69.25 286 ILE A C 1
ATOM 2466 O O . ILE A 1 286 ? -21.333 -7.475 57.875 1.00 69.25 286 ILE A O 1
ATOM 2470 N N . ILE A 1 287 ? -21.993 -9.209 59.129 1.00 68.62 287 ILE A N 1
ATOM 2471 C CA . ILE A 1 287 ? -21.407 -10.234 58.252 1.00 68.62 287 ILE A CA 1
ATOM 2472 C C . ILE A 1 287 ? -22.110 -10.246 56.890 1.00 68.62 287 ILE A C 1
ATOM 2474 O O . ILE A 1 287 ? -21.440 -10.350 55.863 1.00 68.62 287 ILE A O 1
ATOM 2478 N N . ASP A 1 288 ? -23.434 -10.118 56.867 1.00 75.25 288 ASP A N 1
ATOM 2479 C CA . ASP A 1 288 ? -24.212 -10.076 55.631 1.00 75.25 288 ASP A CA 1
ATOM 2480 C C . ASP A 1 288 ? -23.912 -8.801 54.815 1.00 75.25 288 ASP A C 1
ATOM 2482 O O . ASP A 1 288 ? -23.729 -8.887 53.598 1.00 75.25 288 ASP A O 1
ATOM 2486 N N . GLU A 1 289 ? -23.740 -7.643 55.465 1.00 74.75 289 GLU A N 1
ATOM 2487 C CA . GLU A 1 289 ? -23.290 -6.400 54.814 1.00 74.75 289 GLU A CA 1
ATOM 2488 C C . GLU A 1 289 ? -21.876 -6.521 54.230 1.00 74.75 289 GLU A C 1
ATOM 2490 O O . GLU A 1 289 ? -21.638 -6.119 53.088 1.00 74.75 289 GLU A O 1
ATOM 2495 N N . LEU A 1 290 ? -20.940 -7.119 54.974 1.00 67.44 290 LEU A N 1
ATOM 2496 C CA . LEU A 1 290 ? -19.581 -7.378 54.494 1.00 67.44 290 LEU A CA 1
ATOM 2497 C C . LEU A 1 290 ? -19.572 -8.340 53.303 1.00 67.44 290 LEU A C 1
ATOM 2499 O O . LEU A 1 290 ? -18.807 -8.130 52.363 1.00 67.44 290 LEU A O 1
ATOM 2503 N N . ASN A 1 291 ? -20.429 -9.364 53.310 1.00 70.88 291 ASN A N 1
ATOM 2504 C CA . ASN A 1 291 ? -20.557 -10.300 52.195 1.00 70.88 291 ASN A CA 1
ATOM 2505 C C . ASN A 1 291 ? -21.073 -9.611 50.924 1.00 70.88 291 ASN A C 1
ATOM 2507 O O . ASN A 1 291 ? -20.571 -9.901 49.837 1.00 70.88 291 ASN A O 1
ATOM 2511 N N . GLU A 1 292 ? -22.029 -8.684 51.036 1.00 76.94 292 GLU A N 1
ATOM 2512 C CA . GLU A 1 292 ? -22.486 -7.915 49.871 1.00 76.94 292 GLU A CA 1
ATOM 2513 C C . GLU A 1 292 ? -21.440 -6.905 49.379 1.00 76.94 292 GLU A C 1
ATOM 2515 O O . GLU A 1 292 ? -21.223 -6.773 48.175 1.00 76.94 292 GLU A O 1
ATOM 2520 N N . LEU A 1 293 ? -20.693 -6.263 50.281 1.00 73.44 293 LEU A N 1
ATOM 2521 C CA . LEU A 1 293 ? -19.553 -5.419 49.902 1.00 73.44 293 LEU A CA 1
ATOM 2522 C C . LEU A 1 293 ? -18.476 -6.206 49.141 1.00 73.44 293 LEU A C 1
ATOM 2524 O O . LEU A 1 293 ? -17.927 -5.715 48.152 1.00 73.44 293 LEU A O 1
ATOM 2528 N N . LEU A 1 294 ? -18.202 -7.437 49.575 1.00 70.25 294 LEU A N 1
ATOM 2529 C CA . LEU A 1 294 ? -17.233 -8.332 48.940 1.00 70.25 294 LEU A CA 1
ATOM 2530 C C . LEU A 1 294 ? -17.688 -8.734 47.534 1.00 70.25 294 LEU A C 1
ATOM 2532 O O . LEU A 1 294 ? -16.906 -8.703 46.589 1.00 70.25 294 LEU A O 1
ATOM 2536 N N . LYS A 1 295 ? -18.983 -9.007 47.375 1.00 77.00 295 LYS A N 1
ATOM 2537 C CA . LYS A 1 295 ? -19.597 -9.337 46.088 1.00 77.00 295 LYS A CA 1
ATOM 2538 C C . LYS A 1 295 ? -19.571 -8.160 45.109 1.00 77.00 295 LYS A C 1
ATOM 2540 O O . LYS A 1 295 ? -19.224 -8.353 43.946 1.00 77.00 295 LYS A O 1
ATOM 2545 N N . LEU A 1 296 ? -19.845 -6.939 45.578 1.00 76.56 296 LEU A N 1
ATOM 2546 C CA . LEU A 1 296 ? -19.711 -5.717 44.774 1.00 76.56 296 LEU A CA 1
ATOM 2547 C C . LEU A 1 296 ? -18.260 -5.475 44.332 1.00 76.56 296 LEU A C 1
ATOM 2549 O O . LEU A 1 296 ? -18.016 -5.077 43.193 1.00 76.56 296 LEU A O 1
ATOM 2553 N N . LYS A 1 297 ? -17.285 -5.745 45.207 1.00 70.88 297 LYS A N 1
ATOM 2554 C CA . LYS A 1 297 ? -15.859 -5.630 44.871 1.00 70.88 297 LYS A CA 1
ATOM 2555 C C . LYS A 1 297 ? -15.395 -6.710 43.896 1.00 70.88 297 LYS A C 1
ATOM 2557 O O . LYS A 1 297 ? -14.640 -6.395 42.981 1.00 70.88 297 LYS A O 1
ATOM 2562 N N . ASP A 1 298 ? -15.892 -7.938 44.016 1.00 72.31 298 ASP A N 1
ATOM 2563 C CA . ASP A 1 298 ? -15.634 -9.005 43.042 1.00 72.31 298 ASP A CA 1
ATOM 2564 C C . ASP A 1 298 ? -16.210 -8.671 41.655 1.00 72.31 298 ASP A C 1
ATOM 2566 O O . ASP A 1 298 ? -15.608 -8.994 40.628 1.00 72.31 298 ASP A O 1
ATOM 2570 N N . GLU A 1 299 ? -17.369 -8.010 41.595 1.00 77.69 299 GLU A N 1
ATOM 2571 C CA . GLU A 1 299 ? -17.941 -7.507 40.340 1.00 77.69 299 GLU A CA 1
ATOM 2572 C C . GLU A 1 299 ? -17.101 -6.375 39.733 1.00 77.69 299 GLU A C 1
ATOM 2574 O O . GLU A 1 299 ? -16.879 -6.358 38.519 1.00 77.69 299 GLU A O 1
ATOM 2579 N N . GLU A 1 300 ? -16.585 -5.466 40.561 1.00 77.44 300 GLU A N 1
ATOM 2580 C CA . GLU A 1 300 ? -15.679 -4.394 40.135 1.00 77.44 300 GLU A CA 1
ATOM 2581 C C . GLU A 1 300 ? -14.351 -4.956 39.601 1.00 77.44 300 GLU A C 1
ATOM 2583 O O . GLU A 1 300 ? -13.902 -4.550 38.528 1.00 77.44 300 GLU A O 1
ATOM 2588 N N . ILE A 1 301 ? -13.780 -5.964 40.271 1.00 70.94 301 ILE A N 1
ATOM 2589 C CA . ILE A 1 301 ? -12.585 -6.684 39.805 1.00 70.94 301 ILE A CA 1
ATOM 2590 C C . ILE A 1 301 ? -12.854 -7.358 38.460 1.00 70.94 301 ILE A C 1
ATOM 2592 O O . ILE A 1 301 ? -12.081 -7.164 37.528 1.00 70.94 301 ILE A O 1
ATOM 2596 N N . LYS A 1 302 ? -13.970 -8.081 38.306 1.00 75.94 302 LYS A N 1
ATOM 2597 C CA . LYS A 1 302 ? -14.331 -8.706 37.019 1.00 75.94 302 LYS A CA 1
ATOM 2598 C C . LYS A 1 302 ? -14.479 -7.685 35.896 1.00 75.94 302 LYS A C 1
ATOM 2600 O O . LYS A 1 302 ? -14.147 -7.977 34.747 1.00 75.94 302 LYS A O 1
ATOM 2605 N N . LYS A 1 303 ? -14.997 -6.496 36.207 1.00 78.75 303 LYS A N 1
ATOM 2606 C CA . LYS A 1 303 ? -15.132 -5.412 35.235 1.00 78.75 303 LYS A CA 1
ATOM 2607 C C . LYS A 1 303 ? -13.762 -4.878 34.812 1.00 78.75 303 LYS A C 1
ATOM 2609 O O . LYS A 1 303 ? -13.517 -4.762 33.616 1.00 78.75 303 LYS A O 1
ATOM 2614 N N . LEU A 1 304 ? -12.864 -4.652 35.769 1.00 70.19 304 LEU A N 1
ATOM 2615 C CA . LEU A 1 304 ? -11.487 -4.224 35.509 1.00 70.19 304 LEU A CA 1
ATOM 2616 C C . LEU A 1 304 ? -10.671 -5.292 34.767 1.00 70.19 304 LEU A C 1
ATOM 2618 O O . LEU A 1 304 ? -9.911 -4.960 33.866 1.00 70.19 304 LEU A O 1
ATOM 2622 N N . GLU A 1 305 ? -10.851 -6.576 35.079 1.00 67.88 305 GLU A N 1
ATOM 2623 C CA . GLU A 1 305 ? -10.231 -7.685 34.340 1.00 67.88 305 GLU A CA 1
ATOM 2624 C C . GLU A 1 305 ? -10.720 -7.742 32.890 1.00 67.88 305 GLU A C 1
ATOM 2626 O O . GLU A 1 305 ? -9.937 -8.001 31.975 1.00 67.88 305 GLU A O 1
ATOM 2631 N N . LYS A 1 306 ? -12.009 -7.465 32.661 1.00 75.81 306 LYS A N 1
ATOM 2632 C CA . LYS A 1 306 ? -12.571 -7.368 31.312 1.00 75.81 306 LYS A CA 1
ATOM 2633 C C . LYS A 1 306 ? -11.998 -6.171 30.552 1.00 75.81 306 LYS A C 1
ATOM 2635 O O . LYS A 1 306 ? -11.593 -6.345 29.409 1.00 75.81 306 LYS A O 1
ATOM 2640 N N . GLU A 1 307 ? -11.925 -4.999 31.181 1.00 72.62 307 GLU A N 1
ATOM 2641 C CA . GLU A 1 307 ? -11.310 -3.799 30.590 1.00 72.62 307 GLU A CA 1
ATOM 2642 C C . GLU A 1 307 ? -9.828 -4.037 30.273 1.00 72.62 307 GLU A C 1
ATOM 2644 O O . GLU A 1 307 ? -9.379 -3.732 29.172 1.00 72.62 307 GLU A O 1
ATOM 2649 N N . LYS A 1 308 ? -9.079 -4.677 31.180 1.00 67.06 308 LYS A N 1
ATOM 2650 C CA . LYS A 1 308 ? -7.687 -5.077 30.942 1.00 67.06 308 LYS A CA 1
ATOM 2651 C C . LYS A 1 308 ? -7.565 -5.992 29.725 1.00 67.06 308 LYS A C 1
ATOM 2653 O O . LYS A 1 308 ? -6.710 -5.762 28.878 1.00 67.06 308 LYS A O 1
ATOM 2658 N N . LYS A 1 309 ? -8.430 -7.002 29.617 1.00 72.12 309 LYS A N 1
ATOM 2659 C CA . LYS A 1 309 ? -8.435 -7.925 28.479 1.00 72.12 309 LYS A CA 1
ATOM 2660 C C . LYS A 1 309 ? -8.775 -7.218 27.164 1.00 72.12 309 LYS A C 1
ATOM 2662 O O . LYS A 1 309 ? -8.155 -7.502 26.147 1.00 72.12 309 LYS A O 1
ATOM 2667 N N . GLU A 1 310 ? -9.729 -6.289 27.180 1.00 72.56 310 GLU A N 1
ATOM 2668 C CA . GLU A 1 310 ? -10.064 -5.466 26.010 1.00 72.56 310 GLU A CA 1
ATOM 2669 C C . GLU A 1 310 ? -8.868 -4.603 25.569 1.00 72.56 310 GLU A C 1
ATOM 2671 O O . GLU A 1 310 ? -8.584 -4.520 24.375 1.00 72.56 310 GLU A O 1
ATOM 2676 N N . VAL A 1 311 ? -8.118 -4.038 26.522 1.00 66.88 311 VAL A N 1
ATOM 2677 C CA . VAL A 1 311 ? -6.887 -3.275 26.253 1.00 66.88 311 VAL A CA 1
ATOM 2678 C C . VAL A 1 311 ? -5.755 -4.169 25.732 1.00 66.88 311 VAL A C 1
ATOM 2680 O O . VAL A 1 311 ? -5.061 -3.776 24.799 1.00 66.88 311 VAL A O 1
ATOM 2683 N N . GLU A 1 312 ? -5.566 -5.370 26.284 1.00 61.62 312 GLU A N 1
ATOM 2684 C CA . GLU A 1 312 ? -4.575 -6.344 25.793 1.00 61.62 312 GLU A CA 1
ATOM 2685 C C . GLU A 1 312 ? -4.897 -6.802 24.362 1.00 61.62 312 GLU A C 1
ATOM 2687 O O . GLU A 1 312 ? -4.012 -6.837 23.510 1.00 61.62 312 GLU A O 1
ATOM 2692 N N . GLU A 1 313 ? -6.170 -7.071 24.055 1.00 69.69 313 GLU A N 1
ATOM 2693 C CA . GLU A 1 313 ? -6.617 -7.401 22.696 1.00 69.69 313 GLU A CA 1
ATOM 2694 C C . GLU A 1 313 ? -6.426 -6.222 21.723 1.00 69.69 313 GLU A C 1
ATOM 2696 O O . GLU A 1 313 ? -6.076 -6.424 20.555 1.00 69.69 313 GLU A O 1
ATOM 2701 N N . GLU A 1 314 ? -6.634 -4.982 22.178 1.00 63.16 314 GLU A N 1
ATOM 2702 C CA . GLU A 1 314 ? -6.376 -3.776 21.384 1.00 63.16 314 GLU A CA 1
ATOM 2703 C C . GLU A 1 314 ? -4.873 -3.556 21.153 1.00 63.16 314 GLU A C 1
ATOM 2705 O O . GLU A 1 314 ? -4.462 -3.229 20.036 1.00 63.16 314 GLU A O 1
ATOM 2710 N N . PHE A 1 315 ? -4.041 -3.828 22.161 1.00 55.03 315 PHE A N 1
ATOM 2711 C CA . PHE A 1 315 ? -2.586 -3.793 22.051 1.00 55.03 315 PHE A CA 1
ATOM 2712 C C . PHE A 1 315 ? -2.066 -4.855 21.080 1.00 55.03 315 PHE A C 1
ATOM 2714 O O . PHE A 1 315 ? -1.287 -4.524 20.191 1.00 55.03 315 PHE A O 1
ATOM 2721 N N . ASP A 1 316 ? -2.543 -6.099 21.165 1.00 56.84 316 ASP A N 1
ATOM 2722 C CA . ASP A 1 316 ? -2.169 -7.168 20.233 1.00 56.84 316 ASP A CA 1
ATOM 2723 C C . ASP A 1 316 ? -2.598 -6.844 18.797 1.00 56.84 316 ASP A C 1
ATOM 2725 O O . ASP A 1 316 ? -1.862 -7.120 17.843 1.00 56.84 316 ASP A O 1
ATOM 2729 N N . ARG A 1 317 ? -3.764 -6.213 18.607 1.00 64.62 317 ARG A N 1
ATOM 2730 C CA . ARG A 1 317 ? -4.177 -5.699 17.291 1.00 64.62 317 ARG A CA 1
ATOM 2731 C C . ARG A 1 317 ? -3.227 -4.623 16.786 1.00 64.62 317 ARG A C 1
ATOM 2733 O O . ARG A 1 317 ? -2.824 -4.682 15.626 1.00 64.62 317 ARG A O 1
ATOM 2740 N N . LEU A 1 318 ? -2.868 -3.656 17.627 1.00 51.78 318 LEU A N 1
ATOM 2741 C CA . LEU A 1 318 ? -1.988 -2.553 17.248 1.00 51.78 318 LEU A CA 1
ATOM 2742 C C . LEU A 1 318 ? -0.556 -3.037 16.982 1.00 51.78 318 LEU A C 1
ATOM 2744 O O . LEU A 1 318 ? 0.060 -2.635 15.999 1.00 51.78 318 LEU A O 1
ATOM 2748 N N . TYR A 1 319 ? -0.050 -3.958 17.798 1.00 50.47 319 TYR A N 1
ATOM 2749 C CA . TYR A 1 319 ? 1.257 -4.583 17.631 1.00 50.47 319 TYR A CA 1
ATOM 2750 C C . TYR A 1 319 ? 1.315 -5.415 16.348 1.00 50.47 319 TYR A C 1
ATOM 2752 O O . TYR A 1 319 ? 2.275 -5.297 15.588 1.00 50.47 319 TYR A O 1
ATOM 2760 N N . ASN A 1 320 ? 0.265 -6.183 16.036 1.00 50.91 320 ASN A N 1
ATOM 2761 C CA . ASN A 1 320 ? 0.162 -6.875 14.751 1.00 50.91 320 ASN A CA 1
ATOM 2762 C C . ASN A 1 320 ? 0.015 -5.898 13.578 1.00 50.91 320 ASN A C 1
ATOM 2764 O O . ASN A 1 320 ? 0.624 -6.142 12.546 1.00 50.91 320 ASN A O 1
ATOM 2768 N N . LYS A 1 321 ? -0.700 -4.772 13.721 1.00 51.72 321 LYS A N 1
ATOM 2769 C CA . LYS A 1 321 ? -0.749 -3.697 12.708 1.00 51.72 321 LYS A CA 1
ATOM 2770 C C . LYS A 1 321 ? 0.630 -3.071 12.474 1.00 51.72 321 LYS A C 1
ATOM 2772 O O . LYS A 1 321 ? 0.998 -2.859 11.328 1.00 51.72 321 LYS A O 1
ATOM 2777 N N . ILE A 1 322 ? 1.409 -2.808 13.524 1.00 49.06 322 ILE A N 1
ATOM 2778 C CA . ILE A 1 322 ? 2.775 -2.263 13.425 1.00 49.06 322 ILE A CA 1
ATOM 2779 C C . ILE A 1 322 ? 3.718 -3.292 12.806 1.00 49.06 322 ILE A C 1
ATOM 2781 O O . ILE A 1 322 ? 4.511 -2.960 11.932 1.00 49.06 322 ILE A O 1
ATOM 2785 N N . LYS A 1 323 ? 3.611 -4.554 13.223 1.00 44.72 323 LYS A N 1
ATOM 2786 C CA . LYS A 1 323 ? 4.377 -5.657 12.651 1.00 44.72 323 LYS A CA 1
ATOM 2787 C C . LYS A 1 323 ? 4.032 -5.869 11.180 1.00 44.72 323 LYS A C 1
ATOM 2789 O O . LYS A 1 323 ? 4.950 -6.019 10.390 1.00 44.72 323 LYS A O 1
ATOM 2794 N N . LEU A 1 324 ? 2.753 -5.812 10.808 1.00 45.16 324 LEU A N 1
ATOM 2795 C CA . LEU A 1 324 ? 2.306 -5.847 9.419 1.00 45.16 324 LEU A CA 1
ATOM 2796 C C . LEU A 1 324 ? 2.809 -4.621 8.667 1.00 45.16 324 LEU A C 1
ATOM 2798 O O . LEU A 1 324 ? 3.429 -4.808 7.645 1.00 45.16 324 LEU A O 1
ATOM 2802 N N . ALA A 1 325 ? 2.706 -3.403 9.196 1.00 44.00 325 ALA A N 1
ATOM 2803 C CA . ALA A 1 325 ? 3.263 -2.212 8.552 1.00 44.00 325 ALA A CA 1
ATOM 2804 C C . ALA A 1 325 ? 4.789 -2.311 8.332 1.00 44.00 325 ALA A C 1
ATOM 2806 O O . ALA A 1 325 ? 5.284 -1.909 7.283 1.00 44.00 325 ALA A O 1
ATOM 2807 N N . LEU A 1 326 ? 5.529 -2.899 9.280 1.00 41.03 326 LEU A N 1
ATOM 2808 C CA . LEU A 1 326 ? 6.980 -3.129 9.200 1.00 41.03 326 LEU A CA 1
ATOM 2809 C C . LEU A 1 326 ? 7.364 -4.325 8.302 1.00 41.03 326 LEU A C 1
ATOM 2811 O O . LEU A 1 326 ? 8.432 -4.322 7.688 1.00 41.03 326 LEU A O 1
ATOM 2815 N N . GLU A 1 327 ? 6.526 -5.362 8.222 1.00 42.34 327 GLU A N 1
ATOM 2816 C CA . GLU A 1 327 ? 6.693 -6.514 7.320 1.00 42.34 327 GLU A CA 1
ATOM 2817 C C . GLU A 1 327 ? 6.204 -6.196 5.890 1.00 42.34 327 GLU A C 1
ATOM 2819 O O . GLU A 1 327 ? 6.755 -6.717 4.919 1.00 42.34 327 GLU A O 1
ATOM 2824 N N . GLU A 1 328 ? 5.228 -5.299 5.741 1.00 42.75 328 GLU A N 1
ATOM 2825 C CA . GLU A 1 328 ? 4.618 -4.839 4.487 1.00 42.75 328 GLU A CA 1
ATOM 2826 C C . GLU A 1 328 ? 5.434 -3.732 3.817 1.00 42.75 328 GLU A C 1
ATOM 2828 O O . GLU A 1 328 ? 5.469 -3.699 2.587 1.00 42.75 328 GLU A O 1
ATOM 2833 N N . GLU A 1 329 ? 6.200 -2.929 4.572 1.00 39.62 329 GLU A N 1
ATOM 2834 C CA . GLU A 1 329 ? 7.239 -2.042 4.014 1.00 39.62 329 GLU A CA 1
ATOM 2835 C C . GLU A 1 329 ? 8.294 -2.836 3.213 1.00 39.62 329 GLU A C 1
ATOM 2837 O O . GLU A 1 329 ? 8.941 -2.299 2.314 1.00 39.62 329 GLU A O 1
ATOM 2842 N N . LYS A 1 330 ? 8.413 -4.148 3.477 1.00 40.00 330 LYS A N 1
ATOM 2843 C CA . LYS A 1 330 ? 9.270 -5.073 2.724 1.00 40.00 330 LYS A CA 1
ATOM 2844 C C . LYS A 1 330 ? 8.570 -5.827 1.588 1.00 40.00 330 LYS A C 1
ATOM 2846 O O . LYS A 1 330 ? 9.281 -6.439 0.800 1.00 40.00 330 LYS A O 1
ATOM 2851 N N . LYS A 1 331 ? 7.229 -5.857 1.481 1.00 40.25 331 LYS A N 1
ATOM 2852 C CA . LYS A 1 331 ? 6.561 -6.831 0.583 1.00 40.25 331 LYS A CA 1
ATOM 2853 C C . LYS A 1 331 ? 5.347 -6.402 -0.244 1.00 40.25 331 LYS A C 1
ATOM 2855 O O . LYS A 1 331 ? 4.991 -7.186 -1.120 1.00 40.25 331 LYS A O 1
ATOM 2860 N N . LEU A 1 332 ? 4.731 -5.228 -0.082 1.00 34.12 332 LEU A N 1
ATOM 2861 C CA . LEU A 1 332 ? 3.616 -4.820 -0.960 1.00 34.12 332 LEU A CA 1
ATOM 2862 C C . LEU A 1 332 ? 3.667 -3.335 -1.351 1.00 34.12 332 LEU A C 1
ATOM 2864 O O . LEU A 1 332 ? 4.003 -2.462 -0.561 1.00 34.12 332 LEU A O 1
ATOM 2868 N N . SER A 1 333 ? 3.328 -3.071 -2.614 1.00 38.34 333 SER A N 1
ATOM 2869 C CA . SER A 1 333 ? 3.275 -1.757 -3.265 1.00 38.34 333 SER A CA 1
ATOM 2870 C C . SER A 1 333 ? 2.501 -0.709 -2.456 1.00 38.34 333 SER A C 1
ATOM 2872 O O . SER A 1 333 ? 1.439 -1.015 -1.914 1.00 38.34 333 SER A O 1
ATOM 2874 N N . LYS A 1 334 ? 2.952 0.554 -2.515 1.00 42.97 334 LYS A N 1
ATOM 2875 C CA . LYS A 1 334 ? 2.319 1.791 -1.991 1.00 42.97 334 LYS A CA 1
ATOM 2876 C C . LYS A 1 334 ? 0.822 2.000 -2.335 1.00 42.97 334 LYS A C 1
ATOM 2878 O O . LYS A 1 334 ? 0.223 2.974 -1.887 1.00 42.97 334 LYS A O 1
ATOM 2883 N N . ASP A 1 335 ? 0.201 1.102 -3.093 1.00 50.19 335 ASP A N 1
ATOM 2884 C CA . ASP A 1 335 ? -1.084 1.281 -3.765 1.00 50.19 335 ASP A CA 1
ATOM 2885 C C . ASP A 1 335 ? -2.327 0.871 -2.958 1.00 50.19 335 ASP A C 1
ATOM 2887 O O . ASP A 1 335 ? -3.436 1.137 -3.414 1.00 50.19 335 ASP A O 1
ATOM 2891 N N . LYS A 1 336 ? -2.218 0.306 -1.745 1.00 55.59 336 LYS A N 1
ATOM 2892 C CA . LYS A 1 336 ? -3.404 -0.125 -0.957 1.00 55.59 336 LYS A CA 1
ATOM 2893 C C . LYS A 1 336 ? -3.794 0.752 0.233 1.00 55.59 336 LYS A C 1
ATOM 2895 O O . LYS A 1 336 ? -4.874 0.571 0.780 1.00 55.59 336 LYS A O 1
ATOM 2900 N N . ILE A 1 337 ? -2.975 1.734 0.597 1.00 70.81 337 ILE A N 1
ATOM 2901 C CA . ILE A 1 337 ? -3.324 2.695 1.651 1.00 70.81 337 ILE A CA 1
ATOM 2902 C C . ILE A 1 337 ? -4.235 3.769 1.051 1.00 70.81 337 ILE A C 1
ATOM 2904 O O . ILE A 1 337 ? -3.920 4.315 -0.010 1.00 70.81 337 ILE A O 1
ATOM 2908 N N . VAL A 1 338 ? -5.350 4.073 1.714 1.00 77.50 338 VAL A N 1
ATOM 2909 C CA . VAL A 1 338 ? -6.186 5.238 1.401 1.00 77.50 338 VAL A CA 1
ATOM 2910 C C . VAL A 1 338 ? -6.226 6.150 2.613 1.00 77.50 338 VAL A C 1
ATOM 2912 O O . VAL A 1 338 ? -6.687 5.750 3.678 1.00 77.50 338 VAL A O 1
ATOM 2915 N N . ARG A 1 339 ? -5.759 7.385 2.457 1.00 77.44 339 ARG A N 1
ATOM 2916 C CA . ARG A 1 339 ? -5.765 8.391 3.527 1.00 77.44 339 ARG A CA 1
ATOM 2917 C C . ARG A 1 339 ? -7.141 9.027 3.690 1.00 77.44 339 ARG A C 1
ATOM 2919 O O . ARG A 1 339 ? -7.961 9.011 2.772 1.00 77.44 339 ARG A O 1
ATOM 2926 N N . LEU A 1 340 ? -7.375 9.627 4.852 1.00 77.81 340 LEU A N 1
ATOM 2927 C CA . LEU A 1 340 ? -8.608 10.344 5.180 1.00 77.81 340 LEU A CA 1
ATOM 2928 C C . LEU A 1 340 ? -9.027 11.348 4.094 1.00 77.81 340 LEU A C 1
ATOM 2930 O O . LEU A 1 340 ? -10.196 11.390 3.696 1.00 77.81 340 LEU A O 1
ATOM 2934 N N . GLU A 1 341 ? -8.083 12.155 3.610 1.00 70.00 341 GLU A N 1
ATOM 2935 C CA . GLU A 1 341 ? -8.352 13.180 2.601 1.00 70.00 341 GLU A CA 1
ATOM 2936 C C . GLU A 1 341 ? -8.734 12.556 1.255 1.00 70.00 341 GLU A C 1
ATOM 2938 O O . GLU A 1 341 ? -9.646 13.043 0.588 1.00 70.00 341 GLU A O 1
ATOM 2943 N N . GLU A 1 342 ? -8.084 11.450 0.883 1.00 75.31 342 GLU A N 1
ATOM 2944 C CA . GLU A 1 342 ? -8.376 10.704 -0.344 1.00 75.31 342 GLU A CA 1
ATOM 2945 C C . GLU A 1 342 ? -9.766 10.070 -0.278 1.00 75.31 342 GLU A C 1
ATOM 2947 O O . GLU A 1 342 ? -10.555 10.235 -1.203 1.00 75.31 342 GLU A O 1
ATOM 2952 N N . ALA A 1 343 ? -10.109 9.417 0.835 1.00 84.56 343 ALA A N 1
ATOM 2953 C CA . ALA A 1 343 ? -11.421 8.806 1.039 1.00 84.56 343 ALA A CA 1
ATOM 2954 C C . ALA A 1 343 ? -12.555 9.840 1.026 1.00 84.56 343 ALA A C 1
ATOM 2956 O O . ALA A 1 343 ? -13.608 9.608 0.432 1.00 84.56 343 ALA A O 1
ATOM 2957 N N . SER A 1 344 ? -12.330 11.002 1.640 1.00 79.69 344 SER A N 1
ATOM 2958 C CA . SER A 1 344 ? -13.300 12.101 1.628 1.00 79.69 344 SER A CA 1
ATOM 2959 C C . SER A 1 344 ? -13.471 12.678 0.221 1.00 79.69 344 SER A C 1
ATOM 2961 O O . SER A 1 344 ? -14.588 12.960 -0.214 1.00 79.69 344 SER A O 1
ATOM 2963 N N . PHE A 1 345 ? -12.371 12.821 -0.525 1.00 79.25 345 PHE A N 1
ATOM 2964 C CA . PHE A 1 345 ? -12.406 13.262 -1.916 1.00 79.25 345 PHE A CA 1
ATOM 2965 C C . PHE A 1 345 ? -13.121 12.251 -2.824 1.00 79.25 345 PHE A C 1
ATOM 2967 O O . PHE A 1 345 ? -13.949 12.645 -3.646 1.00 79.25 345 PHE A O 1
ATOM 2974 N N . TYR A 1 346 ? -12.845 10.957 -2.658 1.00 86.94 346 TYR A N 1
ATOM 2975 C CA . TYR A 1 346 ? -13.484 9.876 -3.405 1.00 86.94 346 TYR A CA 1
ATOM 2976 C C . TYR A 1 346 ? -14.993 9.829 -3.193 1.00 86.94 346 TYR A C 1
ATOM 2978 O O . TYR A 1 346 ? -15.726 9.632 -4.162 1.00 86.94 346 TYR A O 1
ATOM 2986 N N . GLU A 1 347 ? -15.469 10.078 -1.975 1.00 88.00 347 GLU A N 1
ATOM 2987 C CA . GLU A 1 347 ? -16.901 10.166 -1.704 1.00 88.00 347 GLU A CA 1
ATOM 2988 C C . GLU A 1 347 ? -17.554 11.343 -2.438 1.00 88.00 347 GLU A C 1
ATOM 2990 O O . GLU A 1 347 ? -18.554 11.156 -3.134 1.00 88.00 347 GLU A O 1
ATOM 2995 N N . ILE A 1 348 ? -16.977 12.547 -2.323 1.00 82.00 348 ILE A N 1
ATOM 2996 C CA . ILE A 1 348 ? -17.476 13.748 -3.014 1.00 82.00 348 ILE A CA 1
ATOM 2997 C C . ILE A 1 348 ? -17.529 13.489 -4.521 1.00 82.00 348 ILE A C 1
ATOM 2999 O O . ILE A 1 348 ? -18.551 13.720 -5.170 1.00 82.00 348 ILE A O 1
ATOM 3003 N N . TRP A 1 349 ? -16.443 12.945 -5.067 1.00 85.94 349 TRP A N 1
ATOM 3004 C CA . TRP A 1 349 ? -16.335 12.614 -6.479 1.00 85.94 349 TRP A CA 1
ATOM 3005 C C . TRP A 1 349 ? -17.386 11.585 -6.916 1.00 85.94 349 TRP A C 1
ATOM 3007 O O . TRP A 1 349 ? -18.053 11.798 -7.932 1.00 85.94 349 TRP A O 1
ATOM 3017 N N . PHE A 1 350 ? -17.569 10.503 -6.153 1.00 90.62 350 PHE A N 1
ATOM 3018 C CA . PHE A 1 350 ? -18.556 9.459 -6.436 1.00 90.62 350 PHE A CA 1
ATOM 3019 C C . PHE A 1 350 ? -19.964 10.052 -6.499 1.00 90.62 350 PHE A C 1
ATOM 3021 O O . PHE A 1 350 ? -20.687 9.839 -7.476 1.00 90.62 350 PHE A O 1
ATOM 3028 N N . VAL A 1 351 ? -20.326 10.846 -5.487 1.00 87.38 351 VAL A N 1
ATOM 3029 C CA . VAL A 1 351 ? -21.640 11.484 -5.382 1.00 87.38 351 VAL A CA 1
ATOM 3030 C C . VAL A 1 351 ? -21.878 12.420 -6.564 1.00 87.38 351 VAL A C 1
ATOM 3032 O O . VAL A 1 351 ? -22.881 12.281 -7.270 1.00 87.38 351 VAL A O 1
ATOM 3035 N N . ASP A 1 352 ? -20.953 13.342 -6.826 1.00 84.50 352 ASP A N 1
ATOM 3036 C CA . ASP A 1 352 ? -21.111 14.346 -7.880 1.00 84.50 352 ASP A CA 1
ATOM 3037 C C . ASP A 1 352 ? -21.187 13.711 -9.271 1.00 84.50 352 ASP A C 1
ATOM 3039 O O . ASP A 1 352 ? -22.029 14.089 -10.096 1.00 84.50 352 ASP A O 1
ATOM 3043 N N . ARG A 1 353 ? -20.348 12.704 -9.540 1.00 85.88 353 ARG A N 1
ATOM 3044 C CA . ARG A 1 353 ? -20.322 12.020 -10.838 1.00 85.88 353 ARG A CA 1
ATOM 3045 C C . ARG A 1 353 ? -21.557 11.176 -11.070 1.00 85.88 353 ARG A C 1
ATOM 3047 O O . ARG A 1 353 ? -22.144 11.265 -12.152 1.00 85.88 353 ARG A O 1
ATOM 3054 N N . LEU A 1 354 ? -21.978 10.404 -10.072 1.00 89.50 354 LEU A N 1
ATOM 3055 C CA . LEU A 1 354 ? -23.1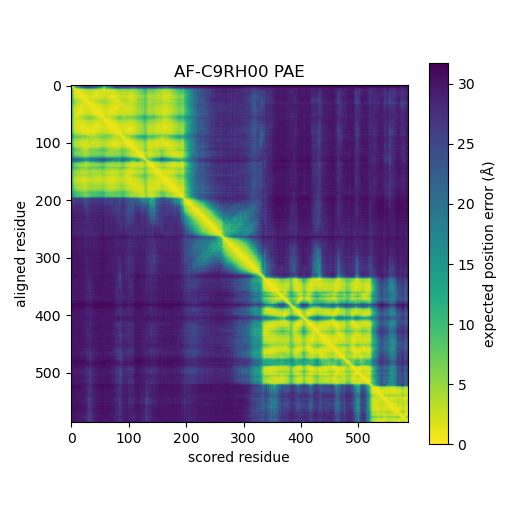70 9.576 -10.194 1.00 89.50 354 LEU A CA 1
ATOM 3056 C C . LEU A 1 354 ? -24.408 10.454 -10.418 1.00 89.50 354 LEU A C 1
ATOM 3058 O O . LEU A 1 354 ? -25.199 10.181 -11.323 1.00 89.50 354 LEU A O 1
ATOM 3062 N N . ARG A 1 355 ? -24.529 11.572 -9.688 1.00 86.94 355 ARG A N 1
ATOM 3063 C CA . ARG A 1 355 ? -25.602 12.560 -9.895 1.00 86.94 355 ARG A CA 1
ATOM 3064 C C . ARG A 1 355 ? -25.580 13.171 -11.287 1.00 86.94 355 ARG A C 1
ATOM 3066 O O . ARG A 1 355 ? -26.630 13.238 -11.928 1.00 86.94 355 ARG A O 1
ATOM 3073 N N . LYS A 1 356 ? -24.409 13.592 -11.772 1.00 85.00 356 LYS A N 1
ATOM 3074 C CA . LYS A 1 356 ? -24.263 14.137 -13.127 1.00 85.00 356 LYS A CA 1
ATOM 3075 C C . LYS A 1 356 ? -24.759 13.129 -14.168 1.00 85.00 356 LYS A C 1
ATOM 3077 O O . LYS A 1 356 ? -25.678 13.460 -14.921 1.00 85.00 356 LYS A O 1
ATOM 3082 N N . LYS A 1 357 ? -24.268 11.884 -14.130 1.00 85.94 357 LYS A N 1
ATOM 3083 C CA . LYS A 1 357 ? -24.689 10.829 -15.067 1.00 85.94 357 LYS A CA 1
ATOM 3084 C C . LYS A 1 357 ? -26.185 10.512 -14.975 1.00 85.94 357 LYS A C 1
ATOM 3086 O O . LYS A 1 357 ? -26.824 10.348 -16.012 1.00 85.94 357 LYS A O 1
ATOM 3091 N N . LEU A 1 358 ? -26.769 10.478 -13.775 1.00 86.25 358 LEU A N 1
ATOM 3092 C CA . LEU A 1 358 ? -28.216 10.291 -13.584 1.00 86.25 358 LEU A CA 1
ATOM 3093 C C . LEU A 1 358 ? -29.035 11.464 -14.151 1.00 86.25 358 LEU A C 1
ATOM 3095 O O . LEU A 1 358 ? -30.105 11.255 -14.723 1.00 86.25 358 LEU A O 1
ATOM 3099 N N . SER A 1 359 ? -28.531 12.695 -14.032 1.00 82.12 359 SER A N 1
ATOM 3100 C CA . SER A 1 359 ? -29.205 13.893 -14.548 1.00 82.12 359 SER A CA 1
ATOM 3101 C C . SER A 1 359 ? -29.179 13.991 -16.080 1.00 82.12 359 SER A C 1
ATOM 3103 O O . SER A 1 359 ? -30.158 14.443 -16.684 1.00 82.12 359 SER A O 1
ATOM 3105 N N . GLU A 1 360 ? -28.090 13.530 -16.702 1.00 81.81 360 GLU A N 1
ATOM 3106 C CA . GLU A 1 360 ? -27.902 13.454 -18.157 1.00 81.81 360 GLU A CA 1
ATOM 3107 C C . GLU A 1 360 ? -28.730 12.303 -18.755 1.00 81.81 360 GLU A C 1
ATOM 3109 O O . GLU A 1 360 ? -29.386 12.466 -19.786 1.00 81.81 360 GLU A O 1
ATOM 3114 N N . ASN A 1 361 ? -28.816 11.173 -18.047 1.00 80.25 361 ASN A N 1
ATOM 3115 C CA . ASN A 1 361 ? -29.529 9.969 -18.474 1.00 80.25 361 ASN A CA 1
ATOM 3116 C C . ASN A 1 361 ? -30.929 9.855 -17.850 1.00 80.25 361 ASN A C 1
ATOM 3118 O O . ASN A 1 361 ? -31.261 8.896 -17.153 1.00 80.25 361 ASN A O 1
ATOM 3122 N N . LYS A 1 362 ? -31.819 10.808 -18.164 1.00 79.12 362 LYS A N 1
ATOM 3123 C CA . LYS A 1 362 ? -33.210 10.832 -17.646 1.00 79.12 362 LYS A CA 1
ATOM 3124 C C . LYS A 1 362 ? -34.077 9.647 -18.079 1.00 79.12 362 LYS A C 1
ATOM 3126 O O . LYS A 1 362 ? -35.228 9.521 -17.642 1.00 79.12 362 LYS A O 1
ATOM 3131 N N . THR A 1 363 ? -33.618 8.837 -19.029 1.00 84.75 363 THR A N 1
ATOM 3132 C CA . THR A 1 363 ? -34.325 7.638 -19.478 1.00 84.75 363 THR A CA 1
ATOM 3133 C C . THR A 1 363 ? -33.332 6.529 -19.791 1.00 84.75 363 THR A C 1
ATOM 3135 O O . THR A 1 363 ? -32.486 6.705 -20.658 1.00 84.75 363 THR A O 1
ATOM 3138 N N . ILE A 1 364 ? -33.480 5.387 -19.123 1.00 86.94 364 ILE A N 1
ATOM 3139 C CA . ILE A 1 364 ? -32.602 4.219 -19.271 1.00 86.94 364 ILE A CA 1
ATOM 3140 C C . ILE A 1 364 ? -33.369 3.117 -20.000 1.00 86.94 364 ILE A C 1
ATOM 3142 O O . ILE A 1 364 ? -34.555 2.896 -19.733 1.00 86.94 364 ILE A O 1
ATOM 3146 N N . LYS A 1 365 ? -32.720 2.447 -20.956 1.00 87.69 365 LYS A N 1
ATOM 3147 C CA . LYS A 1 365 ? -33.322 1.359 -21.734 1.00 87.69 365 LYS A CA 1
ATOM 3148 C C . LYS A 1 365 ? -32.836 0.012 -21.199 1.00 87.69 365 LYS A C 1
ATOM 3150 O O . LYS A 1 365 ? -31.643 -0.251 -21.228 1.00 87.69 365 LYS A O 1
ATOM 3155 N N . VAL A 1 366 ? -33.761 -0.850 -20.783 1.00 87.94 366 VAL A N 1
ATOM 3156 C CA . VAL A 1 366 ? -33.479 -2.238 -20.376 1.00 87.94 366 VAL A CA 1
ATOM 3157 C C . VAL A 1 366 ? -34.393 -3.144 -21.188 1.00 87.94 366 VAL A C 1
ATOM 3159 O O . VAL A 1 366 ? -35.608 -2.968 -21.119 1.00 87.94 366 VAL A O 1
ATOM 3162 N N . ASN A 1 367 ? -33.833 -4.065 -21.982 1.00 78.00 367 ASN A N 1
ATOM 3163 C CA . ASN A 1 367 ? -34.593 -5.024 -22.798 1.00 78.00 367 ASN A CA 1
ATOM 3164 C C . ASN A 1 367 ? -35.827 -4.412 -23.481 1.00 78.00 367 ASN A C 1
ATOM 3166 O O . ASN A 1 367 ? -36.969 -4.778 -23.216 1.00 78.00 367 ASN A O 1
ATOM 3170 N N . GLU A 1 368 ? -35.577 -3.395 -24.311 1.00 78.56 368 GLU A N 1
ATOM 3171 C CA . GLU A 1 368 ? -36.583 -2.642 -25.085 1.00 78.56 368 GLU A CA 1
ATOM 3172 C C . GLU A 1 368 ? -37.533 -1.738 -24.284 1.00 78.56 368 GLU A C 1
ATOM 3174 O O . GLU A 1 368 ? -38.082 -0.783 -24.844 1.00 78.56 368 GLU A O 1
ATOM 3179 N N . LYS A 1 369 ? -37.649 -1.933 -22.969 1.00 87.38 369 LYS A N 1
ATOM 3180 C CA . LYS A 1 369 ? -38.402 -1.057 -22.067 1.00 87.38 369 LYS A CA 1
ATOM 3181 C C . LYS A 1 369 ? -37.595 0.192 -21.739 1.00 87.38 369 LYS A C 1
ATOM 3183 O O . LYS A 1 369 ? -36.375 0.151 -21.592 1.00 87.38 369 LYS A O 1
ATOM 3188 N N . ARG A 1 370 ? -38.286 1.326 -21.612 1.00 88.56 370 ARG A N 1
ATOM 3189 C CA . ARG A 1 370 ? -37.687 2.613 -21.234 1.00 88.56 370 ARG A CA 1
ATOM 3190 C C . ARG A 1 370 ? -38.163 3.008 -19.849 1.00 88.56 370 ARG A C 1
ATOM 3192 O O . ARG A 1 370 ? -39.367 3.121 -19.637 1.00 88.56 370 ARG A O 1
ATOM 3199 N N . PHE A 1 371 ? -37.236 3.287 -18.949 1.00 90.38 371 PHE A N 1
ATOM 3200 C CA . PHE A 1 371 ? -37.514 3.696 -17.579 1.00 90.38 371 PHE A CA 1
ATOM 3201 C C . PHE A 1 371 ? -37.192 5.171 -17.413 1.00 90.38 371 PHE A C 1
ATOM 3203 O O . PHE A 1 371 ? -36.108 5.605 -17.791 1.00 90.38 371 PHE A O 1
ATOM 3210 N N . LYS A 1 372 ? -38.137 5.957 -16.896 1.00 89.75 372 LYS A N 1
ATOM 3211 C CA . 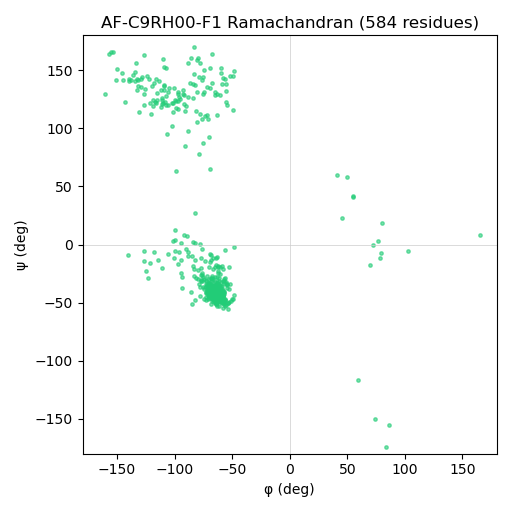LYS A 1 372 ? -37.961 7.389 -16.637 1.00 89.75 372 LYS A CA 1
ATOM 3212 C C . LYS A 1 372 ? -37.777 7.614 -15.144 1.00 89.75 372 LYS A C 1
ATOM 3214 O O . LYS A 1 372 ? -38.565 7.102 -14.351 1.00 89.75 372 LYS A O 1
ATOM 3219 N N . ILE A 1 373 ? -36.796 8.435 -14.792 1.00 88.31 373 ILE A N 1
ATOM 3220 C CA . ILE A 1 373 ? -36.615 8.922 -13.424 1.00 88.31 373 ILE A CA 1
ATOM 3221 C C . ILE A 1 373 ? -37.812 9.805 -13.045 1.00 88.31 373 ILE A C 1
ATOM 3223 O O . ILE A 1 373 ? -38.165 10.724 -13.794 1.00 88.31 373 ILE A O 1
ATOM 3227 N N . TYR A 1 374 ? -38.439 9.515 -11.904 1.00 85.31 374 TYR A N 1
ATOM 3228 C CA . TYR A 1 374 ? -39.542 10.316 -11.355 1.00 85.31 374 TYR A CA 1
ATOM 3229 C C . TYR A 1 374 ? -39.264 10.866 -9.953 1.00 85.31 374 TYR A C 1
ATOM 3231 O O . TYR A 1 374 ? -39.966 11.778 -9.522 1.00 85.31 374 TYR A O 1
ATOM 3239 N N . LYS A 1 375 ? -38.263 10.325 -9.249 1.00 84.94 375 LYS A N 1
ATOM 3240 C CA . LYS A 1 375 ? -37.812 10.807 -7.941 1.00 84.94 375 LYS A CA 1
ATOM 3241 C C . LYS A 1 375 ? -36.329 10.497 -7.764 1.00 84.94 375 LYS A C 1
ATOM 3243 O O . LYS A 1 375 ? -35.894 9.411 -8.143 1.00 84.94 375 LYS A O 1
ATOM 3248 N N . ASP A 1 376 ? -35.591 11.405 -7.153 1.00 83.19 376 ASP A N 1
ATOM 3249 C CA . ASP A 1 376 ? -34.226 11.205 -6.685 1.00 83.19 376 ASP A CA 1
ATOM 3250 C C . ASP A 1 376 ? -34.076 11.771 -5.267 1.00 83.19 376 ASP A C 1
ATOM 3252 O O . ASP A 1 376 ? -34.654 12.801 -4.926 1.00 83.19 376 ASP A O 1
ATOM 3256 N N . GLU A 1 377 ? -33.337 11.060 -4.422 1.00 80.50 377 GLU A N 1
ATOM 3257 C CA . GLU A 1 377 ? -33.061 11.409 -3.033 1.00 80.50 377 GLU A CA 1
ATOM 3258 C C . GLU A 1 377 ? -31.588 11.139 -2.725 1.00 80.50 377 GLU A C 1
ATOM 3260 O O . GLU A 1 377 ? -31.012 10.148 -3.177 1.00 80.50 377 GLU A O 1
ATOM 3265 N N . ILE A 1 378 ? -30.978 12.020 -1.933 1.00 72.94 378 ILE A N 1
ATOM 3266 C CA . ILE A 1 378 ? -29.662 11.782 -1.342 1.00 72.94 378 ILE A CA 1
ATOM 3267 C C . ILE A 1 378 ? -29.890 11.522 0.134 1.00 72.94 378 ILE A C 1
ATOM 3269 O O . ILE A 1 378 ? -30.410 12.380 0.851 1.00 72.94 378 ILE A O 1
ATOM 3273 N N . VAL A 1 379 ? -29.488 10.340 0.569 1.00 72.56 379 VAL A N 1
ATOM 3274 C CA . VAL A 1 379 ? -29.485 9.955 1.970 1.00 72.56 379 VAL A CA 1
ATOM 3275 C C . VAL A 1 379 ? -28.030 9.966 2.405 1.00 72.56 379 VAL A C 1
ATOM 3277 O O . VAL A 1 379 ? -27.281 9.022 2.191 1.00 72.56 379 VAL A O 1
ATOM 3280 N N . GLU A 1 380 ? -27.600 11.080 2.985 1.00 62.47 380 GLU A N 1
ATOM 3281 C CA . GLU A 1 380 ? -26.367 11.062 3.766 1.00 62.47 380 GLU A CA 1
ATOM 3282 C C . GLU A 1 380 ? -26.667 10.382 5.102 1.00 62.47 380 GLU A C 1
ATOM 3284 O O . GLU A 1 380 ? -27.724 10.619 5.697 1.00 62.47 380 GLU A O 1
ATOM 3289 N N . THR A 1 381 ? -25.713 9.617 5.626 1.00 56.88 381 THR A N 1
ATOM 3290 C CA . THR A 1 381 ? -25.722 9.162 7.022 1.00 56.88 381 THR A CA 1
ATOM 3291 C C . THR A 1 381 ? -25.482 10.374 7.943 1.00 56.88 381 THR A C 1
ATOM 3293 O O . THR A 1 381 ? -24.429 10.541 8.550 1.00 56.88 381 THR A O 1
ATOM 3296 N N . LYS A 1 382 ? -26.409 11.338 7.974 1.00 46.38 382 LYS A N 1
ATOM 3297 C CA . LYS A 1 382 ? -26.217 12.644 8.620 1.00 46.38 382 LYS A CA 1
ATOM 3298 C C . LYS A 1 382 ? -26.678 12.611 10.079 1.00 46.38 382 LYS A C 1
ATOM 3300 O O . LYS A 1 382 ? -27.872 12.480 10.329 1.00 46.38 382 LYS A O 1
ATOM 3305 N N . ASN A 1 383 ? -25.727 12.787 11.014 1.00 43.16 383 ASN A N 1
ATOM 3306 C CA . ASN A 1 383 ? -25.740 13.851 12.052 1.00 43.16 383 ASN A CA 1
ATOM 3307 C C . ASN A 1 383 ? -24.755 13.675 13.237 1.00 43.16 383 ASN A C 1
ATOM 3309 O O . ASN A 1 383 ? -24.812 14.472 14.167 1.00 43.16 383 ASN A O 1
ATOM 3313 N N . ILE A 1 384 ? -23.830 12.705 13.234 1.00 52.50 384 ILE A N 1
ATOM 3314 C CA . ILE A 1 384 ? -22.869 12.530 14.358 1.00 52.50 384 ILE A CA 1
ATOM 3315 C C . ILE A 1 384 ? -21.398 12.511 13.897 1.00 52.50 384 ILE A C 1
ATOM 3317 O O . ILE A 1 384 ? -20.484 12.693 14.698 1.00 52.50 384 ILE A O 1
ATOM 3321 N N . ILE A 1 385 ? -21.149 12.349 12.596 1.00 54.84 385 ILE A N 1
ATOM 3322 C CA . ILE A 1 385 ? -19.797 12.206 12.053 1.00 54.84 385 ILE A CA 1
ATOM 3323 C C . ILE A 1 385 ? -19.169 13.606 11.839 1.00 54.84 385 ILE A C 1
ATOM 3325 O O . ILE A 1 385 ? -19.796 14.456 11.196 1.00 54.84 385 ILE A O 1
ATOM 3329 N N . PRO A 1 386 ? -17.965 13.885 12.386 1.00 59.97 386 PRO A N 1
ATOM 3330 C CA . PRO A 1 386 ? -17.222 15.129 12.171 1.00 59.97 386 PRO A CA 1
ATOM 3331 C C . PRO A 1 386 ? -17.117 15.526 10.692 1.00 59.97 386 PRO A C 1
ATOM 3333 O O . PRO A 1 386 ? -17.004 14.666 9.825 1.00 59.97 386 PRO A O 1
ATOM 3336 N N . LYS A 1 387 ? -17.064 16.838 10.401 1.00 61.97 387 LYS A N 1
ATOM 3337 C CA . LYS A 1 387 ? -17.001 17.390 9.026 1.00 61.97 387 LYS A CA 1
ATOM 3338 C C . LYS A 1 387 ? -15.879 16.824 8.142 1.00 61.97 387 LYS A C 1
ATOM 3340 O O . LYS A 1 387 ? -15.970 16.971 6.929 1.00 61.97 387 LYS A O 1
ATOM 3345 N N . ASN A 1 388 ? -14.849 16.232 8.740 1.00 68.38 388 ASN A N 1
ATOM 3346 C CA . ASN A 1 388 ? -13.629 15.810 8.059 1.00 68.38 388 ASN A CA 1
ATOM 3347 C C . ASN A 1 388 ? -13.578 14.302 7.768 1.00 68.38 388 ASN A C 1
ATOM 3349 O O . ASN A 1 388 ? -12.551 13.845 7.290 1.00 68.38 388 ASN A O 1
ATOM 3353 N N . LEU A 1 389 ? -14.629 13.537 8.087 1.00 82.00 389 LEU A N 1
ATOM 3354 C CA . LEU A 1 389 ? -14.700 12.092 7.847 1.00 82.00 389 LEU A CA 1
ATOM 3355 C C . LEU A 1 389 ? -15.667 11.764 6.697 1.00 82.00 389 LEU A C 1
ATOM 3357 O O . LEU A 1 389 ? -16.647 12.499 6.513 1.00 82.00 389 LEU A O 1
ATOM 3361 N N . PRO A 1 390 ? -15.442 10.650 5.970 1.00 84.56 390 PRO A N 1
ATOM 3362 C CA . PRO A 1 390 ? -16.413 10.141 5.014 1.00 84.56 390 PRO A CA 1
ATOM 3363 C C . PRO A 1 390 ? -17.772 9.887 5.677 1.00 84.56 390 PRO A C 1
ATOM 3365 O O . PRO A 1 390 ? -17.860 9.436 6.821 1.00 84.56 390 PRO A O 1
ATOM 3368 N N . LYS A 1 391 ? -18.851 10.180 4.957 1.00 86.12 391 LYS A N 1
ATOM 3369 C CA . LYS A 1 391 ? -20.233 10.109 5.449 1.00 86.12 391 LYS A CA 1
ATOM 3370 C C . LYS A 1 391 ? -20.960 8.839 5.025 1.00 86.12 391 LYS A C 1
ATOM 3372 O O . LYS A 1 391 ? -22.102 8.635 5.445 1.00 86.12 391 LYS A O 1
ATOM 3377 N N . ASN A 1 392 ? -20.325 8.018 4.190 1.00 89.75 392 ASN A N 1
ATOM 3378 C CA . ASN A 1 392 ? -20.930 6.860 3.542 1.00 89.75 392 ASN A CA 1
ATOM 3379 C C . ASN A 1 392 ? -22.268 7.223 2.878 1.00 89.75 392 ASN A C 1
ATOM 3381 O O . ASN A 1 392 ? -23.333 6.730 3.243 1.00 89.75 392 ASN A O 1
ATOM 3385 N N . THR A 1 393 ? -22.213 8.192 1.966 1.00 89.25 393 THR A N 1
ATOM 3386 C CA . THR A 1 393 ? -23.383 8.778 1.309 1.00 89.25 393 THR A CA 1
ATOM 3387 C C . THR A 1 393 ? -24.079 7.777 0.392 1.00 89.25 393 THR A C 1
ATOM 3389 O O . THR A 1 393 ? -23.445 7.069 -0.395 1.00 89.25 393 THR A O 1
ATOM 3392 N N . GLU A 1 394 ? -25.410 7.787 0.431 1.00 91.88 394 GLU A N 1
ATOM 3393 C CA . GLU A 1 394 ? -26.261 7.012 -0.459 1.00 91.88 394 GLU A CA 1
ATOM 3394 C C . GLU A 1 394 ? -27.068 7.913 -1.402 1.00 91.88 394 GLU A C 1
ATOM 3396 O O . GLU A 1 394 ? -27.607 8.954 -1.022 1.00 91.88 394 GLU A O 1
ATOM 3401 N N . ILE A 1 395 ? -27.199 7.480 -2.653 1.00 91.62 395 ILE A N 1
ATOM 3402 C CA . ILE A 1 395 ? -28.042 8.094 -3.679 1.00 91.62 395 ILE A CA 1
ATOM 3403 C C . ILE A 1 395 ? -29.126 7.089 -4.053 1.00 91.62 395 ILE A C 1
ATOM 3405 O O . ILE A 1 395 ? -28.823 5.990 -4.515 1.00 91.62 395 ILE A O 1
ATOM 3409 N N . ILE A 1 396 ? -30.391 7.471 -3.895 1.00 92.25 396 ILE A N 1
ATOM 3410 C CA . ILE A 1 396 ? -31.553 6.648 -4.236 1.00 92.25 396 ILE A CA 1
ATOM 3411 C C . ILE A 1 396 ? -32.313 7.325 -5.374 1.00 92.25 396 ILE A C 1
ATOM 3413 O O . ILE A 1 396 ? -32.737 8.470 -5.263 1.00 92.25 396 ILE A O 1
ATOM 3417 N N . VAL A 1 397 ? -32.525 6.608 -6.474 1.00 91.94 397 VAL A N 1
ATOM 3418 C CA . VAL A 1 397 ? -33.280 7.090 -7.633 1.00 91.94 397 VAL A CA 1
ATOM 3419 C C . VAL A 1 397 ? -34.384 6.111 -7.980 1.00 91.94 397 VAL A C 1
ATOM 3421 O O . VAL A 1 397 ? -34.155 4.915 -8.136 1.00 91.94 397 VAL A O 1
ATOM 3424 N N . LEU A 1 398 ? -35.597 6.626 -8.136 1.00 92.75 398 LEU A N 1
ATOM 3425 C CA . LEU A 1 398 ? -36.772 5.838 -8.465 1.00 92.75 398 LEU A CA 1
ATOM 3426 C C . LEU A 1 398 ? -37.168 6.057 -9.920 1.00 92.75 398 LEU A C 1
ATOM 3428 O O . LEU A 1 398 ? -37.284 7.192 -10.401 1.00 92.75 398 LEU A O 1
ATOM 3432 N N . MET A 1 399 ? -37.399 4.949 -10.618 1.00 92.19 399 MET A N 1
ATOM 3433 C CA . MET A 1 399 ? -37.705 4.941 -12.041 1.00 92.19 399 MET A CA 1
ATOM 3434 C C . MET A 1 399 ? -38.964 4.131 -12.332 1.00 92.19 399 MET A C 1
ATOM 3436 O O . MET A 1 399 ? -39.217 3.098 -11.713 1.00 92.19 399 MET A O 1
ATOM 3440 N N . GLU A 1 400 ? -39.752 4.591 -13.302 1.00 92.19 400 GLU A N 1
ATOM 3441 C CA . GLU A 1 400 ? -40.946 3.890 -13.777 1.00 92.19 400 GLU A CA 1
ATOM 3442 C C . GLU A 1 400 ? -40.889 3.630 -15.282 1.00 92.19 400 GLU A C 1
ATOM 3444 O O . GLU A 1 400 ? -40.377 4.435 -16.065 1.00 92.19 400 GLU A O 1
ATOM 3449 N N . GLU A 1 401 ? -41.439 2.498 -15.702 1.00 91.31 401 GLU A N 1
ATOM 3450 C CA . GLU A 1 401 ? -41.573 2.139 -17.109 1.00 91.31 401 GLU A CA 1
ATOM 3451 C C . GLU A 1 401 ? -42.490 3.123 -17.862 1.00 91.31 401 GLU A C 1
ATOM 3453 O O . GLU A 1 401 ? -43.635 3.378 -17.473 1.00 91.31 401 GLU A O 1
ATOM 3458 N N . ARG A 1 402 ? -42.020 3.644 -19.000 1.00 84.38 402 ARG A N 1
ATOM 3459 C CA . ARG A 1 402 ? -42.840 4.435 -19.924 1.00 84.38 402 ARG A CA 1
ATOM 3460 C C . ARG A 1 402 ? -43.761 3.518 -20.729 1.00 84.38 402 ARG A C 1
ATOM 3462 O O . ARG A 1 402 ? -43.319 2.853 -21.661 1.00 84.38 402 ARG A O 1
ATOM 3469 N N . LYS A 1 403 ? -45.057 3.559 -20.417 1.00 81.38 403 LYS A N 1
ATOM 3470 C CA . LYS A 1 403 ? -46.147 2.925 -21.178 1.00 81.38 403 LYS A CA 1
ATOM 3471 C C . LYS A 1 403 ? -47.179 3.967 -21.609 1.00 81.38 403 LYS A C 1
ATOM 3473 O O . LYS A 1 403 ? -47.469 4.890 -20.854 1.00 81.38 403 LYS A O 1
ATOM 3478 N N . LEU A 1 404 ? -47.726 3.807 -22.818 1.00 67.62 404 LEU A N 1
ATOM 3479 C CA . LEU A 1 404 ? -48.751 4.695 -23.386 1.00 67.62 404 LEU A CA 1
ATOM 3480 C C . LEU A 1 404 ? -50.144 4.471 -22.771 1.00 67.62 404 LEU A C 1
ATOM 3482 O O . LEU A 1 404 ? -50.943 5.399 -22.723 1.00 67.62 404 LEU A O 1
ATOM 3486 N N . ASN A 1 405 ? -50.433 3.257 -22.289 1.00 71.75 405 ASN A N 1
ATOM 3487 C CA . ASN A 1 405 ? -51.728 2.907 -21.708 1.00 71.75 405 ASN A CA 1
ATOM 3488 C C . ASN A 1 405 ? -51.687 3.003 -20.164 1.00 71.75 405 ASN A C 1
ATOM 3490 O O . ASN A 1 405 ? -50.950 2.229 -19.545 1.00 71.75 405 ASN A O 1
ATOM 3494 N N . PRO A 1 406 ? -52.474 3.895 -19.531 1.00 65.25 406 PRO A N 1
ATOM 3495 C CA . PRO A 1 406 ? -52.495 4.074 -18.076 1.00 65.25 406 PRO A CA 1
ATOM 3496 C C . PRO A 1 406 ? -53.094 2.891 -17.292 1.00 65.25 406 PRO A C 1
ATOM 3498 O O . PRO A 1 406 ? -52.899 2.823 -16.082 1.00 65.25 406 PRO A O 1
ATOM 3501 N N . LEU A 1 407 ? -53.782 1.948 -17.950 1.00 71.88 407 LEU A N 1
ATOM 3502 C CA . LEU A 1 407 ? -54.379 0.764 -17.309 1.00 71.88 407 LEU A CA 1
ATOM 3503 C C . LEU A 1 407 ? -53.402 -0.415 -17.148 1.00 71.88 407 LEU A C 1
ATOM 3505 O O . LEU A 1 407 ? -53.718 -1.395 -16.477 1.00 71.88 407 LEU A O 1
ATOM 3509 N N . VAL A 1 408 ? -52.215 -0.352 -17.762 1.00 76.81 408 VAL A N 1
ATOM 3510 C CA . VAL A 1 408 ? -51.216 -1.426 -17.687 1.00 76.81 408 VAL A CA 1
ATOM 3511 C C . VAL A 1 408 ? -50.270 -1.164 -16.520 1.00 76.81 408 VAL A C 1
ATOM 3513 O O . VAL A 1 408 ? -49.665 -0.094 -16.439 1.00 76.81 408 VAL A O 1
ATOM 3516 N N . LYS A 1 409 ? -50.080 -2.165 -15.647 1.00 79.81 409 LYS A N 1
ATOM 3517 C CA . LYS A 1 409 ? -49.113 -2.084 -14.544 1.00 79.81 409 LYS A CA 1
ATOM 3518 C C . LYS A 1 409 ? -47.725 -1.730 -15.100 1.00 79.81 409 LYS A C 1
ATOM 3520 O O . LYS A 1 409 ? -47.173 -2.440 -15.952 1.00 79.81 409 LYS A O 1
ATOM 3525 N N . LYS A 1 410 ? -47.190 -0.597 -14.645 1.00 86.12 410 LYS A N 1
ATOM 3526 C CA . LYS A 1 410 ? -45.827 -0.151 -14.944 1.00 86.12 410 LYS A CA 1
ATOM 3527 C C . LYS A 1 410 ? -44.855 -0.834 -13.998 1.00 86.12 410 LYS A C 1
ATOM 3529 O O . LYS A 1 410 ? -45.127 -0.906 -12.800 1.00 86.12 410 LYS A O 1
ATOM 3534 N N . MET A 1 411 ? -43.730 -1.285 -14.537 1.00 89.88 411 MET A N 1
ATOM 3535 C CA . MET A 1 411 ? -42.625 -1.764 -13.720 1.00 89.88 411 MET A CA 1
ATOM 3536 C C . MET A 1 411 ? -41.925 -0.586 -13.023 1.00 89.88 411 MET A C 1
ATOM 3538 O O . MET A 1 411 ? -41.671 0.446 -13.655 1.00 89.88 411 MET A O 1
ATOM 3542 N N . LYS A 1 412 ? -41.614 -0.742 -11.736 1.00 92.56 412 LYS A N 1
ATOM 3543 C CA . LYS A 1 412 ? -40.891 0.228 -10.906 1.00 92.56 412 LYS A CA 1
ATOM 3544 C C . LYS A 1 412 ? -39.517 -0.310 -10.524 1.00 92.56 412 LYS A C 1
ATOM 3546 O O . LYS A 1 412 ? -39.396 -1.440 -10.053 1.00 92.56 412 LYS A O 1
ATOM 3551 N N . ILE A 1 413 ? -38.500 0.526 -10.688 1.00 93.56 413 ILE A N 1
ATOM 3552 C CA . ILE A 1 413 ? -37.107 0.215 -10.363 1.00 93.56 413 ILE A CA 1
ATOM 3553 C C . ILE A 1 413 ? -36.612 1.206 -9.316 1.00 93.56 413 ILE A C 1
ATOM 3555 O O . ILE A 1 413 ? -36.832 2.412 -9.449 1.00 93.56 413 ILE A O 1
ATOM 3559 N N . MET A 1 414 ? -35.908 0.697 -8.312 1.00 94.12 414 MET A N 1
ATOM 3560 C CA . MET A 1 414 ? -35.071 1.503 -7.429 1.00 94.12 414 MET A CA 1
ATOM 3561 C C . MET A 1 414 ? -33.609 1.331 -7.842 1.00 94.12 414 MET A C 1
ATOM 3563 O O . MET A 1 414 ? -33.097 0.219 -7.838 1.00 94.12 414 MET A O 1
ATOM 3567 N N . PHE A 1 415 ? -32.929 2.420 -8.176 1.00 94.31 415 PHE A N 1
ATOM 3568 C CA . PHE A 1 415 ? -31.476 2.465 -8.284 1.00 94.31 415 PHE A CA 1
ATOM 3569 C C . PHE A 1 415 ? -30.907 3.025 -6.978 1.00 94.31 415 PHE A C 1
ATOM 3571 O O . PHE A 1 415 ? -31.364 4.070 -6.516 1.00 94.31 415 PHE A O 1
ATOM 3578 N N . ARG A 1 416 ? -29.929 2.347 -6.380 1.00 94.44 416 ARG A N 1
ATOM 3579 C CA . ARG A 1 416 ? -29.280 2.757 -5.132 1.00 94.44 416 ARG A CA 1
ATOM 3580 C C . ARG A 1 416 ? -27.766 2.707 -5.308 1.00 94.44 416 ARG A C 1
ATOM 3582 O O . ARG A 1 416 ? -27.211 1.631 -5.496 1.00 94.44 416 ARG A O 1
ATOM 3589 N N . GLY A 1 417 ? -27.117 3.864 -5.257 1.00 95.25 417 GLY A N 1
ATOM 3590 C CA . GLY A 1 417 ? -25.663 3.994 -5.201 1.00 95.25 417 GLY A CA 1
ATOM 3591 C C . GLY A 1 417 ? -25.216 4.243 -3.768 1.00 95.25 417 GLY A C 1
ATOM 3592 O O . GLY A 1 417 ? -25.702 5.180 -3.147 1.00 95.25 417 GLY A O 1
ATOM 3593 N N . VAL A 1 418 ? -24.318 3.419 -3.245 1.00 95.25 418 VAL A N 1
ATOM 3594 C CA . VAL A 1 418 ? -23.831 3.483 -1.865 1.00 95.25 418 VAL A CA 1
ATOM 3595 C C . VAL A 1 418 ? -22.327 3.672 -1.890 1.00 95.25 418 VAL A C 1
ATOM 3597 O O . VAL A 1 418 ? -21.629 2.833 -2.449 1.00 95.25 418 VAL A O 1
ATOM 3600 N N . TYR A 1 419 ? -21.830 4.741 -1.275 1.00 94.38 419 TYR A N 1
ATOM 3601 C CA . TYR A 1 419 ? -20.417 4.850 -0.934 1.00 94.38 419 TYR A CA 1
ATOM 3602 C C . TYR A 1 419 ? -20.191 4.232 0.445 1.00 94.38 419 TYR A C 1
ATOM 3604 O O . TYR A 1 419 ? -20.876 4.599 1.399 1.00 94.38 419 TYR A O 1
ATOM 3612 N N . TYR A 1 420 ? -19.252 3.298 0.556 1.00 94.56 420 TYR A N 1
ATOM 3613 C CA . TYR A 1 420 ? -18.920 2.636 1.811 1.00 94.56 420 TYR A CA 1
ATOM 3614 C C . TYR A 1 420 ? -17.433 2.763 2.112 1.00 94.56 420 TYR A C 1
ATOM 3616 O O . TYR A 1 420 ? -16.590 2.525 1.254 1.00 94.56 420 TYR A O 1
ATOM 3624 N N . SER A 1 421 ? -17.126 3.118 3.352 1.00 91.88 421 SER A N 1
ATOM 3625 C CA . SER A 1 421 ? -15.773 3.219 3.880 1.00 91.88 421 SER A CA 1
ATOM 3626 C C . SER A 1 421 ? -15.779 2.916 5.381 1.00 91.88 421 SER A C 1
ATOM 3628 O O . SER A 1 421 ? -16.786 3.168 6.060 1.00 91.88 421 SER A O 1
ATOM 3630 N N . HIS A 1 422 ? -14.673 2.390 5.912 1.00 91.81 422 HIS A N 1
ATOM 3631 C CA . HIS A 1 422 ? -14.540 2.085 7.337 1.00 91.81 422 HIS A CA 1
ATOM 3632 C C . HIS A 1 422 ? -14.250 3.367 8.131 1.00 91.81 422 HIS A C 1
ATOM 3634 O O . HIS A 1 422 ? -13.116 3.653 8.506 1.00 91.81 422 HIS A O 1
ATOM 3640 N N . VAL A 1 423 ? -15.286 4.175 8.383 1.00 87.81 423 VAL A N 1
ATOM 3641 C CA . VAL A 1 423 ? -15.174 5.485 9.062 1.00 87.81 423 VAL A CA 1
ATOM 3642 C C . VAL A 1 423 ? -14.411 5.398 10.391 1.00 87.81 423 VAL A C 1
ATOM 3644 O O . VAL A 1 423 ? -13.674 6.322 10.739 1.00 87.81 423 VAL A O 1
ATOM 3647 N N . ASP A 1 424 ? -14.546 4.287 11.117 1.00 83.81 424 ASP A N 1
ATOM 3648 C CA . ASP A 1 424 ? -13.845 4.067 12.382 1.00 83.81 424 ASP A CA 1
ATOM 3649 C C . ASP A 1 424 ? -12.323 3.924 12.216 1.00 83.81 424 ASP A C 1
ATOM 3651 O O . ASP A 1 424 ? -11.588 4.434 13.063 1.00 83.81 424 ASP A O 1
ATOM 3655 N N . GLU A 1 425 ? -11.833 3.327 11.124 1.00 84.19 425 GLU A N 1
ATOM 3656 C CA . GLU A 1 425 ? -10.390 3.241 10.839 1.00 84.19 425 GLU A CA 1
ATOM 3657 C C . GLU A 1 425 ? -9.823 4.639 10.573 1.00 84.19 425 GLU A C 1
ATOM 3659 O O . GLU A 1 425 ? -8.838 5.052 11.183 1.00 84.19 425 GLU A O 1
ATOM 3664 N N . TYR A 1 426 ? -10.525 5.452 9.780 1.00 83.00 426 TYR A N 1
ATOM 3665 C CA . TYR A 1 426 ? -10.132 6.840 9.539 1.00 83.00 426 TYR A CA 1
ATOM 3666 C C . TYR A 1 426 ? -10.156 7.709 10.800 1.00 83.00 426 TYR A C 1
ATOM 3668 O O . TYR A 1 426 ? -9.330 8.610 10.946 1.00 83.00 426 TYR A O 1
ATOM 3676 N N . LYS A 1 427 ? -11.095 7.457 11.718 1.00 81.06 427 LYS A N 1
ATOM 3677 C CA . LYS A 1 427 ? -11.197 8.184 12.989 1.00 81.06 427 LYS A CA 1
ATOM 3678 C C . LYS A 1 427 ? -10.048 7.847 13.943 1.00 81.06 427 LYS A C 1
ATOM 3680 O O . LYS A 1 427 ? -9.645 8.719 14.710 1.00 81.06 427 LYS A O 1
ATOM 3685 N N . LYS A 1 428 ? -9.569 6.601 13.923 1.00 73.56 428 LYS A N 1
ATOM 3686 C CA . LYS A 1 428 ? -8.492 6.113 14.795 1.00 73.56 428 LYS A CA 1
ATOM 3687 C C . LYS A 1 428 ? -7.109 6.416 14.224 1.00 73.56 428 LYS A C 1
ATOM 3689 O O . LYS A 1 428 ? -6.291 7.026 14.904 1.00 73.56 428 LYS A O 1
ATOM 3694 N N . ASP A 1 429 ? -6.899 6.047 12.964 1.00 66.75 429 ASP A N 1
ATOM 3695 C CA . ASP A 1 429 ? -5.568 5.916 12.369 1.00 66.75 429 ASP A CA 1
ATOM 3696 C C . ASP A 1 429 ? -5.320 6.940 11.240 1.00 66.75 429 ASP A C 1
ATOM 3698 O O . ASP A 1 429 ? -4.184 7.154 10.821 1.00 66.75 429 ASP A O 1
ATOM 3702 N N . GLY A 1 430 ? -6.365 7.622 10.750 1.00 74.94 430 GLY A N 1
ATOM 3703 C CA . GLY A 1 430 ? -6.268 8.620 9.672 1.00 74.94 430 GLY A CA 1
ATOM 3704 C C . GLY A 1 430 ? -6.117 8.032 8.262 1.00 74.94 430 GLY A C 1
ATOM 3705 O O . GLY A 1 430 ? -5.984 8.777 7.287 1.00 74.94 430 GLY A O 1
ATOM 3706 N N . PHE A 1 431 ? -6.154 6.708 8.127 1.00 78.12 431 PHE A N 1
ATOM 3707 C CA . PHE A 1 431 ? -6.125 5.982 6.860 1.00 78.12 431 PHE A CA 1
ATOM 3708 C C . PHE A 1 431 ? -6.826 4.624 7.005 1.00 78.12 431 PHE A C 1
ATOM 3710 O O . PHE A 1 431 ? -7.061 4.159 8.116 1.00 78.12 431 PHE A O 1
ATOM 3717 N N . ASP A 1 432 ? -7.138 3.995 5.876 1.00 84.81 432 ASP A N 1
ATOM 3718 C CA . ASP A 1 432 ? -7.716 2.654 5.790 1.00 84.81 432 ASP A CA 1
ATOM 3719 C C . ASP A 1 432 ? -6.903 1.804 4.800 1.00 84.81 432 ASP A C 1
ATOM 3721 O O . ASP A 1 432 ? -6.419 2.300 3.774 1.00 84.81 432 ASP A O 1
ATOM 3725 N N . THR A 1 433 ? -6.740 0.527 5.127 1.00 81.12 433 THR A N 1
ATOM 3726 C CA . THR A 1 433 ? -6.071 -0.494 4.307 1.00 81.12 433 THR A CA 1
ATOM 3727 C C . THR A 1 433 ? -6.941 -1.726 4.078 1.00 81.12 433 THR A C 1
ATOM 3729 O O . THR A 1 433 ? -6.550 -2.620 3.322 1.00 81.12 433 THR A O 1
ATOM 3732 N N . TYR A 1 434 ? -8.116 -1.795 4.705 1.00 84.81 434 TYR A N 1
ATOM 3733 C CA . TYR A 1 434 ? -8.973 -2.966 4.667 1.00 84.81 434 TYR A CA 1
ATOM 3734 C C . TYR A 1 434 ? -9.937 -2.867 3.485 1.00 84.81 434 TYR A C 1
ATOM 3736 O O . TYR A 1 434 ? -10.737 -1.929 3.413 1.00 84.81 434 TYR A O 1
ATOM 3744 N N . PRO A 1 435 ? -9.892 -3.813 2.531 1.00 90.44 435 PRO A N 1
ATOM 3745 C CA . PRO A 1 435 ? -10.910 -3.889 1.499 1.00 90.44 435 PRO A CA 1
ATOM 3746 C C . PRO A 1 435 ? -12.243 -4.327 2.114 1.00 90.44 435 PRO A C 1
ATOM 3748 O O . PRO A 1 435 ? -12.275 -5.067 3.098 1.00 90.44 435 PRO A O 1
ATOM 3751 N N . MET A 1 436 ? -13.347 -3.914 1.495 1.00 93.12 436 MET A N 1
ATOM 3752 C CA . MET A 1 436 ? -14.680 -4.273 1.967 1.00 93.12 436 MET A CA 1
ATOM 3753 C C . MET A 1 436 ? -14.904 -5.788 1.859 1.00 93.12 436 MET A C 1
ATOM 3755 O O . MET A 1 436 ? -14.657 -6.402 0.812 1.00 93.12 436 MET A O 1
ATOM 3759 N N . THR A 1 437 ? -15.396 -6.381 2.943 1.00 92.62 437 THR A N 1
ATOM 3760 C CA . THR A 1 437 ? -15.584 -7.826 3.064 1.00 92.62 437 THR A CA 1
ATOM 3761 C C . THR A 1 437 ? -16.919 -8.293 2.492 1.00 92.62 437 THR A C 1
ATOM 3763 O O . THR A 1 437 ? -17.902 -7.549 2.402 1.00 92.62 437 THR A O 1
ATOM 3766 N N . LEU A 1 438 ? -17.011 -9.589 2.183 1.00 89.25 438 LEU A N 1
ATOM 3767 C CA . LEU A 1 438 ? -18.278 -10.207 1.772 1.00 89.25 438 LEU A CA 1
ATOM 3768 C C . LEU A 1 438 ? -19.399 -10.028 2.820 1.00 89.25 438 LEU A C 1
ATOM 3770 O O . LEU A 1 438 ? -20.571 -9.940 2.454 1.00 89.25 438 LEU A O 1
ATOM 3774 N N . GLY A 1 439 ? -19.065 -10.012 4.115 1.00 89.44 439 GLY A N 1
ATOM 3775 C CA . GLY A 1 439 ? -20.040 -9.833 5.197 1.00 89.44 439 GLY 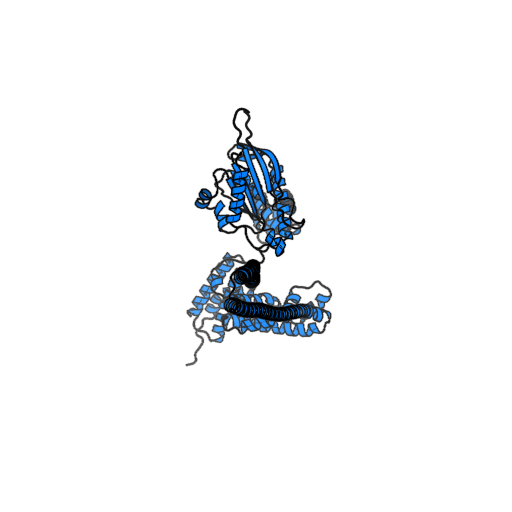A CA 1
ATOM 3776 C C . GLY A 1 439 ? -20.708 -8.460 5.155 1.00 89.44 439 GLY A C 1
ATOM 3777 O O . GLY A 1 439 ? -21.932 -8.363 5.221 1.00 89.44 439 GLY A O 1
ATOM 3778 N N . GLU A 1 440 ? -19.916 -7.415 4.948 1.00 93.81 440 GLU A N 1
ATOM 3779 C CA . GLU A 1 440 ? -20.402 -6.037 4.857 1.00 93.81 440 GLU A CA 1
ATOM 3780 C C . GLU A 1 440 ? -21.209 -5.818 3.576 1.00 93.81 440 GLU A C 1
ATOM 3782 O O . GLU A 1 440 ? -22.279 -5.208 3.600 1.00 93.81 440 GLU A O 1
ATOM 3787 N N . VAL A 1 441 ? -20.757 -6.393 2.453 1.00 92.38 441 VAL A N 1
ATOM 3788 C CA . VAL A 1 441 ? -21.503 -6.346 1.185 1.00 92.38 441 VAL A CA 1
ATOM 3789 C C . VAL A 1 441 ? -22.888 -6.974 1.361 1.00 92.38 441 VAL A C 1
ATOM 3791 O O . VAL A 1 441 ? -23.888 -6.405 0.917 1.00 92.38 441 VAL A O 1
ATOM 3794 N N . LYS A 1 442 ? -22.979 -8.108 2.069 1.00 89.50 442 LYS A N 1
ATOM 3795 C CA . LYS A 1 442 ? -24.260 -8.756 2.395 1.00 89.50 442 LYS A CA 1
ATOM 3796 C C . LYS A 1 442 ? -25.168 -7.864 3.228 1.00 89.50 442 LYS A C 1
ATOM 3798 O O . LYS A 1 442 ? -26.361 -7.804 2.943 1.00 89.50 442 LYS A O 1
ATOM 3803 N N . GLU A 1 443 ? -24.633 -7.147 4.209 1.00 90.81 443 GLU A N 1
ATOM 3804 C CA . GLU A 1 443 ? -25.437 -6.235 5.024 1.00 90.81 443 GLU A CA 1
ATOM 3805 C C . GLU A 1 443 ? -26.089 -5.135 4.168 1.00 90.81 443 GLU A C 1
ATOM 3807 O O . GLU A 1 443 ? -27.284 -4.852 4.307 1.00 90.81 443 GLU A O 1
ATOM 3812 N N . ILE A 1 444 ? -25.339 -4.556 3.223 1.00 91.94 444 ILE A N 1
ATOM 3813 C CA . ILE A 1 444 ? -25.871 -3.542 2.301 1.00 91.94 444 ILE A CA 1
ATOM 3814 C C . ILE A 1 444 ? -26.928 -4.146 1.365 1.00 91.94 444 ILE A C 1
ATOM 3816 O O . ILE A 1 444 ? -27.969 -3.518 1.134 1.00 91.94 444 ILE A O 1
ATOM 3820 N N . ILE A 1 445 ? -26.704 -5.367 0.865 1.00 91.00 445 ILE A N 1
ATOM 3821 C CA . ILE A 1 445 ? -27.674 -6.106 0.042 1.00 91.00 445 ILE A CA 1
ATOM 3822 C C . ILE A 1 445 ? -28.979 -6.334 0.814 1.00 91.00 445 ILE A C 1
ATOM 3824 O O . ILE A 1 445 ? -30.054 -6.062 0.279 1.00 91.00 445 ILE A O 1
ATOM 3828 N N . GLU A 1 446 ? -28.917 -6.787 2.066 1.00 89.19 446 GLU A N 1
ATOM 3829 C CA . GLU A 1 446 ? -30.110 -7.017 2.890 1.00 89.19 446 GLU A CA 1
ATOM 3830 C C . GLU A 1 446 ? -30.875 -5.715 3.157 1.00 89.19 446 GLU A C 1
ATOM 3832 O O . GLU A 1 446 ? -32.093 -5.658 2.960 1.00 89.19 446 GLU A O 1
ATOM 3837 N N . LYS A 1 447 ? -30.169 -4.621 3.475 1.00 89.25 447 LYS A N 1
ATOM 3838 C CA . LYS A 1 447 ? -30.789 -3.286 3.575 1.00 89.25 447 LYS A CA 1
ATOM 3839 C C . LYS A 1 447 ? -31.471 -2.887 2.263 1.00 89.25 447 LYS A C 1
ATOM 3841 O O . LYS A 1 447 ? -32.579 -2.353 2.279 1.00 89.25 447 LYS A O 1
ATOM 3846 N N . ALA A 1 448 ? -30.848 -3.168 1.117 1.00 88.88 448 ALA A N 1
ATOM 3847 C CA . ALA A 1 448 ? -31.422 -2.864 -0.193 1.00 88.88 448 ALA A CA 1
ATOM 3848 C C . ALA A 1 448 ? -32.674 -3.704 -0.496 1.00 88.88 448 ALA A C 1
ATOM 3850 O O . ALA A 1 448 ? -33.638 -3.173 -1.047 1.00 88.88 448 ALA A O 1
ATOM 3851 N N . LYS A 1 449 ? -32.705 -4.981 -0.092 1.00 86.81 449 LYS A N 1
ATOM 3852 C CA . LYS A 1 449 ? -33.891 -5.849 -0.211 1.00 86.81 449 LYS A CA 1
ATOM 3853 C C . LYS A 1 449 ? -35.064 -5.316 0.609 1.00 86.81 449 LYS A C 1
ATOM 3855 O O . LYS A 1 449 ? -36.186 -5.276 0.105 1.00 86.81 449 LYS A O 1
ATOM 3860 N N . ILE A 1 450 ? -34.804 -4.889 1.847 1.00 86.75 450 ILE A N 1
ATOM 3861 C CA . ILE A 1 450 ? -35.823 -4.325 2.741 1.00 86.75 450 ILE A CA 1
ATOM 3862 C C . ILE A 1 450 ? -36.372 -3.017 2.158 1.00 86.75 450 ILE A C 1
ATOM 3864 O O . ILE A 1 450 ? -37.584 -2.888 1.977 1.00 86.75 450 ILE A O 1
ATOM 3868 N N . ASN A 1 451 ? -35.490 -2.086 1.786 1.00 84.69 451 ASN A N 1
ATOM 3869 C CA . ASN A 1 451 ? -35.877 -0.773 1.257 1.00 84.69 451 ASN A CA 1
ATOM 3870 C C . ASN A 1 451 ? -36.560 -0.869 -0.118 1.00 84.69 451 ASN A C 1
ATOM 3872 O O . ASN A 1 451 ? -37.421 -0.061 -0.459 1.00 84.69 451 ASN A O 1
ATOM 3876 N N . GLY A 1 452 ? -36.192 -1.875 -0.910 1.00 85.94 452 GLY A N 1
ATOM 3877 C CA . GLY A 1 452 ? -36.711 -2.115 -2.251 1.00 85.94 452 GLY A CA 1
ATOM 3878 C C . GLY A 1 452 ? -37.960 -2.993 -2.324 1.00 85.94 452 GLY A C 1
ATOM 3879 O O . GLY A 1 452 ? -38.362 -3.359 -3.428 1.00 85.94 452 GLY A O 1
ATOM 3880 N N . LYS A 1 453 ? -38.583 -3.358 -1.194 1.00 87.12 453 LYS A N 1
ATOM 3881 C CA . LYS A 1 453 ? -39.685 -4.340 -1.147 1.00 87.12 453 LYS A CA 1
ATOM 3882 C C . LYS A 1 453 ? -40.859 -4.004 -2.079 1.00 87.12 453 LYS A C 1
ATOM 3884 O O . LYS A 1 453 ? -41.410 -4.916 -2.702 1.00 87.12 453 LYS A O 1
ATOM 3889 N N . ASP A 1 454 ? -41.185 -2.718 -2.206 1.00 87.81 454 ASP A N 1
ATOM 3890 C CA . ASP A 1 454 ? -42.299 -2.198 -3.017 1.00 87.81 454 ASP A CA 1
ATOM 3891 C C . ASP A 1 454 ? -41.958 -1.998 -4.505 1.00 87.81 454 ASP A C 1
ATOM 3893 O O . ASP A 1 454 ? -42.789 -1.523 -5.286 1.00 87.81 454 ASP A O 1
ATOM 3897 N N . TYR A 1 455 ? -40.738 -2.356 -4.907 1.00 90.50 455 TYR A N 1
ATOM 3898 C CA . TYR A 1 455 ? -40.238 -2.223 -6.270 1.00 90.50 455 TYR A CA 1
ATOM 3899 C C . TYR A 1 455 ? -40.111 -3.599 -6.926 1.00 90.50 455 TYR A C 1
ATOM 3901 O O . TYR A 1 455 ? -39.940 -4.636 -6.271 1.00 90.50 455 TYR A O 1
ATOM 3909 N N . ASP A 1 456 ? -40.226 -3.610 -8.252 1.00 91.12 456 ASP A N 1
ATOM 3910 C CA . ASP A 1 456 ? -40.107 -4.836 -9.036 1.00 91.12 456 ASP A CA 1
ATOM 3911 C C . ASP A 1 456 ? -38.630 -5.250 -9.176 1.00 91.12 456 ASP A C 1
ATOM 3913 O O . ASP A 1 456 ? -38.334 -6.442 -9.233 1.00 91.12 456 ASP A O 1
ATOM 3917 N N . ARG A 1 457 ? -37.701 -4.279 -9.180 1.00 92.31 457 ARG A N 1
ATOM 3918 C CA . ARG A 1 457 ? -36.245 -4.506 -9.204 1.00 92.31 457 ARG A CA 1
ATOM 3919 C C . ARG A 1 457 ? -35.495 -3.435 -8.403 1.00 92.31 457 ARG A C 1
ATOM 3921 O O . ARG A 1 457 ? -35.895 -2.269 -8.395 1.00 92.31 457 ARG A O 1
ATOM 3928 N N . VAL A 1 458 ? -34.381 -3.831 -7.794 1.00 94.12 458 VAL A N 1
ATOM 3929 C CA . VAL A 1 458 ? -33.387 -2.959 -7.163 1.00 94.12 458 VAL A CA 1
ATOM 3930 C C . VAL A 1 458 ? -32.061 -3.110 -7.903 1.00 94.12 458 VAL A C 1
ATOM 3932 O O . VAL A 1 458 ? -31.534 -4.213 -7.995 1.00 94.12 458 VAL A O 1
ATOM 3935 N N . VAL A 1 459 ? -31.517 -2.013 -8.419 1.00 94.56 459 VAL A N 1
ATOM 3936 C CA . VAL A 1 459 ? -30.161 -1.946 -8.974 1.00 94.56 459 VAL A CA 1
ATOM 3937 C C . VAL A 1 459 ? -29.269 -1.303 -7.922 1.00 94.56 459 VAL A C 1
ATOM 3939 O O . VAL A 1 459 ? -29.481 -0.147 -7.564 1.00 94.56 459 VAL A O 1
ATOM 3942 N N . LEU A 1 460 ? -28.316 -2.062 -7.395 1.00 95.75 460 LEU A N 1
ATOM 3943 C CA . LEU A 1 460 ? -27.446 -1.678 -6.293 1.00 95.75 460 LEU A CA 1
ATOM 3944 C C . LEU A 1 460 ? -26.010 -1.516 -6.796 1.00 95.75 460 LEU A C 1
ATOM 3946 O O . LEU A 1 460 ? -25.400 -2.480 -7.250 1.00 95.75 460 LEU A O 1
ATOM 3950 N N . LEU A 1 461 ? -25.477 -0.304 -6.674 1.00 96.56 461 LEU A N 1
ATOM 3951 C CA . LEU A 1 461 ? -24.069 0.017 -6.882 1.00 96.56 461 LEU A CA 1
ATOM 3952 C C . LEU A 1 461 ? -23.422 0.257 -5.517 1.00 96.56 461 LEU A C 1
ATOM 3954 O O . LEU A 1 461 ? -23.837 1.173 -4.812 1.00 96.56 461 LEU A O 1
ATOM 3958 N N . ILE A 1 462 ? -22.409 -0.526 -5.155 1.00 96.88 462 ILE A N 1
ATOM 3959 C CA . ILE A 1 462 ? -21.603 -0.301 -3.948 1.00 96.88 462 ILE A CA 1
ATOM 3960 C C . ILE A 1 462 ? -20.231 0.194 -4.387 1.00 96.88 462 ILE A C 1
ATOM 3962 O O . ILE A 1 462 ? -19.558 -0.491 -5.148 1.00 96.88 462 ILE A O 1
ATOM 3966 N N . ALA A 1 463 ? -19.817 1.363 -3.920 1.00 95.69 463 ALA A N 1
ATOM 3967 C CA . ALA A 1 463 ? -18.515 1.948 -4.189 1.00 95.69 463 ALA A CA 1
ATOM 3968 C C . ALA A 1 463 ? -17.650 1.926 -2.926 1.00 95.69 463 ALA A C 1
ATOM 3970 O O . ALA A 1 463 ? -18.121 2.324 -1.862 1.00 95.69 463 ALA A O 1
ATOM 3971 N N . SER A 1 464 ? -16.399 1.481 -3.054 1.00 94.56 464 SER A N 1
ATOM 3972 C CA . SER A 1 464 ? -15.437 1.409 -1.948 1.00 94.56 464 SER A CA 1
ATOM 3973 C C . SER A 1 464 ? -14.108 2.072 -2.334 1.00 94.56 464 SER A C 1
ATOM 3975 O O . SER A 1 464 ? -13.616 1.821 -3.442 1.00 94.56 464 SER A O 1
ATOM 3977 N N . PRO A 1 465 ? -13.503 2.901 -1.460 1.00 90.06 465 PRO A N 1
ATOM 3978 C CA . PRO A 1 465 ? -12.207 3.521 -1.718 1.00 90.06 465 PRO A CA 1
ATOM 3979 C C . PRO A 1 465 ? -11.035 2.538 -1.632 1.00 90.06 465 PRO A C 1
ATOM 3981 O O . PRO A 1 465 ? -10.053 2.709 -2.347 1.00 90.06 465 PRO A O 1
ATOM 3984 N N . THR A 1 466 ? -11.132 1.516 -0.781 1.00 88.75 466 THR A N 1
ATOM 3985 C CA . THR A 1 466 ? -10.124 0.454 -0.609 1.00 88.75 466 THR A CA 1
ATOM 3986 C C . THR A 1 466 ? -10.425 -0.781 -1.461 1.00 88.75 466 THR A C 1
ATOM 3988 O O . THR A 1 466 ? -9.702 -1.777 -1.404 1.00 88.75 466 THR A O 1
ATOM 3991 N N . GLY A 1 467 ? -11.500 -0.732 -2.250 1.00 90.81 467 GLY A N 1
ATOM 3992 C CA . GLY A 1 467 ? -11.952 -1.850 -3.061 1.00 90.81 467 GLY A CA 1
ATOM 3993 C C . GLY A 1 467 ? -12.617 -2.951 -2.236 1.00 90.81 467 GLY A C 1
ATOM 3994 O O . GLY A 1 467 ? -13.257 -2.701 -1.210 1.00 90.81 467 GLY A O 1
ATOM 3995 N N . PHE A 1 468 ? -12.497 -4.182 -2.729 1.00 93.12 468 PHE A N 1
ATOM 3996 C CA . PHE A 1 468 ? -13.215 -5.358 -2.233 1.00 93.12 468 PHE A CA 1
ATOM 3997 C C . PHE A 1 468 ? -12.273 -6.553 -2.121 1.00 93.12 468 PHE A C 1
ATOM 3999 O O . PHE A 1 468 ? -11.373 -6.710 -2.957 1.00 93.12 468 PHE A O 1
ATOM 4006 N N . ASP A 1 469 ? -12.499 -7.405 -1.120 1.00 90.00 469 ASP A N 1
ATOM 4007 C CA . ASP A 1 469 ? -11.793 -8.682 -1.028 1.00 90.00 469 ASP A CA 1
ATOM 4008 C C . ASP A 1 469 ? -12.219 -9.636 -2.164 1.00 90.00 469 ASP A C 1
ATOM 4010 O O . ASP A 1 469 ? -13.227 -9.426 -2.852 1.00 90.00 469 ASP A O 1
ATOM 4014 N N . ASP A 1 470 ? -11.433 -10.687 -2.400 1.00 85.62 470 ASP A N 1
ATOM 4015 C CA . ASP A 1 470 ? -11.688 -11.600 -3.520 1.00 85.62 470 ASP A CA 1
ATOM 4016 C C . ASP A 1 470 ? -13.041 -12.318 -3.378 1.00 85.62 470 ASP A C 1
ATOM 4018 O O . ASP A 1 470 ? -13.767 -12.474 -4.359 1.00 85.62 470 ASP A O 1
ATOM 4022 N N . LYS A 1 471 ? -13.451 -12.655 -2.148 1.00 85.06 471 LYS A N 1
ATOM 4023 C CA . LYS A 1 471 ? -14.740 -13.314 -1.869 1.00 85.06 471 LYS A CA 1
ATOM 4024 C C . LYS A 1 471 ? -15.937 -12.396 -2.127 1.00 85.06 471 LYS A C 1
ATOM 4026 O O . LYS A 1 471 ? -17.002 -12.860 -2.534 1.00 85.06 471 LYS A O 1
ATOM 4031 N N . ALA A 1 472 ? -15.791 -11.100 -1.880 1.00 87.00 472 ALA A N 1
ATOM 4032 C CA . ALA A 1 472 ? -16.776 -10.078 -2.182 1.00 87.00 472 ALA A CA 1
ATOM 4033 C C . ALA A 1 472 ? -16.880 -9.877 -3.694 1.00 87.00 472 ALA A C 1
ATOM 4035 O O . ALA A 1 472 ? -17.990 -9.806 -4.209 1.00 87.00 472 ALA A O 1
ATOM 4036 N N . LYS A 1 473 ? -15.760 -9.874 -4.428 1.00 87.12 473 LYS A N 1
ATOM 4037 C CA . LYS A 1 473 ? -15.766 -9.829 -5.904 1.00 87.12 473 LYS A CA 1
ATOM 4038 C C . LYS A 1 473 ? -16.422 -11.072 -6.513 1.00 87.12 473 LYS A C 1
ATOM 4040 O O . LYS A 1 473 ? -17.160 -10.956 -7.491 1.00 87.12 473 LYS A O 1
ATOM 4045 N N . GLU A 1 474 ? -16.222 -12.243 -5.911 1.00 84.75 474 GLU A N 1
ATOM 4046 C CA . GLU A 1 474 ? -16.842 -13.495 -6.356 1.00 84.75 474 GLU A CA 1
ATOM 4047 C C . GLU A 1 474 ? -18.379 -13.462 -6.328 1.00 84.75 474 GLU A C 1
ATOM 4049 O O . GLU A 1 474 ? -19.010 -14.161 -7.119 1.00 84.75 474 GLU A O 1
ATOM 4054 N N . ILE A 1 475 ? -19.014 -12.626 -5.494 1.00 82.44 475 ILE A N 1
ATOM 4055 C CA . ILE A 1 475 ? -20.485 -12.564 -5.418 1.00 82.44 475 ILE A CA 1
ATOM 4056 C C . ILE A 1 475 ? -21.132 -12.104 -6.734 1.00 82.44 475 ILE A C 1
ATOM 4058 O O . ILE A 1 475 ? -22.273 -12.464 -7.018 1.00 82.44 475 ILE A O 1
ATOM 4062 N N . VAL A 1 476 ? -20.425 -11.299 -7.537 1.00 78.69 476 VAL A N 1
ATOM 4063 C CA . VAL A 1 476 ? -20.930 -10.808 -8.828 1.00 78.69 476 VAL A CA 1
ATOM 4064 C C . VAL A 1 476 ? -20.477 -11.685 -9.996 1.00 78.69 476 VAL A C 1
ATOM 4066 O O . VAL A 1 476 ? -21.183 -11.752 -11.004 1.00 78.69 476 VAL A O 1
ATOM 4069 N N . SER A 1 477 ? -19.366 -12.416 -9.864 1.00 74.00 477 SER A N 1
ATOM 4070 C CA . SER A 1 477 ? -18.837 -13.286 -10.923 1.00 74.00 477 SER A CA 1
ATOM 4071 C C . SER A 1 477 ? -19.294 -14.753 -10.838 1.00 74.00 477 SER A C 1
ATOM 4073 O O . SER A 1 477 ? -19.406 -15.390 -11.882 1.00 74.00 477 SER A O 1
ATOM 4075 N N . SER A 1 478 ? -19.613 -15.287 -9.651 1.00 71.62 478 SER A N 1
ATOM 4076 C CA . SER A 1 478 ? -19.951 -16.706 -9.422 1.00 71.62 478 SER A CA 1
ATOM 4077 C C . SER A 1 478 ? -21.459 -16.989 -9.412 1.00 71.62 478 SER A C 1
ATOM 4079 O O . SER A 1 478 ? -22.195 -16.397 -8.627 1.00 71.62 478 SER A O 1
ATOM 4081 N N . GLU A 1 479 ? -21.927 -17.945 -10.224 1.00 63.94 479 GLU A N 1
ATOM 4082 C CA . GLU A 1 479 ? -23.336 -18.390 -10.250 1.00 63.94 479 GLU A CA 1
ATOM 4083 C C . GLU A 1 479 ? -23.833 -18.899 -8.890 1.00 63.94 479 GLU A C 1
ATOM 4085 O O . GLU A 1 479 ? -24.866 -18.440 -8.401 1.00 63.94 479 GLU A O 1
ATOM 4090 N N . ASP A 1 480 ? -23.045 -19.743 -8.226 1.00 60.53 480 ASP A N 1
ATOM 4091 C CA . ASP A 1 480 ? -23.403 -20.373 -6.951 1.00 60.53 480 ASP A CA 1
ATOM 4092 C C . ASP A 1 480 ? -23.603 -19.375 -5.802 1.00 60.53 480 ASP A C 1
ATOM 4094 O O . ASP A 1 480 ? -24.418 -19.596 -4.901 1.00 60.53 480 ASP A O 1
ATOM 4098 N N . LEU A 1 481 ? -22.813 -18.297 -5.773 1.00 60.47 481 LEU A N 1
ATOM 4099 C CA . LEU A 1 481 ? -22.914 -17.269 -4.734 1.00 60.47 481 LEU A CA 1
ATOM 4100 C C . LEU A 1 481 ? -24.066 -16.305 -5.019 1.00 60.47 481 LEU A C 1
ATOM 4102 O O . LEU A 1 481 ? -24.687 -15.807 -4.076 1.00 60.47 481 LEU A O 1
ATOM 4106 N N . ARG A 1 482 ? -24.398 -16.087 -6.297 1.00 64.06 482 ARG A N 1
ATOM 4107 C CA . ARG A 1 482 ? -25.564 -15.294 -6.699 1.00 64.06 482 ARG A CA 1
ATOM 4108 C C . ARG A 1 482 ? -26.852 -15.943 -6.220 1.00 64.06 482 ARG A C 1
ATOM 4110 O O . ARG A 1 482 ? -27.596 -15.280 -5.507 1.00 64.06 482 ARG A O 1
ATOM 4117 N N . GLU A 1 483 ? -27.067 -17.224 -6.519 1.00 63.47 483 GLU A N 1
ATOM 4118 C CA . GLU A 1 483 ? -28.281 -17.943 -6.096 1.00 63.47 483 GLU A CA 1
ATOM 4119 C C . GLU A 1 483 ? -28.446 -17.982 -4.570 1.00 63.47 483 GLU A C 1
ATOM 4121 O O . GLU A 1 483 ? -29.562 -17.946 -4.052 1.00 63.47 483 GLU A O 1
ATOM 4126 N N . ARG A 1 484 ? -27.331 -18.018 -3.827 1.00 61.06 484 ARG A N 1
ATOM 4127 C CA . ARG A 1 484 ? -27.353 -18.052 -2.358 1.00 61.06 484 ARG A CA 1
ATOM 4128 C C . ARG A 1 484 ? -27.616 -16.699 -1.703 1.00 61.06 484 ARG A C 1
ATOM 4130 O O . ARG A 1 484 ? -28.190 -16.674 -0.615 1.00 61.06 484 ARG A O 1
ATOM 4137 N N . TYR A 1 485 ? -27.153 -15.593 -2.290 1.00 60.28 485 TYR A N 1
ATOM 4138 C CA . TYR A 1 485 ? -27.096 -14.299 -1.591 1.00 60.28 485 TYR A CA 1
ATOM 4139 C C . TYR A 1 485 ? -27.851 -13.161 -2.282 1.00 60.28 485 TYR A C 1
ATOM 4141 O O . TYR A 1 485 ? -28.359 -12.265 -1.597 1.00 60.28 485 TYR A O 1
ATOM 4149 N N . LEU A 1 486 ? -27.987 -13.187 -3.605 1.00 67.56 486 LEU A N 1
ATOM 4150 C CA . LEU A 1 486 ? -28.799 -12.226 -4.345 1.00 67.56 486 LEU A CA 1
ATOM 4151 C C . LEU A 1 486 ? -30.202 -12.800 -4.526 1.00 67.56 486 LEU A C 1
ATOM 4153 O O . LEU A 1 486 ? -30.378 -13.954 -4.891 1.00 67.56 486 LEU A O 1
ATOM 4157 N N . SER A 1 487 ? -31.225 -11.993 -4.250 1.00 68.94 487 SER A N 1
ATOM 4158 C CA . SER A 1 487 ? -32.580 -12.367 -4.655 1.00 68.94 487 SER A CA 1
ATOM 4159 C C . SER A 1 487 ? -32.771 -12.041 -6.134 1.00 68.94 487 SER A C 1
ATOM 4161 O O . SER A 1 487 ? -32.150 -11.105 -6.638 1.00 68.94 487 SER A O 1
ATOM 4163 N N . ASP A 1 488 ? -33.745 -12.678 -6.786 1.00 70.31 488 ASP A N 1
ATOM 4164 C CA . ASP A 1 488 ? -34.198 -12.328 -8.147 1.00 70.31 488 ASP A CA 1
ATOM 4165 C C . ASP A 1 488 ? -34.647 -10.862 -8.298 1.00 70.31 488 ASP A C 1
ATOM 4167 O O . ASP A 1 488 ? -35.003 -10.412 -9.385 1.00 70.31 488 ASP A O 1
ATOM 4171 N N . LYS A 1 489 ? -34.680 -10.090 -7.209 1.00 82.44 489 LYS A N 1
ATOM 4172 C CA . LYS A 1 489 ? -35.008 -8.666 -7.213 1.00 82.44 489 LYS A CA 1
ATOM 4173 C C . LYS A 1 489 ? -33.788 -7.748 -7.220 1.00 82.44 489 LYS A C 1
ATOM 4175 O O . LYS A 1 489 ? -33.978 -6.572 -7.519 1.00 82.44 489 LYS A O 1
ATOM 4180 N N . VAL A 1 490 ? -32.584 -8.220 -6.889 1.00 89.94 490 VAL A N 1
ATOM 4181 C CA . VAL A 1 490 ? -31.397 -7.363 -6.729 1.00 89.94 490 VAL A CA 1
ATOM 4182 C C . VAL A 1 490 ? -30.385 -7.618 -7.841 1.00 89.94 490 VAL A C 1
ATOM 4184 O O . VAL A 1 490 ? -29.867 -8.718 -7.987 1.00 89.94 490 VAL A O 1
ATOM 4187 N N . SER A 1 491 ? -30.072 -6.562 -8.582 1.00 91.88 491 SER A N 1
ATOM 4188 C CA . SER A 1 491 ? -28.953 -6.480 -9.522 1.00 91.88 491 SER A CA 1
ATOM 4189 C C . SER A 1 491 ? -27.798 -5.756 -8.840 1.00 91.88 491 SER A C 1
ATOM 4191 O O . SER A 1 491 ? -27.966 -4.600 -8.461 1.00 91.88 491 SER A O 1
ATOM 4193 N N . LEU A 1 492 ? -26.654 -6.416 -8.655 1.00 93.69 492 LEU A N 1
ATOM 4194 C CA . LEU A 1 492 ? -25.513 -5.876 -7.909 1.00 93.69 492 LEU A CA 1
ATOM 4195 C C . LEU A 1 492 ? -24.333 -5.523 -8.825 1.00 93.69 492 LEU A C 1
ATOM 4197 O O . LEU A 1 492 ? -23.939 -6.315 -9.684 1.00 93.69 492 LEU A O 1
ATOM 4201 N N . ALA A 1 493 ? -23.733 -4.364 -8.567 1.00 94.56 493 ALA A N 1
ATOM 4202 C CA . ALA A 1 493 ? -22.441 -3.948 -9.087 1.00 94.56 493 ALA A CA 1
ATOM 4203 C C . ALA A 1 493 ? -21.559 -3.386 -7.958 1.00 94.56 493 ALA A C 1
ATOM 4205 O O . ALA A 1 493 ? -22.043 -2.697 -7.058 1.00 94.56 493 ALA A O 1
ATOM 4206 N N . LEU A 1 494 ? -20.262 -3.674 -8.021 1.00 95.75 494 LEU A N 1
ATOM 4207 C CA . LEU A 1 494 ? -19.240 -3.213 -7.085 1.00 95.75 494 LEU A CA 1
ATOM 4208 C C . LEU A 1 494 ? -18.266 -2.303 -7.834 1.00 95.75 494 LEU A C 1
ATOM 4210 O O . LEU A 1 494 ? -17.781 -2.673 -8.899 1.00 95.75 494 LEU A O 1
ATOM 4214 N N . PHE A 1 495 ? -17.974 -1.124 -7.306 1.00 94.69 495 PHE A N 1
ATOM 4215 C CA . PHE A 1 495 ? -17.102 -0.144 -7.938 1.00 94.69 495 PHE A CA 1
ATOM 4216 C C . PHE A 1 495 ? -15.917 0.178 -7.036 1.00 94.69 495 PHE A C 1
ATOM 4218 O O . PHE A 1 495 ? -16.064 0.763 -5.964 1.00 94.69 495 PHE A O 1
ATOM 4225 N N . ASP A 1 496 ? -14.733 -0.231 -7.470 1.00 91.88 496 ASP A N 1
ATOM 4226 C CA . ASP A 1 496 ? -13.488 0.159 -6.830 1.00 91.88 496 ASP A CA 1
ATOM 4227 C C . ASP A 1 496 ? -13.151 1.585 -7.260 1.00 91.88 496 ASP A C 1
ATOM 4229 O O . ASP A 1 496 ? -12.894 1.843 -8.440 1.00 91.88 496 ASP A O 1
ATOM 4233 N N . VAL A 1 497 ? -13.211 2.524 -6.316 1.00 88.31 497 VAL A N 1
ATOM 4234 C CA . VAL A 1 497 ? -13.067 3.951 -6.623 1.00 88.31 497 VAL A CA 1
ATOM 4235 C C . VAL A 1 497 ? -11.619 4.307 -6.940 1.00 88.31 497 VAL A C 1
ATOM 4237 O O . VAL A 1 497 ? -11.372 5.124 -7.831 1.00 88.31 497 VAL A O 1
ATOM 4240 N N . LYS A 1 498 ? -10.664 3.672 -6.254 1.00 83.00 498 LYS A N 1
ATOM 4241 C CA . LYS A 1 498 ? -9.235 3.925 -6.444 1.00 83.00 498 LYS A CA 1
ATOM 4242 C C . LYS A 1 498 ? -8.739 3.306 -7.747 1.00 83.00 498 LYS A C 1
ATOM 4244 O O . LYS A 1 498 ? -8.097 3.996 -8.540 1.00 83.00 498 LYS A O 1
ATOM 4249 N N . GLU A 1 499 ? -9.092 2.047 -8.008 1.00 82.25 499 GLU A N 1
ATOM 4250 C CA . GLU A 1 499 ? -8.754 1.352 -9.260 1.00 82.25 499 GLU A CA 1
ATOM 4251 C C . GLU A 1 499 ? -9.639 1.783 -10.442 1.00 82.25 499 GLU A C 1
ATOM 4253 O O . GLU A 1 499 ? -9.336 1.460 -11.591 1.00 82.25 499 GLU A O 1
ATOM 4258 N N . LYS A 1 500 ? -10.732 2.515 -10.179 1.00 83.06 500 LYS A N 1
ATOM 4259 C CA . LYS A 1 500 ? -11.754 2.929 -11.159 1.00 83.06 500 LYS A CA 1
ATOM 4260 C C . LYS A 1 500 ? -12.340 1.744 -11.923 1.00 83.06 500 LYS A C 1
ATOM 4262 O O . LYS A 1 500 ? -12.541 1.803 -13.137 1.00 83.06 500 LYS A O 1
ATOM 4267 N N . LYS A 1 501 ? -12.603 0.650 -11.211 1.00 87.12 501 LYS A N 1
ATOM 4268 C CA . LYS A 1 501 ? -12.988 -0.627 -11.811 1.00 87.12 501 LYS A CA 1
ATOM 4269 C C . LYS A 1 501 ? -14.372 -1.057 -11.350 1.00 87.12 501 LYS A C 1
ATOM 4271 O O . LYS A 1 501 ? -14.631 -1.189 -10.158 1.00 87.12 501 LYS A O 1
ATOM 4276 N N . LEU A 1 502 ? -15.255 -1.298 -12.318 1.00 90.31 502 LEU A N 1
ATOM 4277 C CA . LEU A 1 502 ? -16.606 -1.801 -12.083 1.00 90.31 502 LEU A CA 1
ATOM 4278 C C . LEU A 1 502 ? -16.635 -3.327 -12.232 1.00 90.31 502 LEU A C 1
ATOM 4280 O O . LEU A 1 502 ? -16.283 -3.863 -13.280 1.00 90.31 502 LEU A O 1
ATOM 4284 N N . TYR A 1 503 ? -17.114 -4.012 -11.203 1.00 90.62 503 TYR A N 1
ATOM 4285 C CA . TYR A 1 503 ? -17.356 -5.448 -11.169 1.00 90.62 503 TYR A CA 1
ATOM 4286 C C . TYR A 1 503 ? -18.866 -5.690 -11.145 1.00 90.62 503 TYR A C 1
ATOM 4288 O O . TYR A 1 503 ? -19.566 -5.220 -10.250 1.00 90.62 503 TYR A O 1
ATOM 4296 N N . TYR A 1 504 ? -19.393 -6.420 -12.121 1.00 89.56 504 TYR A N 1
ATOM 4297 C CA . TYR A 1 504 ? -20.811 -6.764 -12.192 1.00 89.56 504 TYR A CA 1
ATOM 4298 C C . TYR A 1 504 ? -21.005 -8.044 -13.004 1.00 89.56 504 TYR A C 1
ATOM 4300 O O . TYR A 1 504 ? -20.105 -8.481 -13.719 1.00 89.56 504 TYR A O 1
ATOM 4308 N N . ASN A 1 505 ? -22.191 -8.642 -12.904 1.00 84.50 505 ASN A N 1
ATOM 4309 C CA . ASN A 1 505 ? -22.559 -9.775 -13.742 1.00 84.50 505 ASN A CA 1
ATOM 4310 C C . ASN A 1 505 ? -23.027 -9.296 -15.126 1.00 84.50 505 ASN A C 1
ATOM 4312 O O . ASN A 1 505 ? -24.087 -8.679 -15.229 1.00 84.50 505 ASN A O 1
ATOM 4316 N N . GLU A 1 506 ? -22.300 -9.633 -16.191 1.00 80.00 506 GLU A N 1
ATOM 4317 C CA . GLU A 1 506 ? -22.670 -9.266 -17.569 1.00 80.00 506 GLU A CA 1
ATOM 4318 C C . GLU A 1 506 ? -23.959 -9.944 -18.067 1.00 80.00 506 GLU A C 1
ATOM 4320 O O . GLU A 1 506 ? -24.615 -9.439 -18.985 1.00 80.00 506 GLU A O 1
ATOM 4325 N N . VAL A 1 507 ? -24.347 -11.064 -17.445 1.00 82.19 507 VAL A N 1
ATOM 4326 C CA . VAL A 1 507 ? -25.602 -11.775 -17.739 1.00 82.19 507 VAL A CA 1
ATOM 4327 C C . VAL A 1 507 ? -26.808 -11.056 -17.118 1.00 82.19 507 VAL A C 1
ATOM 4329 O O . VAL A 1 507 ? -27.922 -11.179 -17.626 1.00 82.19 507 VAL A O 1
ATOM 4332 N N . ASP A 1 508 ? -26.613 -10.265 -16.055 1.00 85.94 508 ASP A N 1
ATOM 4333 C CA . ASP A 1 508 ? -27.689 -9.473 -15.454 1.00 85.94 508 ASP A CA 1
ATOM 4334 C C . ASP A 1 508 ? -28.026 -8.274 -16.352 1.00 85.94 508 ASP A C 1
ATOM 4336 O O . ASP A 1 508 ? -27.266 -7.313 -16.495 1.00 85.94 508 ASP A O 1
ATOM 4340 N N . GLU A 1 509 ? -29.208 -8.331 -16.960 1.00 87.75 509 GLU A N 1
ATOM 4341 C CA . GLU A 1 509 ? -29.669 -7.369 -17.958 1.00 87.75 509 GLU A CA 1
ATOM 4342 C C . GLU A 1 509 ? -29.778 -5.940 -17.417 1.00 87.75 509 GLU A C 1
ATOM 4344 O O . GLU A 1 509 ? -29.559 -4.983 -18.166 1.00 87.75 509 GLU A O 1
ATOM 4349 N N . PHE A 1 510 ? -30.090 -5.783 -16.126 1.00 90.50 510 PHE A N 1
ATOM 4350 C CA . PHE A 1 510 ? -30.143 -4.477 -15.478 1.00 90.50 510 PHE A CA 1
ATOM 4351 C C . PHE A 1 510 ? -28.737 -3.981 -15.158 1.00 90.50 510 PHE A C 1
ATOM 4353 O O . PHE A 1 510 ? -28.441 -2.832 -15.473 1.00 90.50 510 PHE A O 1
ATOM 4360 N N . CYS A 1 511 ? -27.841 -4.815 -14.616 1.00 89.25 511 CYS A N 1
ATOM 4361 C CA . CYS A 1 511 ? -26.454 -4.383 -14.404 1.00 89.25 511 CYS A CA 1
ATOM 4362 C C . CYS A 1 511 ? -25.804 -3.950 -15.719 1.00 89.25 511 CYS A C 1
ATOM 4364 O O . CYS A 1 511 ? -25.217 -2.874 -15.776 1.00 89.25 511 CYS A O 1
ATOM 4366 N N . ARG A 1 512 ? -25.994 -4.718 -16.797 1.00 88.69 512 ARG A N 1
ATOM 4367 C CA . ARG A 1 512 ? -25.489 -4.376 -18.132 1.00 88.69 512 ARG A CA 1
ATOM 4368 C C . ARG A 1 512 ? -26.061 -3.059 -18.656 1.00 88.69 512 ARG A C 1
ATOM 4370 O O . ARG A 1 512 ? -25.315 -2.230 -19.164 1.00 88.69 512 ARG A O 1
ATOM 4377 N N . ALA A 1 513 ? -27.369 -2.840 -18.518 1.00 88.81 513 ALA A N 1
ATOM 4378 C CA . ALA A 1 513 ? -28.004 -1.601 -18.971 1.00 88.81 513 ALA A CA 1
ATOM 4379 C C . ALA A 1 513 ? -27.571 -0.364 -18.163 1.00 88.81 513 ALA A C 1
ATOM 4381 O O . ALA A 1 513 ? -27.596 0.749 -18.684 1.00 88.81 513 ALA A O 1
ATOM 4382 N N . PHE A 1 514 ? -27.186 -0.550 -16.900 1.00 91.19 514 PHE A N 1
ATOM 4383 C CA . PHE A 1 514 ? -26.718 0.519 -16.020 1.00 91.19 514 PHE A CA 1
ATOM 4384 C C . PHE A 1 514 ? -25.184 0.636 -15.982 1.00 91.19 514 PHE A C 1
ATOM 4386 O O . PHE A 1 514 ? -24.679 1.588 -15.395 1.00 91.19 514 PHE A O 1
ATOM 4393 N N . ALA A 1 515 ? -24.430 -0.275 -16.605 1.00 87.44 515 ALA A N 1
ATOM 4394 C CA . ALA A 1 515 ? -22.972 -0.346 -16.487 1.00 87.44 515 ALA A CA 1
ATOM 4395 C C . ALA A 1 515 ? -22.275 0.955 -16.912 1.00 87.44 515 ALA A C 1
ATOM 4397 O O . ALA A 1 515 ? -21.411 1.443 -16.192 1.00 87.44 515 ALA A O 1
ATOM 4398 N N . GLU A 1 516 ? -22.702 1.572 -18.017 1.00 84.31 516 GLU A N 1
ATOM 4399 C CA . GLU A 1 516 ? -22.167 2.861 -18.485 1.00 84.31 516 GLU A CA 1
ATOM 4400 C C . GLU A 1 516 ? -22.414 3.995 -17.476 1.00 84.31 516 GLU A C 1
ATOM 4402 O O . GLU A 1 516 ? -21.574 4.876 -17.273 1.00 84.31 516 GLU A O 1
ATOM 4407 N N . LEU A 1 517 ? -23.561 3.965 -16.794 1.00 86.81 517 LEU A N 1
ATOM 4408 C CA . LEU A 1 517 ? -23.872 4.912 -15.730 1.00 86.81 517 LEU A CA 1
ATOM 4409 C C . LEU A 1 517 ? -22.996 4.656 -14.493 1.00 86.81 517 LEU A C 1
ATOM 4411 O O . LEU A 1 517 ? -22.506 5.605 -13.884 1.00 86.81 517 LEU A O 1
ATOM 4415 N N . MET A 1 518 ? -22.766 3.385 -14.156 1.00 90.38 518 MET A N 1
ATOM 4416 C CA . MET A 1 518 ? -22.054 2.939 -12.953 1.00 90.38 518 MET A CA 1
ATOM 4417 C C . MET A 1 518 ? -20.526 2.913 -13.086 1.00 90.38 518 MET A C 1
ATOM 4419 O O . MET A 1 518 ? -19.845 2.918 -12.069 1.00 90.38 518 MET A O 1
ATOM 4423 N N . SER A 1 519 ? -19.965 2.919 -14.299 1.00 81.25 519 SER A N 1
ATOM 4424 C CA . SER A 1 519 ? -18.509 2.895 -14.513 1.00 81.25 519 SER A CA 1
ATOM 4425 C C . SER A 1 519 ? -17.816 4.194 -14.097 1.00 81.25 519 SER A C 1
ATOM 4427 O O . SER A 1 519 ? -16.597 4.219 -13.981 1.00 81.25 519 SER A O 1
ATOM 4429 N N . LEU A 1 520 ? -18.590 5.274 -13.888 1.00 77.62 520 LEU A N 1
ATOM 4430 C CA . LEU A 1 520 ? -18.146 6.591 -13.399 1.00 77.62 520 LEU A CA 1
ATOM 4431 C C . LEU A 1 520 ? -16.869 7.149 -14.069 1.00 77.62 520 LEU A C 1
ATOM 4433 O O . LEU A 1 520 ? -16.213 8.022 -13.506 1.00 77.62 520 LEU A O 1
ATOM 4437 N N . GLU A 1 521 ? -16.544 6.683 -15.280 1.00 62.53 521 GLU A N 1
ATOM 4438 C CA . GLU A 1 521 ? -15.304 7.010 -15.989 1.00 62.53 521 GLU A CA 1
ATOM 4439 C C . GLU A 1 521 ? -15.048 8.520 -16.087 1.00 62.53 521 GLU A C 1
ATOM 4441 O O . GLU A 1 521 ? -15.961 9.343 -16.232 1.00 62.53 521 GLU A O 1
ATOM 4446 N N . PHE A 1 522 ? -13.765 8.884 -16.021 1.00 53.00 522 PHE A N 1
ATOM 4447 C CA . PHE A 1 522 ? -13.318 10.251 -16.230 1.00 53.00 522 PHE A CA 1
ATOM 4448 C C . PHE A 1 522 ? -13.464 10.613 -17.706 1.00 53.00 522 PHE A C 1
ATOM 4450 O O . PHE A 1 522 ? -12.618 10.265 -18.522 1.00 53.00 522 PHE A O 1
ATOM 4457 N N . GLU A 1 523 ? -14.431 11.460 -18.030 1.00 52.41 523 GLU A N 1
ATOM 4458 C CA . GLU A 1 523 ? -14.154 12.472 -19.044 1.00 52.41 523 GLU A CA 1
ATOM 4459 C C . GLU A 1 523 ? -13.289 13.538 -18.372 1.00 52.41 523 GLU A C 1
ATOM 4461 O O . GLU A 1 523 ? -13.790 14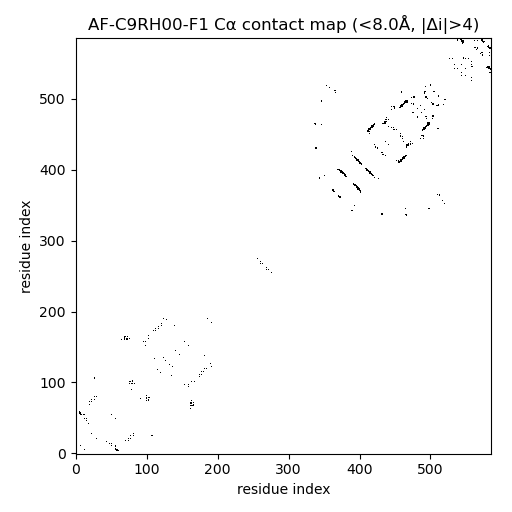.475 -17.741 1.00 52.41 523 GLU A O 1
ATOM 4466 N N . ASN A 1 524 ? -11.972 13.311 -18.397 1.00 55.03 524 ASN A N 1
ATOM 4467 C CA . ASN A 1 524 ? -11.006 14.329 -18.014 1.00 55.03 524 ASN A CA 1
ATOM 4468 C C . ASN A 1 524 ? -11.205 15.506 -18.984 1.00 55.03 524 ASN A C 1
ATOM 4470 O O . ASN A 1 524 ? -11.259 15.315 -20.198 1.00 55.03 524 ASN A O 1
ATOM 4474 N N . GLU A 1 525 ? -11.361 16.721 -18.471 1.00 52.00 525 GLU A N 1
ATOM 4475 C CA . GLU A 1 525 ? -11.500 17.919 -19.305 1.00 52.00 525 GLU A CA 1
ATOM 4476 C C . GLU A 1 525 ? -10.286 18.075 -20.239 1.00 52.00 525 GLU A C 1
ATOM 4478 O O . GLU A 1 525 ? -10.410 18.486 -21.392 1.00 52.00 525 GLU A O 1
ATOM 4483 N N . GLU A 1 526 ? -9.125 17.617 -19.775 1.00 56.78 526 GLU A N 1
ATOM 4484 C CA . GLU A 1 526 ? -7.898 17.475 -20.551 1.00 56.78 526 GLU A CA 1
ATOM 4485 C C . GLU A 1 526 ? -8.019 16.433 -21.678 1.00 56.78 526 GLU A C 1
ATOM 4487 O O . GLU A 1 526 ? -7.549 16.677 -22.785 1.00 56.78 526 GLU A O 1
ATOM 4492 N N . PHE A 1 527 ? -8.722 15.318 -21.446 1.00 74.00 527 PHE A N 1
ATOM 4493 C CA . PHE A 1 527 ? -9.001 14.297 -22.463 1.00 74.00 527 PHE A CA 1
ATOM 4494 C C . PHE A 1 527 ? -9.949 14.824 -23.544 1.00 74.00 527 PHE A C 1
ATOM 4496 O O . PHE A 1 527 ? -9.687 14.641 -24.728 1.00 74.00 527 PHE A O 1
ATOM 4503 N N . LEU A 1 528 ? -11.020 15.529 -23.164 1.00 76.50 528 LEU A N 1
ATOM 4504 C CA . LEU A 1 528 ? -11.956 16.133 -24.123 1.00 76.50 528 LEU A CA 1
ATOM 4505 C C . LEU A 1 528 ? -11.295 17.240 -24.955 1.00 76.50 528 LEU A C 1
ATOM 4507 O O . LEU A 1 528 ? -11.552 17.352 -26.156 1.00 76.50 528 LEU A O 1
ATOM 4511 N N . ARG A 1 529 ? -10.427 18.050 -24.335 1.00 77.81 529 ARG A N 1
ATOM 4512 C CA . ARG A 1 529 ? -9.619 19.052 -25.043 1.00 77.81 529 ARG A CA 1
ATOM 4513 C C . ARG A 1 529 ? -8.634 18.396 -26.004 1.00 77.81 529 ARG A C 1
ATOM 4515 O O . ARG A 1 529 ? -8.560 18.828 -27.151 1.00 77.81 529 ARG A O 1
ATOM 4522 N N . CYS A 1 530 ? -7.954 17.340 -25.562 1.00 86.00 530 CYS A N 1
ATOM 4523 C CA . CYS A 1 530 ? -7.047 16.565 -26.398 1.00 86.00 530 CYS A CA 1
ATOM 4524 C C . CYS A 1 530 ? -7.792 15.948 -27.590 1.00 86.00 530 CYS A C 1
ATOM 4526 O O . CYS A 1 530 ? -7.400 16.159 -28.731 1.00 86.00 530 CYS A O 1
ATOM 4528 N N . GLU A 1 531 ? -8.931 15.284 -27.363 1.00 89.12 531 GLU A N 1
ATOM 4529 C CA . GLU A 1 531 ? -9.751 14.691 -28.428 1.00 89.12 531 GLU A CA 1
ATOM 4530 C C . GLU A 1 531 ? -10.215 15.734 -29.453 1.00 89.12 531 GLU A C 1
ATOM 4532 O O . GLU A 1 531 ? -10.192 15.478 -30.660 1.00 89.12 531 GLU A O 1
ATOM 4537 N N . LYS A 1 532 ? -10.614 16.924 -28.992 1.00 89.69 532 LYS A N 1
ATOM 4538 C CA . LYS A 1 532 ? -11.033 18.016 -29.874 1.00 89.69 532 LYS A CA 1
ATOM 4539 C C . LYS A 1 532 ? -9.875 18.550 -30.719 1.00 89.69 532 LYS A C 1
ATOM 4541 O O . LYS A 1 532 ? -10.076 18.786 -31.910 1.00 89.69 532 LYS A O 1
ATOM 4546 N N . GLU A 1 533 ? -8.696 18.724 -30.127 1.00 89.81 533 GLU A N 1
ATOM 4547 C CA . GLU A 1 533 ? -7.515 19.223 -30.840 1.00 89.81 533 GLU A CA 1
ATOM 4548 C C . GLU A 1 533 ? -6.996 18.194 -31.851 1.00 89.81 533 GLU A C 1
ATOM 4550 O O . GLU A 1 533 ? -6.768 18.532 -33.010 1.00 89.81 533 GLU A O 1
ATOM 4555 N N . VAL A 1 534 ? -6.943 16.914 -31.463 1.00 92.19 534 VAL A N 1
ATOM 4556 C CA . VAL A 1 534 ? -6.584 15.800 -32.356 1.00 92.19 534 VAL A CA 1
ATOM 4557 C C . VAL A 1 534 ? -7.514 15.751 -33.569 1.00 92.19 534 VAL A C 1
ATOM 4559 O O . VAL A 1 534 ? -7.036 15.711 -34.700 1.00 92.19 534 VAL A O 1
ATOM 4562 N N . LYS A 1 535 ? -8.841 15.806 -33.372 1.00 91.94 535 LYS A N 1
ATOM 4563 C CA . LYS A 1 535 ? -9.803 15.814 -34.492 1.00 91.94 535 LYS A CA 1
ATOM 4564 C C . LYS A 1 535 ? -9.612 17.020 -35.404 1.00 91.94 535 LYS A C 1
ATOM 4566 O O . LYS A 1 535 ? -9.586 16.852 -36.617 1.00 91.94 535 LYS A O 1
ATOM 4571 N N . LYS A 1 536 ? -9.453 18.214 -34.827 1.00 91.81 536 LYS A N 1
ATOM 4572 C CA . LYS A 1 536 ? -9.259 19.460 -35.577 1.00 91.81 536 LYS A CA 1
ATOM 4573 C C . LYS A 1 536 ? -8.021 19.390 -36.468 1.00 91.81 536 LYS A C 1
ATOM 4575 O O . LYS A 1 536 ? -8.109 19.700 -37.651 1.00 91.81 536 LYS A O 1
ATOM 4580 N N . GLU A 1 537 ? -6.888 18.967 -35.925 1.00 88.88 537 GLU A N 1
ATOM 4581 C CA . GLU A 1 537 ? -5.644 18.890 -36.688 1.00 88.88 537 GLU A CA 1
ATOM 4582 C C . GLU A 1 537 ? -5.683 17.797 -37.760 1.00 88.88 537 GLU A C 1
ATOM 4584 O O . GLU A 1 537 ? -5.262 18.034 -38.894 1.00 88.88 537 GLU A O 1
ATOM 4589 N N . VAL A 1 538 ? -6.249 16.629 -37.444 1.00 90.31 538 VAL A N 1
ATOM 4590 C CA . VAL A 1 538 ? -6.419 15.540 -38.417 1.00 90.31 538 VAL A CA 1
ATOM 4591 C C . VAL A 1 538 ? -7.391 15.934 -39.530 1.00 90.31 538 VAL A C 1
ATOM 4593 O O . VAL A 1 538 ? -7.163 15.587 -40.685 1.00 90.31 538 VAL A O 1
ATOM 4596 N N . ASP A 1 539 ? -8.445 16.693 -39.228 1.00 85.06 539 ASP A N 1
ATOM 4597 C CA . ASP A 1 539 ? -9.371 17.204 -40.242 1.00 85.06 539 ASP A CA 1
ATOM 4598 C C . ASP A 1 539 ? -8.711 18.231 -41.179 1.00 85.06 539 ASP A C 1
ATOM 4600 O O . ASP A 1 539 ? -9.095 18.313 -42.346 1.00 85.06 539 ASP A O 1
ATOM 4604 N N . ILE A 1 540 ? -7.713 18.985 -40.699 1.00 84.75 540 ILE A N 1
ATOM 4605 C CA . ILE A 1 540 ? -6.973 19.979 -41.496 1.00 84.75 540 ILE A CA 1
ATOM 4606 C C . ILE A 1 540 ? -5.862 19.322 -42.326 1.00 84.75 540 ILE A C 1
ATOM 4608 O O . ILE A 1 540 ? -5.709 19.630 -43.507 1.00 84.75 540 ILE A O 1
ATOM 4612 N N . LYS A 1 541 ? -5.056 18.452 -41.709 1.00 84.94 541 LYS A N 1
ATOM 4613 C CA . LYS A 1 541 ? -3.816 17.907 -42.295 1.00 84.94 541 LYS A CA 1
ATOM 4614 C C . LYS A 1 541 ? -3.973 16.497 -42.865 1.00 84.94 541 LYS A C 1
ATOM 4616 O O . LYS A 1 541 ? -3.073 16.012 -43.543 1.00 84.94 541 LYS A O 1
ATOM 4621 N N . GLY A 1 542 ? -5.082 15.820 -42.575 1.00 84.75 542 GLY A N 1
ATOM 4622 C CA . GLY A 1 542 ? -5.307 14.405 -42.887 1.00 84.75 542 GLY A CA 1
ATOM 4623 C C . GLY A 1 542 ? -4.622 13.435 -41.918 1.00 84.75 542 GLY A C 1
ATOM 4624 O O . GLY A 1 542 ? -4.936 12.245 -41.924 1.00 84.75 542 GLY A O 1
ATOM 4625 N N . TYR A 1 543 ? -3.716 13.921 -41.065 1.00 90.00 543 TYR A N 1
ATOM 4626 C CA . TYR A 1 543 ? -3.005 13.130 -40.065 1.00 90.00 543 TYR A CA 1
ATOM 4627 C C . TYR A 1 543 ? -2.494 14.003 -38.910 1.00 90.00 543 TYR A C 1
ATOM 4629 O O . TYR A 1 543 ? -2.378 15.222 -39.047 1.00 90.00 543 TYR A O 1
ATOM 4637 N N . ILE A 1 544 ? -2.134 13.371 -37.792 1.00 92.81 544 ILE A N 1
ATOM 4638 C CA . ILE A 1 544 ? -1.365 14.002 -36.717 1.00 92.81 544 ILE A CA 1
ATOM 4639 C C . ILE A 1 544 ? -0.405 13.021 -36.055 1.00 92.81 544 ILE A C 1
ATOM 4641 O O . ILE A 1 544 ? -0.734 11.851 -35.856 1.00 92.81 544 ILE A O 1
ATOM 4645 N N . THR A 1 545 ? 0.789 13.500 -35.706 1.00 89.44 545 THR A N 1
ATOM 4646 C CA . THR A 1 545 ? 1.768 12.702 -34.972 1.00 89.44 545 THR A CA 1
ATOM 4647 C C . THR A 1 545 ? 1.475 12.735 -33.475 1.00 89.44 545 THR A C 1
ATOM 4649 O O . THR A 1 545 ? 0.987 13.724 -32.922 1.00 89.44 545 THR A O 1
ATOM 4652 N N . PHE A 1 546 ? 1.778 11.629 -32.806 1.00 85.69 546 PHE A N 1
ATOM 4653 C CA . PHE A 1 546 ? 1.684 11.507 -31.360 1.00 85.69 546 PHE A CA 1
ATOM 4654 C C . PHE A 1 546 ? 2.580 12.539 -30.674 1.00 85.69 546 PHE A C 1
ATOM 4656 O O . PHE A 1 546 ? 2.135 13.219 -29.754 1.00 85.69 546 PHE A O 1
ATOM 4663 N N . GLU A 1 547 ? 3.805 12.729 -31.173 1.00 82.56 547 GLU A N 1
ATOM 4664 C CA . GLU A 1 547 ? 4.746 13.708 -30.628 1.00 82.56 547 GLU A CA 1
ATOM 4665 C C . GLU A 1 547 ? 4.194 15.136 -30.657 1.00 82.56 547 GLU A C 1
ATOM 4667 O O . GLU A 1 547 ? 4.329 15.856 -29.667 1.00 82.56 547 GLU A O 1
ATOM 4672 N N . ASP A 1 548 ? 3.512 15.534 -31.735 1.00 86.25 548 ASP A N 1
ATOM 4673 C CA . ASP A 1 548 ? 2.951 16.882 -31.857 1.00 86.25 548 ASP A CA 1
ATOM 4674 C C . ASP A 1 548 ? 1.878 17.175 -30.810 1.00 86.25 548 ASP A C 1
ATOM 4676 O O . ASP A 1 548 ? 1.893 18.249 -30.212 1.00 86.25 548 ASP A O 1
ATOM 4680 N N . ILE A 1 549 ? 0.993 16.218 -30.526 1.00 89.75 549 ILE A N 1
ATOM 4681 C CA . ILE A 1 549 ? -0.063 16.404 -29.520 1.00 89.75 549 ILE A CA 1
ATOM 4682 C C . ILE A 1 549 ? 0.501 16.299 -28.100 1.00 89.75 549 ILE A C 1
ATOM 4684 O O . IL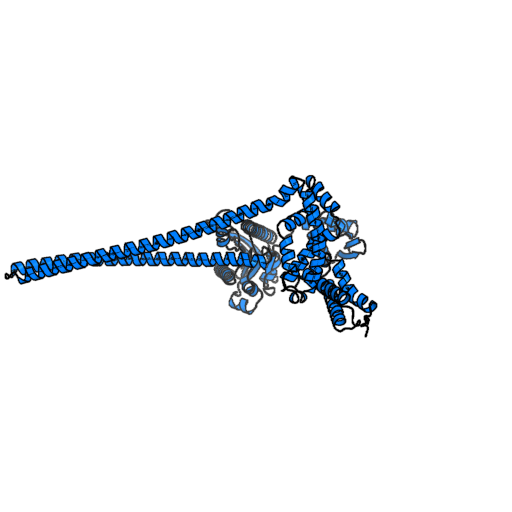E A 1 549 ? 0.039 16.998 -27.196 1.00 89.75 549 ILE A O 1
ATOM 4688 N N . THR A 1 550 ? 1.548 15.496 -27.889 1.00 85.31 550 THR A N 1
ATOM 4689 C CA . THR A 1 550 ? 2.183 15.374 -26.565 1.00 85.31 550 THR A CA 1
ATOM 4690 C C . THR A 1 550 ? 2.952 16.615 -26.108 1.00 85.31 550 THR A C 1
ATOM 4692 O O . THR A 1 550 ? 3.353 16.684 -24.949 1.00 85.31 550 THR A O 1
ATOM 4695 N N . LYS A 1 551 ? 3.132 17.614 -26.984 1.00 87.31 551 LYS A N 1
ATOM 4696 C CA . LYS A 1 551 ? 3.644 18.942 -26.605 1.00 87.31 551 LYS A CA 1
ATOM 4697 C C . LYS A 1 551 ? 2.646 19.721 -25.745 1.00 87.31 551 LYS A C 1
ATOM 4699 O O . LYS A 1 551 ? 3.064 20.541 -24.934 1.00 87.31 551 LYS A O 1
ATOM 4704 N N . GLU A 1 552 ? 1.349 19.467 -25.921 1.00 80.38 552 GLU A N 1
ATOM 4705 C CA . GLU A 1 552 ? 0.266 20.191 -25.241 1.00 80.38 552 GLU A CA 1
ATOM 4706 C C . GLU A 1 552 ? -0.495 19.336 -24.218 1.00 80.38 552 GLU A C 1
ATOM 4708 O O . GLU A 1 552 ? -1.142 19.887 -23.328 1.00 80.38 552 GLU A O 1
ATOM 4713 N N . PHE A 1 553 ? -0.414 18.005 -24.321 1.00 80.81 553 PHE A N 1
ATOM 4714 C CA . PHE A 1 553 ? -1.168 17.073 -23.478 1.00 80.81 553 PHE A CA 1
ATOM 4715 C C . PHE A 1 553 ? -0.288 15.929 -22.935 1.00 80.81 553 PHE A C 1
ATOM 4717 O O . PHE A 1 553 ? 0.628 15.476 -23.625 1.00 80.81 553 PHE A O 1
ATOM 4724 N N . PRO A 1 554 ? -0.572 15.389 -21.732 1.00 70.31 554 PRO A N 1
ATOM 4725 C CA . PRO A 1 554 ? 0.163 14.254 -21.172 1.00 70.31 554 PRO A CA 1
ATOM 4726 C C . PRO A 1 554 ? 0.105 13.002 -22.060 1.00 70.31 554 PRO A C 1
ATOM 4728 O O . PRO A 1 554 ? -0.958 12.630 -22.558 1.00 70.31 554 PRO A O 1
ATOM 4731 N N . LYS A 1 555 ? 1.235 12.294 -22.211 1.00 69.44 555 LYS A N 1
ATOM 4732 C CA . LYS A 1 555 ? 1.374 11.132 -23.119 1.00 69.44 555 LYS A CA 1
ATOM 4733 C C . LYS A 1 555 ? 0.307 10.050 -22.928 1.00 69.44 555 LYS A C 1
ATOM 4735 O O . LYS A 1 555 ? -0.162 9.474 -23.906 1.00 69.44 555 LYS A O 1
ATOM 4740 N N . ASN A 1 556 ? -0.088 9.777 -21.687 1.00 58.81 556 ASN A N 1
ATOM 4741 C CA . ASN A 1 556 ? -1.149 8.822 -21.367 1.00 58.81 556 ASN A CA 1
ATOM 4742 C C . ASN A 1 556 ? -2.510 9.264 -21.931 1.00 58.81 556 ASN A C 1
ATOM 4744 O O . ASN A 1 556 ? -3.191 8.456 -22.552 1.00 58.81 556 ASN A O 1
ATOM 4748 N N . VAL A 1 557 ? -2.859 10.548 -21.809 1.00 73.56 557 VAL A N 1
ATOM 4749 C CA . VAL A 1 557 ? -4.115 11.111 -22.336 1.00 73.56 557 VAL A CA 1
ATOM 4750 C C . VAL A 1 557 ? -4.147 11.040 -23.864 1.00 73.56 557 VAL A C 1
ATOM 4752 O O . VAL A 1 557 ? -5.137 10.593 -24.439 1.00 73.56 557 VAL A O 1
ATOM 4755 N N . VAL A 1 558 ? -3.047 11.413 -24.527 1.00 83.19 558 VAL A N 1
ATOM 4756 C CA . VAL A 1 558 ? -2.936 11.371 -25.998 1.00 83.19 558 VAL A CA 1
ATOM 4757 C C . VAL A 1 558 ? -3.106 9.953 -26.534 1.00 83.19 558 VAL A C 1
ATOM 4759 O O . VAL A 1 558 ? -3.818 9.731 -27.514 1.00 83.19 558 VAL A O 1
ATOM 4762 N N . ARG A 1 559 ? -2.477 8.980 -25.867 1.00 79.56 559 ARG A N 1
ATOM 4763 C CA . ARG A 1 559 ? -2.545 7.565 -26.241 1.00 79.56 559 ARG A CA 1
ATOM 4764 C C . ARG A 1 559 ? -3.976 7.052 -26.185 1.00 79.56 559 ARG A C 1
ATOM 4766 O O . ARG A 1 559 ? -4.451 6.449 -27.145 1.00 79.56 559 ARG A O 1
ATOM 4773 N N . ASP A 1 560 ? -4.667 7.343 -25.094 1.00 74.44 560 ASP A N 1
ATOM 4774 C CA . ASP A 1 560 ? -6.034 6.885 -24.885 1.00 74.44 560 ASP A CA 1
ATOM 4775 C C . ASP A 1 560 ? -7.003 7.547 -25.890 1.00 74.44 560 ASP A C 1
ATOM 4777 O O . ASP A 1 560 ? -7.902 6.885 -26.415 1.00 74.44 560 ASP A O 1
ATOM 4781 N N . VAL A 1 561 ? -6.774 8.821 -26.247 1.00 85.81 561 VAL A N 1
ATOM 4782 C CA . VAL A 1 561 ? -7.515 9.526 -27.311 1.00 85.81 561 VAL A CA 1
ATOM 4783 C C . VAL A 1 561 ? -7.288 8.885 -28.683 1.00 85.81 561 VAL A C 1
ATOM 4785 O O . VAL A 1 561 ? -8.258 8.640 -29.399 1.00 85.81 561 VAL A O 1
ATOM 4788 N N . PHE A 1 562 ? -6.043 8.579 -29.060 1.00 86.69 562 PHE A N 1
ATOM 4789 C CA . PHE A 1 562 ? -5.732 7.968 -30.360 1.00 86.69 562 PHE A CA 1
ATOM 4790 C C . PHE A 1 562 ? -6.457 6.625 -30.525 1.00 86.69 562 PHE A C 1
ATOM 4792 O O . PHE A 1 562 ? -7.180 6.433 -31.505 1.00 86.69 562 PHE A O 1
ATOM 4799 N N . TYR A 1 563 ? -6.349 5.732 -29.536 1.00 79.81 563 TYR A N 1
ATOM 4800 C CA . TYR A 1 563 ? -7.016 4.426 -29.577 1.00 79.81 563 TYR A CA 1
ATOM 4801 C C . TYR A 1 563 ? -8.544 4.531 -29.523 1.00 79.81 563 TYR A C 1
ATOM 4803 O O . TYR A 1 563 ? -9.244 3.727 -30.144 1.00 79.81 563 TYR A O 1
ATOM 4811 N N . LYS A 1 564 ? -9.098 5.529 -28.821 1.00 83.00 564 LYS A N 1
ATOM 4812 C CA . LYS A 1 564 ? -10.542 5.807 -28.855 1.00 83.00 564 LYS A CA 1
ATOM 4813 C C . LYS A 1 564 ? -10.998 6.199 -30.262 1.00 83.00 564 LYS A C 1
ATOM 4815 O O . LYS A 1 564 ? -12.046 5.734 -30.708 1.00 83.00 564 LYS A O 1
ATOM 4820 N N . LEU A 1 565 ? -10.227 7.029 -30.965 1.00 86.25 565 LEU A N 1
ATOM 4821 C CA . LEU A 1 565 ? -10.571 7.494 -32.310 1.00 86.25 565 LEU A CA 1
ATOM 4822 C C . LEU A 1 565 ? -10.440 6.392 -33.360 1.00 86.25 565 LEU A C 1
ATOM 4824 O O . LEU A 1 565 ? -11.327 6.265 -34.202 1.00 86.25 565 LEU A O 1
ATOM 4828 N N . GLU A 1 566 ? -9.422 5.542 -33.269 1.00 83.56 566 GLU A N 1
ATOM 4829 C CA . GLU A 1 566 ? -9.284 4.367 -34.138 1.00 83.56 566 GLU A CA 1
ATOM 4830 C C . GLU A 1 566 ? -10.502 3.431 -34.050 1.00 83.56 566 GLU A C 1
ATOM 4832 O O . GLU A 1 566 ? -11.048 3.010 -35.073 1.00 83.56 566 GLU A O 1
ATOM 4837 N N . LYS A 1 567 ? -11.019 3.193 -32.835 1.00 83.19 567 LYS A N 1
ATOM 4838 C CA . LYS A 1 567 ? -12.222 2.371 -32.600 1.00 83.19 567 LYS A CA 1
ATOM 4839 C C . LYS A 1 567 ? -13.487 2.904 -33.279 1.00 83.19 567 LYS A C 1
ATOM 4841 O O . LYS A 1 567 ? -14.432 2.143 -33.466 1.00 83.19 567 LYS A O 1
ATOM 4846 N N . THR A 1 568 ? -13.528 4.182 -33.668 1.00 83.44 568 THR A N 1
ATOM 4847 C CA . THR A 1 568 ? -14.666 4.738 -34.425 1.00 83.44 568 THR A CA 1
ATOM 4848 C C . THR A 1 568 ? -14.695 4.278 -35.885 1.00 83.44 568 THR A C 1
ATOM 4850 O O . THR A 1 568 ? -15.704 4.468 -36.559 1.00 83.44 568 THR A O 1
ATOM 4853 N N . GLY A 1 569 ? -13.600 3.698 -36.391 1.00 81.44 569 GLY A N 1
ATOM 4854 C CA . GLY A 1 569 ? -13.470 3.232 -37.773 1.00 81.44 569 GLY A CA 1
ATOM 4855 C C . GLY A 1 569 ? -13.185 4.330 -38.804 1.00 81.44 569 GLY A C 1
ATOM 4856 O O . GLY A 1 569 ? -12.884 3.996 -39.948 1.00 81.44 569 GLY A O 1
ATOM 4857 N N . ASN A 1 570 ? -13.230 5.607 -38.406 1.00 85.56 570 ASN A N 1
ATOM 4858 C CA . ASN A 1 570 ? -12.944 6.771 -39.260 1.00 85.56 570 ASN A CA 1
ATOM 4859 C C . ASN A 1 570 ? -11.459 7.166 -39.283 1.00 85.56 570 ASN A C 1
ATOM 4861 O O . ASN A 1 570 ? -11.052 8.020 -40.069 1.00 85.56 570 ASN A O 1
ATOM 4865 N N . TYR A 1 571 ? -10.658 6.575 -38.399 1.00 90.00 571 TYR A N 1
ATOM 4866 C CA . TYR A 1 571 ? -9.243 6.875 -38.233 1.00 90.00 571 TYR A CA 1
ATOM 4867 C C . TYR A 1 571 ? -8.444 5.573 -38.164 1.00 90.00 571 TYR A C 1
ATOM 4869 O O . TYR A 1 571 ? -8.984 4.522 -37.820 1.00 90.00 571 TYR A O 1
ATOM 4877 N N . GLU A 1 572 ? -7.163 5.647 -38.496 1.00 90.00 572 GLU A N 1
ATOM 4878 C CA . GLU A 1 572 ? -6.218 4.533 -38.459 1.00 90.00 572 GLU A CA 1
ATOM 4879 C C . GLU A 1 572 ? -4.934 4.979 -37.758 1.00 90.00 572 GLU A C 1
ATOM 4881 O O . GLU A 1 572 ? -4.397 6.044 -38.077 1.00 90.00 572 GLU A O 1
ATOM 4886 N N . ILE A 1 573 ? -4.429 4.173 -36.822 1.00 88.00 573 ILE A N 1
ATOM 4887 C CA . ILE A 1 573 ? -3.130 4.418 -36.196 1.00 88.00 573 ILE A CA 1
ATOM 4888 C C . ILE A 1 573 ? -2.055 3.662 -36.976 1.00 88.00 573 ILE A C 1
ATOM 4890 O O . ILE A 1 573 ? -2.163 2.463 -37.229 1.00 88.00 573 ILE A O 1
ATOM 4894 N N . LYS A 1 574 ? -0.977 4.357 -37.343 1.00 84.56 574 LYS A N 1
ATOM 4895 C CA . LYS A 1 574 ? 0.199 3.761 -37.985 1.00 84.56 574 LYS A CA 1
ATOM 4896 C C . LYS A 1 574 ? 1.472 4.219 -37.296 1.00 84.56 574 LYS A C 1
ATOM 4898 O O . LYS A 1 574 ? 1.611 5.382 -36.932 1.00 84.56 574 LYS A O 1
ATOM 4903 N N . PHE A 1 575 ? 2.428 3.308 -37.167 1.00 77.31 575 PHE A N 1
ATOM 4904 C CA . PHE A 1 575 ? 3.788 3.661 -36.788 1.00 77.31 575 PHE A CA 1
ATOM 4905 C C . PHE A 1 575 ? 4.616 3.896 -38.052 1.00 77.31 575 PHE A C 1
ATOM 4907 O O . PHE A 1 575 ? 4.734 3.005 -38.896 1.00 77.31 575 PHE A O 1
ATOM 4914 N N . ILE A 1 576 ? 5.172 5.098 -38.197 1.00 84.06 576 ILE A N 1
ATOM 4915 C CA . ILE A 1 576 ? 6.000 5.479 -39.342 1.00 84.06 576 ILE A CA 1
ATOM 4916 C C . ILE A 1 576 ? 7.439 5.637 -38.860 1.00 84.06 576 ILE A C 1
ATOM 4918 O O . ILE A 1 576 ? 7.726 6.403 -37.939 1.00 84.06 576 ILE A O 1
ATOM 4922 N N . LYS A 1 577 ? 8.357 4.905 -39.497 1.00 54.69 577 LYS A N 1
ATOM 4923 C CA . LYS A 1 577 ? 9.792 4.988 -39.215 1.00 54.69 577 LYS A CA 1
ATOM 4924 C C . LYS A 1 577 ? 10.262 6.445 -39.358 1.00 54.69 577 LYS A C 1
ATOM 4926 O O . LYS A 1 577 ? 9.900 7.099 -40.329 1.00 54.69 577 LYS A O 1
ATOM 4931 N N . ASP A 1 578 ? 11.013 6.935 -38.372 1.00 66.62 578 ASP A N 1
ATOM 4932 C CA . ASP A 1 578 ? 11.532 8.313 -38.257 1.00 66.62 578 ASP A CA 1
ATOM 4933 C C . ASP A 1 578 ? 10.497 9.416 -37.922 1.00 66.62 578 ASP A C 1
ATOM 4935 O O . ASP A 1 578 ? 10.878 10.572 -37.759 1.00 66.62 578 ASP A O 1
ATOM 4939 N N . VAL A 1 579 ? 9.207 9.077 -37.767 1.00 69.69 579 VAL A N 1
ATOM 4940 C CA . VAL A 1 579 ? 8.115 10.019 -37.406 1.00 69.69 579 VAL A CA 1
ATOM 4941 C C . VAL A 1 579 ? 7.344 9.575 -36.150 1.00 69.69 579 VAL A C 1
ATOM 4943 O O . VAL A 1 579 ? 6.723 10.389 -35.472 1.00 69.69 579 VAL A O 1
ATOM 4946 N N . GLY A 1 580 ? 7.383 8.284 -35.815 1.00 75.12 580 GLY A N 1
ATOM 4947 C CA . GLY A 1 580 ? 6.714 7.725 -34.643 1.00 75.12 580 GLY A CA 1
ATOM 4948 C C . GLY A 1 580 ? 5.253 7.348 -34.901 1.00 75.12 580 GLY A C 1
ATOM 4949 O O . GLY A 1 580 ? 4.859 7.018 -36.022 1.00 75.12 580 GLY A O 1
ATOM 4950 N N . LEU A 1 581 ? 4.448 7.328 -33.837 1.00 75.06 581 LEU A N 1
ATOM 4951 C CA . LEU A 1 581 ? 3.034 6.951 -33.891 1.00 75.06 581 LEU A CA 1
ATOM 4952 C C . LEU A 1 581 ? 2.204 8.089 -34.507 1.00 75.06 581 LEU A C 1
ATOM 4954 O O . LEU A 1 581 ? 2.309 9.234 -34.077 1.00 75.06 581 LEU A O 1
ATOM 4958 N N . VAL A 1 582 ? 1.366 7.788 -35.496 1.00 86.50 582 VAL A N 1
ATOM 4959 C CA . VAL A 1 582 ? 0.566 8.770 -36.243 1.00 86.50 582 VAL A CA 1
ATOM 4960 C C . VAL A 1 582 ? -0.884 8.300 -36.319 1.00 86.50 582 VAL A C 1
ATOM 4962 O O . VAL A 1 582 ? -1.140 7.131 -36.602 1.00 86.50 582 VAL A O 1
ATOM 4965 N N . LEU A 1 583 ? -1.832 9.211 -36.096 1.00 87.88 583 LEU A N 1
ATOM 4966 C CA . LEU A 1 583 ? -3.256 8.992 -36.343 1.00 87.88 583 LEU A CA 1
ATOM 4967 C C . LEU A 1 583 ? -3.627 9.612 -37.693 1.00 87.88 583 LEU A C 1
ATOM 4969 O O . LEU A 1 583 ? -3.402 10.803 -37.908 1.00 87.88 583 LEU A O 1
ATOM 4973 N N . ILE A 1 584 ? -4.190 8.815 -38.597 1.00 90.25 584 ILE A N 1
ATOM 4974 C CA . ILE A 1 584 ? -4.518 9.199 -39.975 1.00 90.25 584 ILE A CA 1
ATOM 4975 C C . ILE A 1 584 ? -6.030 9.099 -40.169 1.00 90.25 584 ILE A C 1
ATOM 4977 O O . ILE A 1 584 ? -6.661 8.159 -39.684 1.00 90.25 584 ILE A O 1
ATOM 4981 N N . LYS A 1 585 ? -6.629 10.059 -40.877 1.00 89.69 585 LYS A N 1
ATOM 4982 C CA . LYS A 1 585 ? -8.037 9.977 -41.282 1.00 89.69 585 LYS A CA 1
ATOM 4983 C C . LYS A 1 585 ? -8.191 8.968 -42.419 1.00 89.69 585 LYS A C 1
ATOM 4985 O O . LYS A 1 585 ? -7.429 9.029 -43.383 1.00 89.69 585 LYS A O 1
ATOM 4990 N N . ARG A 1 586 ? -9.150 8.052 -42.299 1.00 80.62 586 ARG A N 1
ATOM 4991 C CA . ARG A 1 586 ? -9.474 7.105 -43.373 1.00 80.62 586 ARG A CA 1
ATOM 4992 C C . ARG A 1 586 ? -10.214 7.754 -44.532 1.00 80.62 586 ARG A C 1
ATOM 4994 O O . ARG A 1 586 ? -10.992 8.706 -44.284 1.00 80.62 586 ARG A O 1
#

Solvent-accessible surface area (backbone atoms only — not comparable to full-atom values): 31939 Å² total; per-residue (Å²): 132,85,90,69,77,64,42,40,64,69,53,44,50,64,46,41,48,65,22,53,49,44,57,70,48,46,61,61,55,56,76,52,55,69,69,58,53,51,52,48,48,53,52,38,52,51,33,48,51,43,51,75,72,39,74,34,43,54,61,55,70,68,59,44,49,54,49,53,22,44,47,50,38,23,48,46,50,52,31,36,30,33,60,75,69,73,47,95,54,79,60,46,82,78,54,54,69,71,48,43,50,52,50,49,53,55,47,73,51,45,67,45,73,77,51,51,44,66,54,52,37,50,50,56,64,49,42,80,81,46,77,88,52,71,69,60,52,50,54,36,44,37,74,72,45,49,52,55,53,53,55,48,53,52,66,38,82,89,44,59,66,42,50,33,54,51,49,48,58,54,46,53,58,33,48,56,38,48,54,54,22,48,62,58,40,56,75,37,70,69,50,39,49,63,54,48,60,54,56,55,56,51,50,54,48,51,52,50,52,52,53,48,53,58,49,52,53,54,53,50,54,50,51,53,52,53,49,53,51,51,54,52,52,53,51,51,50,55,54,49,53,53,52,50,56,52,54,52,50,53,51,56,50,54,51,50,52,51,54,58,73,69,50,92,50,74,71,63,45,54,57,49,54,48,50,50,49,52,49,53,52,52,52,48,51,51,51,53,52,50,50,51,53,50,51,54,49,52,51,50,49,53,50,51,53,49,52,50,48,54,51,50,55,49,47,53,50,50,51,49,50,51,49,45,55,63,55,36,77,73,71,60,74,89,80,53,67,39,41,37,69,53,45,36,48,50,48,52,48,51,53,55,48,45,50,50,45,51,68,74,50,52,60,47,62,45,95,92,42,42,31,34,66,79,47,75,46,76,49,61,64,78,86,83,76,60,96,79,55,60,55,48,44,29,40,40,35,34,28,37,44,73,67,92,55,91,88,56,90,64,57,33,37,37,38,37,40,35,36,48,70,67,53,67,43,34,72,74,72,44,34,44,67,70,40,45,44,46,70,60,54,47,54,54,50,52,53,47,53,64,76,34,63,95,36,69,33,30,41,38,38,42,33,19,60,57,29,60,35,71,70,34,55,37,45,39,73,36,69,75,46,28,72,73,72,44,54,103,42,53,35,55,34,40,27,22,60,71,81,60,42,68,47,52,30,78,85,40,60,62,37,50,55,41,38,79,60,64,43,66,70,81,82,42,70,67,44,55,51,49,44,51,50,52,51,53,46,22,73,74,66,45,36,44,44,50,70,68,53,46,76,82,40,59,64,69,51,54,51,54,43,52,56,55,46,33,74,70,69,55,30,42,77,46,78,41,91,98,68,44,50,30,44,30,57,106

pLDDT: mean 80.34, std 14.05, range [34.12, 98.06]